Protein AF-0000000080187690 (afdb_homodimer)

pLDDT: mean 97.09, std 2.87, range [75.98, 98.95]

Solvent-accessible surface area (backbone atoms only — not comparable to full-atom values): 32162 Å² total; per-residue (Å²): 71,54,30,35,34,33,68,52,62,44,63,48,80,42,48,40,67,42,80,45,82,69,80,72,77,86,44,46,46,22,28,33,29,40,29,40,12,18,19,62,53,72,65,45,51,49,36,38,47,61,33,74,79,34,73,84,43,61,66,21,24,39,24,32,15,24,9,29,30,30,64,42,68,24,85,65,47,77,91,70,51,66,70,42,49,32,25,31,57,51,57,14,59,27,67,56,63,13,31,44,28,42,51,39,72,42,49,56,67,38,51,25,68,46,41,82,81,55,54,50,60,55,46,5,49,38,37,60,30,49,48,45,28,46,41,39,42,44,72,62,41,58,64,50,74,67,36,37,30,36,32,39,48,22,42,22,52,38,22,43,45,33,43,26,52,41,40,72,51,45,26,47,30,34,26,32,32,85,41,70,72,46,34,54,52,34,43,74,46,53,36,74,38,69,37,40,57,83,78,41,61,60,45,61,52,39,20,62,75,45,76,66,49,23,25,46,30,35,42,32,72,78,31,51,65,62,43,37,53,41,42,78,22,34,15,73,63,15,33,36,21,31,61,50,55,48,46,39,56,48,73,40,28,38,47,29,20,56,32,28,25,33,39,22,31,45,37,82,58,34,35,67,77,72,63,36,62,71,56,40,40,50,49,23,51,47,47,48,55,46,25,52,35,41,58,70,61,68,43,71,82,51,73,65,46,78,38,52,52,80,41,51,30,58,53,46,53,52,61,70,67,70,73,55,53,28,28,40,29,30,39,36,130,72,53,31,35,35,34,66,53,64,44,64,48,79,42,48,38,67,44,80,45,83,68,81,71,77,85,45,46,46,22,28,34,30,40,30,39,11,19,19,62,54,73,64,45,51,50,36,38,47,59,34,74,78,32,72,85,40,63,65,22,24,39,23,32,15,25,8,29,30,30,65,42,68,24,86,65,48,76,90,68,52,66,70,42,49,32,26,30,57,52,58,14,59,26,67,55,63,13,31,44,29,41,51,38,71,43,51,54,67,40,51,24,69,46,42,84,81,56,51,50,60,55,46,6,47,37,37,62,29,48,48,45,27,45,41,39,42,45,72,62,41,57,65,49,74,67,37,36,31,36,32,39,48,22,42,21,52,39,23,43,45,32,43,27,51,41,39,73,51,48,26,47,30,35,26,32,30,85,40,70,71,46,34,55,52,34,41,75,48,54,36,74,39,68,38,39,57,84,80,41,62,60,45,62,52,40,20,62,76,45,76,65,50,24,25,47,29,34,41,33,72,76,30,51,67,64,44,38,52,41,43,77,22,34,15,73,64,15,33,37,22,31,60,50,54,50,47,38,57,49,73,41,28,38,47,29,21,57,32,29,25,32,40,22,29,45,38,83,58,33,35,68,76,72,63,35,62,73,56,42,38,50,49,23,50,48,48,47,55,46,25,53,35,42,56,71,61,68,42,72,81,53,73,63,43,76,37,52,53,80,42,49,30,57,52,45,52,52,60,70,67,71,74,55,52,29,29,39,30,30,40,35,129

Sequence (666 aa):
MRAVLMNTPGDPDVLKIADVSKPGITDASDVLVKLHAAGVNPIDTKVRRLNMYYPGNLPSILGCDGAGVVEAIGSSVTRVRPGDEVFFFNNGLGGAPGTYAEYTVVREDYLALKPKNISMLEAAGIPLALITAWEGLLDRGDLQKGQSTLIHAGAGGVGHIAIQLARYFDSRVATTVSGPQKAVFVRSLGADLAINYSQQDFVEAVMDWTSGSGVQLTLDTVGGETFCKSFAATQLYGRIVTLLSAGCDSKYTNTARLRNLIIGYVQMTAPLYFGLHSRRVEQTRILERGAKLFEQGILKIHINHALPLQDAAEAHRLIETGHTTGKIILQIDMRAVLMNTPGDPDVLKIADVSKPGITDASDVLVKLHAAGVNPIDTKVRRLNMYYPGNLPSILGCDGAGVVEAIGSSVTRVRPGDEVFFFNNGLGGAPGTYAEYTVVREDYLALKPKNISMLEAAGIPLALITAWEGLLDRGDLQKGQSTLIHAGAGGVGHIAIQLARYFDSRVATTVSGPQKAVFVRSLGADLAINYSQQDFVEAVMDWTSGSGVQLTLDTVGGETFCKSFAATQLYGRIVTLLSAGCDSKYTNTARLRNLIIGYVQMTAPLYFGLHSRRVEQTRILERGAKLFEQGILKIHINHALPLQDAAEAHRLIETGHTTGKIILQID

Organism: NCBI:txid1233

Structure (mmCIF, N/CA/C/O backbone):
data_AF-0000000080187690-model_v1
#
loop_
_entity.id
_entity.type
_entity.pdbx_description
1 polymer 'NADPH2:quinone reductase'
#
loop_
_atom_site.group_PDB
_atom_site.id
_atom_site.type_symbol
_atom_site.label_atom_id
_atom_site.label_alt_id
_atom_site.label_comp_id
_atom_site.label_asym_id
_atom_site.label_entity_id
_atom_site.label_seq_id
_atom_site.pdbx_PDB_ins_code
_atom_site.Cartn_x
_atom_site.Cartn_y
_atom_site.Cartn_z
_atom_site.occupancy
_atom_site.B_iso_or_equiv
_atom_site.auth_seq_id
_atom_site.auth_comp_id
_atom_site.auth_asym_id
_atom_site.auth_atom_id
_atom_site.pdbx_PDB_model_num
ATOM 1 N N . MET A 1 1 ? 13.644 -37.655 -23.291 1 96.56 1 MET A N 1
ATOM 2 C CA . MET A 1 1 ? 12.296 -37.406 -22.79 1 96.56 1 MET A CA 1
ATOM 3 C C . MET A 1 1 ? 11.55 -36.432 -23.696 1 96.56 1 MET A C 1
ATOM 5 O O . MET A 1 1 ? 12.17 -35.675 -24.445 1 96.56 1 MET A O 1
ATOM 9 N N . ARG A 1 2 ? 10.263 -36.45 -23.657 1 97.6 2 ARG A N 1
ATOM 10 C CA . ARG A 1 2 ? 9.452 -35.478 -24.384 1 97.6 2 ARG A CA 1
ATOM 11 C C . ARG A 1 2 ? 9.28 -34.196 -23.576 1 97.6 2 ARG A C 1
ATOM 13 O O . ARG A 1 2 ? 9.101 -34.243 -22.357 1 97.6 2 ARG A O 1
ATOM 20 N N . ALA A 1 3 ? 9.376 -33.103 -24.278 1 98.41 3 ALA A N 1
ATOM 21 C CA . ALA A 1 3 ? 9.155 -31.792 -23.673 1 98.41 3 ALA A CA 1
ATOM 22 C C . ALA A 1 3 ? 8.659 -30.786 -24.708 1 98.41 3 ALA A C 1
ATOM 24 O O . ALA A 1 3 ? 8.804 -31.004 -25.913 1 98.41 3 ALA A O 1
ATOM 25 N N . VAL A 1 4 ? 8.033 -29.787 -24.281 1 98.66 4 VAL A N 1
ATOM 26 C CA . VAL A 1 4 ? 7.636 -28.677 -25.142 1 98.66 4 VAL A CA 1
ATOM 27 C C . VAL A 1 4 ? 8.709 -27.59 -25.111 1 98.66 4 VAL A C 1
ATOM 29 O O . VAL A 1 4 ? 8.999 -27.027 -24.053 1 98.66 4 VAL A O 1
ATOM 32 N N . LEU A 1 5 ? 9.24 -27.249 -26.227 1 97.99 5 LEU A N 1
ATOM 33 C CA . LEU A 1 5 ? 10.327 -26.28 -26.315 1 97.99 5 LEU A CA 1
ATOM 34 C C . LEU A 1 5 ? 9.829 -24.954 -26.879 1 97.99 5 LEU A C 1
ATOM 36 O O . LEU A 1 5 ? 9.014 -24.935 -27.804 1 97.99 5 LEU A O 1
ATOM 40 N N . MET A 1 6 ? 10.238 -23.891 -26.29 1 97.62 6 MET A N 1
ATOM 41 C CA . MET A 1 6 ? 10.163 -22.547 -26.856 1 97.62 6 MET A CA 1
ATOM 42 C C . MET A 1 6 ? 11.508 -22.127 -27.438 1 97.62 6 MET A C 1
ATOM 44 O O . MET A 1 6 ? 12.417 -21.746 -26.699 1 97.62 6 MET A O 1
ATOM 48 N N . ASN A 1 7 ? 11.656 -22.065 -28.7 1 95.59 7 ASN A N 1
ATOM 49 C CA . ASN A 1 7 ? 12.927 -21.751 -29.345 1 95.59 7 ASN A CA 1
ATOM 50 C C . ASN A 1 7 ? 13.082 -20.251 -29.576 1 95.59 7 ASN A C 1
ATOM 52 O O . ASN A 1 7 ? 14.201 -19.75 -29.696 1 95.59 7 ASN A O 1
ATOM 56 N N . THR A 1 8 ? 12.014 -19.589 -29.712 1 96.29 8 THR A N 1
ATOM 57 C CA . THR A 1 8 ? 11.937 -18.14 -29.863 1 96.29 8 THR A CA 1
ATOM 58 C C . THR A 1 8 ? 10.684 -17.591 -29.188 1 96.29 8 THR A C 1
ATOM 60 O O . THR A 1 8 ? 9.688 -18.303 -29.043 1 96.29 8 THR A O 1
ATOM 63 N N . PRO A 1 9 ? 10.795 -16.403 -28.713 1 96.65 9 PRO A N 1
ATOM 64 C CA . PRO A 1 9 ? 9.559 -15.797 -28.213 1 96.65 9 PRO A CA 1
ATOM 65 C C . PRO A 1 9 ? 8.532 -15.555 -29.317 1 96.65 9 PRO A C 1
ATOM 67 O O . PRO A 1 9 ? 8.899 -15.402 -30.484 1 96.65 9 PRO A O 1
ATOM 70 N N . GLY A 1 10 ? 7.243 -15.534 -29.015 1 96.91 10 GLY A N 1
ATOM 71 C CA . GLY A 1 10 ? 6.237 -15.25 -30.025 1 96.91 10 GLY A CA 1
ATOM 72 C C . GLY A 1 10 ? 4.861 -15.776 -29.661 1 96.91 10 GLY A C 1
ATOM 73 O O . GLY A 1 10 ? 4.538 -15.918 -28.48 1 96.91 10 GLY A O 1
ATOM 74 N N . ASP A 1 11 ? 4.068 -15.994 -30.686 1 97.34 11 ASP A N 1
ATOM 75 C CA . ASP A 1 11 ? 2.717 -16.52 -30.51 1 97.34 11 ASP A CA 1
ATOM 76 C C . ASP A 1 11 ? 2.749 -17.989 -30.095 1 97.34 11 ASP A C 1
ATOM 78 O O . ASP A 1 11 ? 3.808 -18.62 -30.106 1 97.34 11 ASP A O 1
ATOM 82 N N . PRO A 1 12 ? 1.652 -18.571 -29.714 1 98.09 12 PRO A N 1
ATOM 83 C CA . PRO A 1 12 ? 1.621 -19.914 -29.13 1 98.09 12 PRO A CA 1
ATOM 84 C C . PRO A 1 12 ? 2.25 -20.967 -30.04 1 98.09 12 PRO A C 1
ATOM 86 O O . PRO A 1 12 ? 2.785 -21.968 -29.555 1 98.09 12 PRO A O 1
ATOM 89 N N . ASP A 1 13 ? 2.314 -20.747 -31.281 1 97.43 13 ASP A N 1
ATOM 90 C CA . ASP A 1 13 ? 2.788 -21.738 -32.241 1 97.43 13 ASP A CA 1
ATOM 91 C C . ASP A 1 13 ? 4.293 -21.958 -32.106 1 97.43 13 ASP A C 1
ATOM 93 O O . ASP A 1 13 ? 4.839 -22.914 -32.662 1 97.43 13 ASP A O 1
ATOM 97 N N . VAL A 1 14 ? 4.95 -21.155 -31.388 1 97.91 14 VAL A N 1
ATOM 98 C CA . VAL A 1 14 ? 6.384 -21.323 -31.178 1 97.91 14 VAL A CA 1
ATOM 99 C C . VAL A 1 14 ? 6.636 -22.516 -30.259 1 97.91 14 VAL A C 1
ATOM 101 O O . VAL A 1 14 ? 7.765 -23 -30.154 1 97.91 14 VAL A O 1
ATOM 104 N N . LEU A 1 15 ? 5.644 -22.957 -29.521 1 98.27 15 LEU A N 1
ATOM 105 C CA . LEU A 1 15 ? 5.754 -24.116 -28.642 1 98.27 15 LEU A CA 1
ATOM 106 C C . LEU A 1 15 ? 5.697 -25.412 -29.443 1 98.27 15 LEU A C 1
ATOM 108 O O . LEU A 1 15 ? 4.695 -25.697 -30.102 1 98.27 15 LEU A O 1
ATOM 112 N N . LYS A 1 16 ? 6.794 -26.164 -29.293 1 97.76 16 LYS A N 1
ATOM 113 C CA . LYS A 1 16 ? 6.888 -27.385 -30.087 1 97.76 16 LYS A CA 1
ATOM 114 C C . LYS A 1 16 ? 7.355 -28.561 -29.233 1 97.76 16 LYS A C 1
ATOM 116 O O . LYS A 1 16 ? 8.287 -28.426 -28.438 1 97.76 16 LYS A O 1
ATOM 121 N N . ILE A 1 17 ? 6.688 -29.675 -29.374 1 97.61 17 ILE A N 1
ATOM 122 C CA . ILE A 1 17 ? 7.11 -30.9 -28.703 1 97.61 17 ILE A CA 1
ATOM 123 C C . ILE A 1 17 ? 8.409 -31.407 -29.325 1 97.61 17 ILE A C 1
ATOM 125 O O . ILE A 1 17 ? 8.592 -31.333 -30.542 1 97.61 17 ILE A O 1
ATOM 129 N N . ALA A 1 18 ? 9.297 -31.847 -28.544 1 97.6 18 ALA A N 1
ATOM 130 C CA . ALA A 1 18 ? 10.574 -32.391 -29 1 97.6 18 ALA A CA 1
ATOM 131 C C . ALA A 1 18 ? 11.125 -33.407 -28.004 1 97.6 18 ALA A C 1
ATOM 133 O O . ALA A 1 18 ? 10.667 -33.476 -26.861 1 97.6 18 ALA A O 1
ATOM 134 N N . ASP A 1 19 ? 12.046 -34.166 -28.534 1 97.73 19 ASP A N 1
ATOM 135 C CA . ASP A 1 19 ? 12.806 -35.056 -27.662 1 97.73 19 ASP A CA 1
ATOM 136 C C . ASP A 1 19 ? 14.067 -34.371 -27.142 1 97.73 19 ASP A C 1
ATOM 138 O O . ASP A 1 19 ? 14.873 -33.864 -27.925 1 97.73 19 ASP A O 1
ATOM 142 N N . VAL A 1 20 ? 14.178 -34.331 -25.875 1 97.38 20 VAL A N 1
ATOM 143 C CA . VAL A 1 20 ? 15.352 -33.725 -25.257 1 97.38 20 VAL A CA 1
ATOM 144 C C . VAL A 1 20 ? 15.942 -34.68 -24.221 1 97.38 20 VAL A C 1
ATOM 146 O O . VAL A 1 20 ? 15.363 -35.731 -23.935 1 97.38 20 VAL A O 1
ATOM 149 N N . SER A 1 21 ? 17.084 -34.341 -23.69 1 96.84 21 SER A N 1
ATOM 150 C CA . SER A 1 21 ? 17.725 -35.184 -22.685 1 96.84 21 SER A CA 1
ATOM 151 C C . SER A 1 21 ? 16.952 -35.161 -21.37 1 96.84 21 SER A C 1
ATOM 153 O O . SER A 1 21 ? 16.458 -34.111 -20.952 1 96.84 21 SER A O 1
ATOM 155 N N . LYS A 1 22 ? 16.825 -36.248 -20.756 1 97.28 22 LYS A N 1
ATOM 156 C CA . LYS A 1 22 ? 16.278 -36.334 -19.405 1 97.28 22 LYS A CA 1
ATOM 157 C C . LYS A 1 22 ? 17.184 -35.631 -18.398 1 97.28 22 LYS A C 1
ATOM 159 O O . LYS A 1 22 ? 18.399 -35.836 -18.401 1 97.28 22 LYS A O 1
ATOM 164 N N . PRO A 1 23 ? 16.621 -34.795 -17.592 1 96.74 23 PRO A N 1
ATOM 165 C CA . PRO A 1 23 ? 17.478 -34.126 -16.61 1 96.74 23 PRO A CA 1
ATOM 166 C C . PRO A 1 23 ? 17.988 -35.075 -15.528 1 96.74 23 PRO A C 1
ATOM 168 O O . PRO A 1 23 ? 17.325 -36.064 -15.206 1 96.74 23 PRO A O 1
ATOM 171 N N . GLY A 1 24 ? 19.116 -34.742 -15.009 1 95.05 24 GLY A N 1
ATOM 172 C CA . GLY A 1 24 ? 19.704 -35.55 -13.953 1 95.05 24 GLY A CA 1
ATOM 173 C C . GLY A 1 24 ? 19.851 -34.804 -12.641 1 95.05 24 GLY A C 1
ATOM 174 O O . GLY A 1 24 ? 19.667 -33.586 -12.59 1 95.05 24 GLY A O 1
ATOM 175 N N . ILE A 1 25 ? 20.07 -35.527 -11.602 1 96.96 25 ILE A N 1
ATOM 176 C CA . ILE A 1 25 ? 20.374 -34.974 -10.287 1 96.96 25 ILE A CA 1
ATOM 177 C C . ILE A 1 25 ? 21.8 -34.429 -10.273 1 96.96 25 ILE A C 1
ATOM 179 O O . ILE A 1 25 ? 22.756 -35.166 -10.528 1 96.96 25 ILE A O 1
ATOM 183 N N . THR A 1 26 ? 21.943 -33.185 -10.052 1 95.45 26 THR A N 1
ATOM 184 C CA . THR A 1 26 ? 23.266 -32.572 -10.071 1 95.45 26 THR A CA 1
ATOM 185 C C . THR A 1 26 ? 23.639 -32.047 -8.687 1 95.45 26 THR A C 1
ATOM 187 O O . THR A 1 26 ? 24.804 -31.739 -8.428 1 95.45 26 THR A O 1
ATOM 190 N N . ASP A 1 27 ? 22.743 -31.85 -7.859 1 97.02 27 ASP A N 1
ATOM 191 C CA . ASP A 1 27 ? 22.94 -31.372 -6.494 1 97.02 27 ASP A CA 1
ATOM 192 C C . ASP A 1 27 ? 22.433 -32.393 -5.477 1 97.02 27 ASP A C 1
ATOM 194 O O . ASP A 1 27 ? 21.45 -33.092 -5.728 1 97.02 27 ASP A O 1
ATOM 198 N N . ALA A 1 28 ? 22.982 -32.394 -4.29 1 98.21 28 ALA A N 1
ATOM 199 C CA . ALA A 1 28 ? 22.652 -33.369 -3.253 1 98.21 28 ALA A CA 1
ATOM 200 C C . ALA A 1 28 ? 21.232 -33.158 -2.734 1 98.21 28 ALA A C 1
ATOM 202 O O . ALA A 1 28 ? 20.639 -34.065 -2.145 1 98.21 28 ALA A O 1
ATOM 203 N N . SER A 1 29 ? 20.653 -31.973 -2.958 1 98.34 29 SER A N 1
ATOM 204 C CA . SER A 1 29 ? 19.315 -31.663 -2.467 1 98.34 29 SER A CA 1
ATOM 205 C C . SER A 1 29 ? 18.272 -31.818 -3.569 1 98.34 29 SER A C 1
ATOM 207 O O . SER A 1 29 ? 17.089 -31.546 -3.354 1 98.34 29 SER A O 1
ATOM 209 N N . ASP A 1 30 ? 18.618 -32.354 -4.737 1 98.06 30 ASP A N 1
ATOM 210 C CA . ASP A 1 30 ? 17.755 -32.445 -5.911 1 98.06 30 ASP A CA 1
ATOM 211 C C . ASP A 1 30 ? 16.82 -33.648 -5.813 1 98.06 30 ASP A C 1
ATOM 213 O O . ASP A 1 30 ? 17.186 -34.681 -5.248 1 98.06 30 ASP A O 1
ATOM 217 N N . VAL A 1 31 ? 15.69 -33.461 -6.382 1 98.81 31 VAL A N 1
ATOM 218 C CA . VAL A 1 31 ? 14.706 -34.525 -6.552 1 98.81 31 VAL A CA 1
ATOM 219 C C . VAL A 1 31 ? 14.274 -34.6 -8.015 1 98.81 31 VAL A C 1
ATOM 221 O O . VAL A 1 31 ? 13.85 -33.597 -8.596 1 98.81 31 VAL A O 1
ATOM 224 N N . LEU A 1 32 ? 14.407 -35.739 -8.596 1 98.8 32 LEU A N 1
ATOM 225 C CA . LEU A 1 32 ? 13.887 -35.978 -9.938 1 98.8 32 LEU A CA 1
ATOM 226 C C . LEU A 1 32 ? 12.431 -36.428 -9.885 1 98.8 32 LEU A C 1
ATOM 228 O O . LEU A 1 32 ? 12.109 -37.427 -9.238 1 98.8 32 L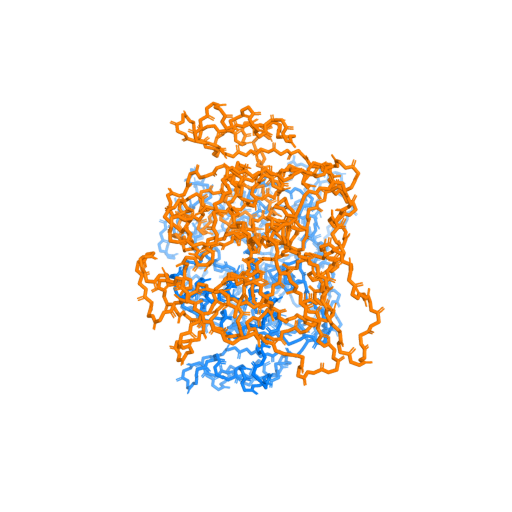EU A O 1
ATOM 232 N N . VAL A 1 33 ? 11.633 -35.752 -10.522 1 98.82 33 VAL A N 1
ATOM 233 C CA . VAL A 1 33 ? 10.203 -36.042 -10.497 1 98.82 33 VAL A CA 1
ATOM 234 C C . VAL A 1 33 ? 9.734 -36.452 -11.891 1 98.82 33 VAL A C 1
ATOM 236 O O . VAL A 1 33 ? 10.009 -35.76 -12.874 1 98.82 33 VAL A O 1
ATOM 239 N N . LYS A 1 34 ? 9.085 -37.575 -11.99 1 98.87 34 LYS A N 1
ATOM 240 C CA . LYS A 1 34 ? 8.329 -37.926 -13.188 1 98.87 34 LYS A CA 1
ATOM 241 C C . LYS A 1 34 ? 6.973 -37.226 -13.207 1 98.87 34 LYS A C 1
ATOM 243 O O . LYS A 1 34 ? 6.09 -37.552 -12.411 1 98.87 34 LYS A O 1
ATOM 248 N N . LEU A 1 35 ? 6.843 -36.356 -14.149 1 98.83 35 LEU A N 1
ATOM 249 C CA . LEU A 1 35 ? 5.664 -35.497 -14.172 1 98.83 35 LEU A CA 1
ATOM 250 C C . LEU A 1 35 ? 4.472 -36.225 -14.784 1 98.83 35 LEU A C 1
ATOM 252 O O . LEU A 1 35 ? 4.626 -36.967 -15.757 1 98.83 35 LEU A O 1
ATOM 256 N N . HIS A 1 36 ? 3.328 -35.979 -14.221 1 98.85 36 HIS A N 1
ATOM 257 C CA . HIS A 1 36 ? 2.078 -36.508 -14.754 1 98.85 36 HIS A CA 1
ATOM 258 C C . HIS A 1 36 ? 1.172 -35.385 -15.249 1 98.85 36 HIS A C 1
ATOM 260 O O . HIS A 1 36 ? 0.256 -35.624 -16.04 1 98.85 36 HIS A O 1
ATOM 266 N N . ALA A 1 37 ? 1.385 -34.228 -14.755 1 98.87 37 ALA A N 1
ATOM 267 C CA . ALA A 1 37 ? 0.565 -33.087 -15.155 1 98.87 37 ALA A CA 1
ATOM 268 C C . ALA A 1 37 ? 1.286 -31.771 -14.879 1 98.87 37 ALA A C 1
ATOM 270 O O . ALA A 1 37 ? 2.149 -31.7 -14.001 1 98.87 37 ALA A O 1
ATOM 271 N N . ALA A 1 38 ? 0.945 -30.737 -15.582 1 98.86 38 ALA A N 1
ATOM 272 C CA . ALA A 1 38 ? 1.455 -29.377 -15.423 1 98.86 38 ALA A CA 1
ATOM 273 C C . ALA A 1 38 ? 0.332 -28.352 -15.547 1 98.86 38 ALA A C 1
ATOM 275 O O . ALA A 1 38 ? -0.509 -28.449 -16.444 1 98.86 38 ALA A O 1
ATOM 276 N N . GLY A 1 39 ? 0.283 -27.442 -14.618 1 98.58 39 GLY A N 1
ATOM 277 C CA . GLY A 1 39 ? -0.681 -26.358 -14.727 1 98.58 39 GLY A CA 1
ATOM 278 C C . GLY A 1 39 ? -0.238 -25.259 -15.675 1 98.58 39 GLY A C 1
ATOM 279 O O . GLY A 1 39 ? 0.95 -24.939 -15.751 1 98.58 39 GLY A O 1
ATOM 280 N N . VAL A 1 40 ? -1.183 -24.683 -16.386 1 98.4 40 VAL A N 1
ATOM 281 C CA . VAL A 1 40 ? -0.908 -23.567 -17.284 1 98.4 40 VAL A CA 1
ATOM 282 C C . VAL A 1 40 ? -1.376 -22.261 -16.644 1 98.4 40 VAL A C 1
ATOM 284 O O . VAL A 1 40 ? -2.501 -22.174 -16.148 1 98.4 40 VAL A O 1
ATOM 287 N N . ASN A 1 41 ? -0.535 -21.3 -16.643 1 97.18 41 ASN A N 1
ATOM 288 C CA . ASN A 1 41 ? -0.812 -20.021 -15.997 1 97.18 41 ASN A CA 1
ATOM 289 C C . ASN A 1 41 ? -0.594 -18.851 -16.953 1 97.18 41 ASN A C 1
ATOM 291 O O . ASN A 1 41 ? 0.148 -18.972 -17.929 1 97.18 41 ASN A O 1
ATOM 295 N N . PRO A 1 42 ? -1.159 -17.721 -16.657 1 95.37 42 PRO A N 1
ATOM 296 C CA . PRO A 1 42 ? -0.956 -16.535 -17.492 1 95.37 42 PRO A CA 1
ATOM 297 C C . PRO A 1 42 ? 0.516 -16.147 -17.619 1 95.37 42 PRO A C 1
ATOM 299 O O . PRO A 1 42 ? 0.942 -15.664 -18.671 1 95.37 42 PRO A O 1
ATOM 302 N N . ILE A 1 43 ? 1.295 -16.343 -16.589 1 95.46 43 ILE A N 1
ATOM 303 C CA . ILE A 1 43 ? 2.706 -15.972 -16.615 1 95.46 43 ILE A CA 1
ATOM 304 C C . ILE A 1 43 ? 3.432 -16.781 -17.688 1 95.46 43 ILE A C 1
ATOM 306 O O . ILE A 1 43 ? 4.377 -16.291 -18.311 1 95.46 43 ILE A O 1
ATOM 310 N N . ASP A 1 44 ? 3.005 -17.978 -17.954 1 97.18 44 ASP A N 1
ATOM 311 C CA . ASP A 1 44 ? 3.621 -18.792 -18.998 1 97.18 44 ASP A CA 1
ATOM 312 C C . ASP A 1 44 ? 3.502 -18.117 -20.363 1 97.18 44 ASP A C 1
ATOM 314 O O . ASP A 1 44 ? 4.455 -18.116 -21.145 1 97.18 44 ASP A O 1
ATOM 318 N N . THR A 1 45 ? 2.322 -17.552 -20.599 1 96.9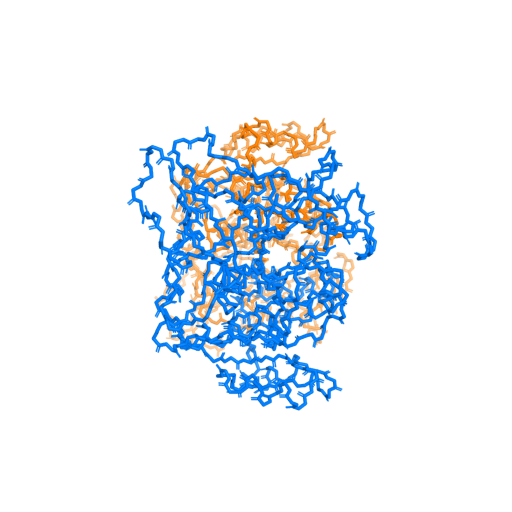9 45 THR A N 1
ATOM 319 C CA . THR A 1 45 ? 2.081 -16.905 -21.884 1 96.99 45 THR A CA 1
ATOM 320 C C . THR A 1 45 ? 2.9 -15.623 -22.006 1 96.99 45 THR A C 1
ATOM 322 O O . THR A 1 45 ? 3.379 -15.288 -23.092 1 96.99 45 THR A O 1
ATOM 325 N N . LYS A 1 46 ? 3.039 -14.938 -20.911 1 94.47 46 LYS A N 1
ATOM 326 C CA . LYS A 1 46 ? 3.829 -13.71 -20.925 1 94.47 46 LYS A CA 1
ATOM 327 C C . LYS A 1 46 ? 5.303 -14.007 -21.188 1 94.47 46 LYS A C 1
ATOM 329 O O . LYS A 1 46 ? 5.949 -13.318 -21.98 1 94.47 46 LYS A O 1
ATOM 334 N N . VAL A 1 47 ? 5.794 -14.994 -20.508 1 95.93 47 VAL A N 1
ATOM 335 C CA . VAL A 1 47 ? 7.184 -15.388 -20.708 1 95.93 47 VAL A CA 1
ATOM 336 C C . VAL A 1 47 ? 7.388 -15.852 -22.148 1 95.93 47 VAL A C 1
ATOM 338 O O . VAL A 1 47 ? 8.385 -15.503 -22.784 1 95.93 47 VAL A O 1
ATOM 341 N N . ARG A 1 48 ? 6.478 -16.54 -22.641 1 97.08 48 ARG A N 1
ATOM 342 C CA . ARG A 1 48 ? 6.571 -16.998 -24.023 1 97.08 48 ARG A CA 1
ATOM 343 C C . ARG A 1 48 ? 6.636 -15.819 -24.988 1 97.08 48 ARG A C 1
ATOM 345 O O . ARG A 1 48 ? 7.487 -15.785 -25.88 1 97.08 48 ARG A O 1
ATOM 352 N N . ARG A 1 49 ? 5.774 -14.885 -24.78 1 96.41 49 ARG A N 1
ATOM 353 C CA . ARG A 1 49 ? 5.641 -13.763 -25.703 1 96.41 49 ARG A CA 1
ATOM 354 C C . ARG A 1 49 ? 6.846 -12.833 -25.612 1 96.41 49 ARG A C 1
ATOM 356 O O . ARG A 1 49 ? 7.338 -12.345 -26.631 1 96.41 49 ARG A O 1
ATOM 363 N N . LEU A 1 50 ? 7.36 -12.638 -24.352 1 92.39 50 LEU A N 1
ATOM 364 C CA . LEU A 1 50 ? 8.279 -11.526 -24.137 1 92.39 50 LEU A CA 1
ATOM 365 C C . LEU A 1 50 ? 9.674 -12.033 -23.788 1 92.39 50 LEU A C 1
ATOM 367 O O . LEU A 1 50 ? 10.653 -11.289 -23.886 1 92.39 50 LEU A O 1
ATOM 371 N N . ASN A 1 51 ? 9.793 -13.216 -23.383 1 90.49 51 ASN A N 1
ATOM 372 C CA . ASN A 1 51 ? 11.052 -13.757 -22.882 1 90.49 51 ASN A CA 1
ATOM 373 C C . ASN A 1 51 ? 11.741 -12.784 -21.93 1 90.49 51 ASN A C 1
ATOM 375 O O . ASN A 1 51 ? 12.931 -12.501 -22.079 1 90.49 51 ASN A O 1
ATOM 379 N N . MET A 1 52 ? 11.084 -12.34 -20.997 1 86.11 52 MET A N 1
ATOM 380 C CA . MET A 1 52 ? 11.437 -11.109 -20.297 1 86.11 52 MET A CA 1
ATOM 381 C C . MET A 1 52 ? 12.426 -11.389 -19.17 1 86.11 52 MET A C 1
ATOM 383 O O . MET A 1 52 ? 13.214 -10.517 -18.8 1 86.11 52 MET A O 1
ATOM 387 N N . TYR A 1 53 ? 12.522 -12.547 -18.658 1 89.1 53 TYR A N 1
ATOM 388 C CA . TYR A 1 53 ? 13.336 -12.787 -17.471 1 89.1 53 TYR A CA 1
ATOM 389 C C . TYR A 1 53 ? 14.744 -13.225 -17.856 1 89.1 53 TYR A C 1
ATOM 391 O O . TYR A 1 53 ? 15.723 -12.815 -17.227 1 89.1 53 TYR A O 1
ATOM 399 N N . TYR A 1 54 ? 14.763 -14.069 -18.948 1 92.18 54 TYR A N 1
ATOM 400 C CA . TYR A 1 54 ? 16.04 -14.622 -19.383 1 92.18 54 TYR A CA 1
ATOM 401 C C . TYR A 1 54 ? 16.163 -14.582 -20.901 1 92.18 54 TYR A C 1
ATOM 403 O O . TYR A 1 54 ? 16.214 -15.626 -21.555 1 92.18 54 TYR A O 1
ATOM 411 N N . PRO A 1 55 ? 16.259 -13.546 -21.53 1 87.37 55 PRO A N 1
ATOM 412 C CA . PRO A 1 55 ? 16.237 -13.411 -22.988 1 87.37 55 PRO A CA 1
ATOM 413 C C . PRO A 1 55 ? 17.311 -14.25 -23.676 1 87.37 55 PRO A C 1
ATOM 415 O O . PRO A 1 55 ? 17.119 -14.696 -24.81 1 87.37 55 PRO A O 1
ATOM 418 N N . GLY A 1 56 ? 18.377 -14.647 -23.106 1 87.8 56 GLY A N 1
ATOM 419 C CA . GLY A 1 56 ? 19.439 -15.373 -23.784 1 87.8 56 GLY A CA 1
ATOM 420 C C . GLY A 1 56 ? 19.397 -16.868 -23.528 1 87.8 56 GLY A C 1
ATOM 421 O O . GLY A 1 56 ? 20.201 -17.621 -24.081 1 87.8 56 GLY A O 1
ATOM 422 N N . ASN A 1 57 ? 18.301 -17.295 -22.906 1 91.45 57 ASN A N 1
ATOM 423 C CA . ASN A 1 57 ? 18.218 -18.701 -22.529 1 91.45 57 ASN A CA 1
ATOM 424 C C . ASN A 1 57 ? 17.216 -19.457 -23.396 1 91.45 57 ASN A C 1
ATOM 426 O O . ASN A 1 57 ? 16.111 -19.768 -22.948 1 91.45 57 ASN A O 1
ATOM 430 N N . LEU A 1 58 ? 17.543 -19.715 -24.63 1 93.71 58 LEU A N 1
ATOM 431 C CA . LEU A 1 58 ? 16.725 -20.473 -25.57 1 93.71 58 LEU A CA 1
ATOM 432 C C . LEU A 1 58 ? 17.509 -21.645 -26.15 1 93.71 58 LEU A C 1
ATOM 434 O O . LEU A 1 58 ? 18.721 -21.546 -26.357 1 93.71 58 LEU A O 1
ATOM 438 N N . PRO A 1 59 ? 16.869 -22.728 -26.45 1 95.43 59 PRO A N 1
ATOM 439 C CA . PRO A 1 59 ? 15.458 -23.036 -26.206 1 95.43 59 PRO A CA 1
ATOM 440 C C . PRO A 1 59 ? 15.134 -23.181 -24.721 1 95.43 59 PRO A C 1
ATOM 442 O O . PRO A 1 59 ? 16.012 -23.523 -23.924 1 95.43 59 PRO A O 1
ATOM 445 N N . SER A 1 60 ? 13.881 -22.949 -24.357 1 96.53 60 SER A N 1
ATOM 446 C CA . SER A 1 60 ? 13.436 -23.046 -22.971 1 96.53 60 SER A CA 1
ATOM 447 C C . SER A 1 60 ? 12.236 -23.978 -22.84 1 96.53 60 SER A C 1
ATOM 449 O O . SER A 1 60 ? 11.463 -24.141 -23.787 1 96.53 60 SER A O 1
ATOM 451 N N . ILE A 1 61 ? 12.138 -24.634 -21.714 1 98.01 61 ILE A N 1
ATOM 452 C CA . ILE A 1 61 ? 10.943 -25.37 -21.314 1 98.01 61 ILE A CA 1
ATOM 453 C C . ILE A 1 61 ? 10.162 -24.562 -20.28 1 98.01 61 ILE A C 1
ATOM 455 O O . ILE A 1 61 ? 10.653 -24.317 -19.175 1 98.01 61 ILE A O 1
ATOM 459 N N . LEU A 1 62 ? 8.923 -24.226 -20.59 1 97.9 62 LEU A N 1
ATOM 460 C CA . LEU A 1 62 ? 8.118 -23.366 -19.729 1 97.9 62 LEU A CA 1
ATOM 461 C C . LEU A 1 62 ? 7.298 -24.195 -18.746 1 97.9 62 LEU A C 1
ATOM 463 O O . LEU A 1 62 ? 7.446 -25.418 -18.684 1 97.9 62 LEU A O 1
ATOM 467 N N . GLY A 1 63 ? 6.507 -23.466 -17.934 1 98.11 63 GLY A N 1
ATOM 468 C CA . GLY A 1 63 ? 5.63 -24.085 -16.952 1 98.11 63 GLY A CA 1
ATOM 469 C C . GLY A 1 63 ? 6.218 -24.101 -15.554 1 98.11 63 GLY A C 1
ATOM 470 O O . GLY A 1 63 ? 7.3 -24.65 -15.336 1 98.11 63 GLY A O 1
ATOM 471 N N . CYS A 1 64 ? 5.449 -23.62 -14.583 1 98.05 64 CYS A N 1
ATOM 472 C CA . CYS A 1 64 ? 6.012 -23.511 -13.242 1 98.05 64 CYS A CA 1
ATOM 473 C C . CYS A 1 64 ? 5.261 -24.403 -12.261 1 98.05 64 CYS A C 1
ATOM 475 O O . CYS A 1 64 ? 5.704 -24.598 -11.128 1 98.05 64 CYS A O 1
ATOM 477 N N . ASP A 1 65 ? 4.156 -24.944 -12.664 1 98.66 65 ASP A N 1
ATOM 478 C CA . ASP A 1 65 ? 3.358 -25.837 -11.829 1 98.66 65 ASP A CA 1
ATOM 479 C C . ASP A 1 65 ? 3.524 -27.291 -12.265 1 98.66 65 ASP A C 1
ATOM 481 O O . ASP A 1 65 ? 3.424 -27.603 -13.454 1 98.66 65 ASP A O 1
ATOM 485 N N . GLY A 1 66 ? 3.719 -28.136 -11.276 1 98.73 66 GLY A N 1
ATOM 486 C CA . GLY A 1 66 ? 3.847 -29.54 -11.635 1 98.73 66 GLY A CA 1
ATOM 487 C C . GLY A 1 66 ? 3.323 -30.479 -10.566 1 98.73 66 GLY A C 1
ATOM 488 O O . GLY A 1 66 ? 3.27 -30.12 -9.388 1 98.73 66 GLY A O 1
ATOM 489 N N . ALA A 1 67 ? 2.899 -31.625 -10.947 1 98.89 67 ALA A N 1
ATOM 490 C CA . ALA A 1 67 ? 2.555 -32.757 -10.09 1 98.89 67 ALA A CA 1
ATOM 491 C C . ALA A 1 67 ? 3.05 -34.069 -10.691 1 98.89 67 ALA A C 1
ATOM 493 O O . ALA A 1 67 ? 2.966 -34.274 -11.905 1 98.89 67 ALA A O 1
ATOM 494 N N . GLY A 1 68 ? 3.583 -34.889 -9.865 1 98.82 68 GLY A N 1
ATOM 495 C CA . GLY A 1 68 ? 4.144 -36.142 -10.345 1 98.82 68 GLY A CA 1
ATOM 496 C C . GLY A 1 68 ? 4.619 -37.05 -9.226 1 98.82 68 GLY A C 1
ATOM 497 O O . GLY A 1 68 ? 4.171 -36.924 -8.085 1 98.82 68 GLY A O 1
ATOM 498 N N . VAL A 1 69 ? 5.469 -37.975 -9.657 1 98.85 69 VAL A N 1
ATOM 499 C CA . VAL A 1 69 ? 5.989 -38.973 -8.727 1 98.85 69 VAL A CA 1
ATOM 500 C C . VAL A 1 69 ? 7.508 -38.854 -8.637 1 98.85 69 VAL A C 1
ATOM 502 O O . VAL A 1 69 ? 8.189 -38.725 -9.657 1 98.85 69 VAL A O 1
ATOM 505 N N . VAL A 1 70 ? 7.983 -38.917 -7.398 1 98.87 70 VAL A N 1
ATOM 506 C CA . VAL A 1 70 ? 9.428 -38.889 -7.199 1 98.87 70 VAL A CA 1
ATOM 507 C C . VAL A 1 70 ? 10.06 -40.128 -7.829 1 98.87 70 VAL A C 1
ATOM 509 O O . VAL A 1 70 ? 9.682 -41.257 -7.508 1 98.87 70 VAL A O 1
ATOM 512 N N . GLU A 1 71 ? 10.956 -39.859 -8.685 1 98.69 71 GLU A N 1
ATOM 513 C CA . GLU A 1 71 ? 11.641 -40.945 -9.381 1 98.69 71 GLU A CA 1
ATOM 514 C C . GLU A 1 71 ? 12.989 -41.252 -8.735 1 98.69 71 GLU A C 1
ATOM 516 O O . GLU A 1 71 ? 13.362 -42.418 -8.59 1 98.69 71 GLU A O 1
ATOM 521 N N . ALA A 1 72 ? 13.743 -40.243 -8.396 1 98.71 72 ALA A N 1
ATOM 522 C CA . ALA A 1 72 ? 15.062 -40.353 -7.779 1 98.71 72 ALA A CA 1
ATOM 523 C C . ALA A 1 72 ? 15.353 -39.149 -6.888 1 98.71 72 ALA A C 1
ATOM 525 O O . ALA A 1 72 ? 14.716 -38.101 -7.022 1 98.71 72 ALA A O 1
ATOM 526 N N . ILE A 1 73 ? 16.298 -39.357 -5.947 1 98.64 73 ILE A N 1
ATOM 527 C CA . ILE A 1 73 ? 16.593 -38.289 -4.999 1 98.64 73 ILE A CA 1
ATOM 528 C C . ILE A 1 73 ? 18.104 -38.136 -4.848 1 98.64 73 ILE A C 1
ATOM 530 O O . ILE A 1 73 ? 18.853 -39.099 -5.027 1 98.64 73 ILE A O 1
ATOM 534 N N . GLY A 1 74 ? 18.465 -36.933 -4.598 1 98.51 74 GLY A N 1
ATOM 535 C CA . GLY A 1 74 ? 19.859 -36.689 -4.262 1 98.51 74 GLY A CA 1
ATOM 536 C C . GLY A 1 74 ? 20.25 -37.24 -2.904 1 98.51 74 GLY A C 1
ATOM 537 O O . GLY A 1 74 ? 19.387 -37.616 -2.108 1 98.51 74 GLY A O 1
ATOM 538 N N . SER A 1 75 ? 21.553 -37.093 -2.614 1 98.19 75 SER A N 1
ATOM 539 C CA . SER A 1 75 ? 22.129 -37.793 -1.47 1 98.19 75 SER A CA 1
ATOM 540 C C . SER A 1 75 ? 21.722 -37.133 -0.156 1 98.19 75 SER A C 1
ATOM 542 O O . SER A 1 75 ? 21.787 -37.757 0.905 1 98.19 75 SER A O 1
ATOM 544 N N . SER A 1 76 ? 21.274 -35.905 -0.163 1 98.36 76 SER A N 1
ATOM 545 C CA . SER A 1 76 ? 20.968 -35.198 1.076 1 98.36 76 SER A CA 1
ATOM 546 C C . SER A 1 76 ? 19.462 -35.078 1.287 1 98.36 76 SER A C 1
ATOM 548 O O . SER A 1 76 ? 19.013 -34.504 2.281 1 98.36 76 SER A O 1
ATOM 550 N N . VAL A 1 77 ? 18.696 -35.602 0.38 1 98.61 77 VAL A N 1
ATOM 551 C CA . VAL A 1 77 ? 17.246 -35.449 0.429 1 98.61 77 VAL A CA 1
ATOM 552 C C . VAL A 1 77 ? 16.669 -36.34 1.527 1 98.61 77 VAL A C 1
ATOM 554 O O . VAL A 1 77 ? 17 -37.525 1.611 1 98.61 77 VAL A O 1
ATOM 557 N N . THR A 1 78 ? 15.78 -35.766 2.395 1 98.15 78 THR A N 1
ATOM 558 C CA . THR A 1 78 ? 15.183 -36.528 3.487 1 98.15 78 THR A CA 1
ATOM 559 C C . THR A 1 78 ? 13.673 -36.314 3.533 1 98.15 78 THR A C 1
ATOM 561 O O . THR A 1 78 ? 12.956 -37.059 4.204 1 98.15 78 THR A O 1
ATOM 564 N N . ARG A 1 79 ? 13.142 -35.405 2.84 1 97.98 79 ARG A N 1
ATOM 565 C CA . ARG A 1 79 ? 11.757 -34.973 2.995 1 97.98 79 ARG A CA 1
ATOM 566 C C . ARG A 1 79 ? 10.818 -35.835 2.157 1 97.98 79 ARG A C 1
ATOM 568 O O . ARG A 1 79 ? 9.615 -35.887 2.42 1 97.98 79 ARG A O 1
ATOM 575 N N . VAL A 1 80 ? 11.401 -36.487 1.096 1 98.47 80 VAL A N 1
ATOM 576 C CA . VAL A 1 80 ? 10.615 -37.345 0.215 1 98.47 80 VAL A CA 1
ATOM 577 C C . VAL A 1 80 ? 11.434 -38.575 -0.174 1 98.47 80 VAL A C 1
ATOM 579 O O . VAL A 1 80 ? 12.643 -38.624 0.065 1 98.47 80 VAL A O 1
ATOM 582 N N . ARG A 1 81 ? 10.766 -39.535 -0.794 1 98.33 81 ARG A N 1
ATOM 583 C CA . ARG A 1 81 ? 11.403 -40.745 -1.304 1 98.33 81 ARG A CA 1
ATOM 584 C C . ARG A 1 81 ? 10.795 -41.163 -2.638 1 98.33 81 ARG A C 1
ATOM 586 O O . ARG A 1 81 ? 9.684 -40.749 -2.978 1 98.33 81 ARG A O 1
ATOM 593 N N . PRO A 1 82 ? 11.557 -41.962 -3.39 1 98.66 82 PRO A N 1
ATOM 594 C CA . PRO A 1 82 ? 10.984 -42.458 -4.643 1 98.66 82 PRO A CA 1
ATOM 595 C C . PRO A 1 82 ? 9.617 -43.111 -4.449 1 98.66 82 PRO A C 1
ATOM 597 O O . PRO A 1 82 ? 9.431 -43.897 -3.516 1 98.66 82 PRO A O 1
ATOM 600 N N . GLY A 1 83 ? 8.688 -42.755 -5.28 1 98.71 83 GLY A N 1
ATOM 601 C CA . GLY A 1 83 ? 7.335 -43.276 -5.166 1 98.71 83 GLY A CA 1
ATOM 602 C C . GLY A 1 83 ? 6.361 -42.281 -4.564 1 98.71 83 GLY A C 1
ATOM 603 O O . GLY A 1 83 ? 5.146 -42.428 -4.71 1 98.71 83 GLY A O 1
ATOM 604 N N . ASP A 1 84 ? 6.855 -41.31 -3.862 1 98.76 84 ASP A N 1
ATOM 605 C CA . ASP A 1 84 ? 5.986 -40.29 -3.282 1 98.76 84 ASP A CA 1
ATOM 606 C C . ASP A 1 84 ? 5.333 -39.441 -4.37 1 98.76 84 ASP A C 1
ATOM 608 O O . ASP A 1 84 ? 5.981 -39.076 -5.353 1 98.76 84 ASP A O 1
ATOM 612 N N . GLU A 1 85 ? 4.044 -39.083 -4.232 1 98.88 85 GLU A N 1
ATOM 613 C CA . GLU A 1 85 ? 3.343 -38.14 -5.097 1 98.88 85 GLU A CA 1
ATOM 614 C C . GLU A 1 85 ? 3.507 -36.706 -4.6 1 98.88 85 GLU A C 1
ATOM 616 O O . GLU A 1 85 ? 3.263 -36.419 -3.426 1 98.88 85 GLU A O 1
ATOM 621 N N . VAL A 1 86 ? 3.951 -35.812 -5.485 1 98.92 86 VAL A N 1
ATOM 622 C CA . VAL A 1 86 ? 4.302 -34.46 -5.061 1 98.92 86 VAL A CA 1
ATOM 623 C C . VAL A 1 86 ? 3.713 -33.443 -6.036 1 98.92 86 VAL A C 1
ATOM 625 O O . VAL A 1 86 ? 3.329 -33.796 -7.154 1 98.92 86 VAL A O 1
ATOM 628 N N . PHE A 1 87 ? 3.535 -32.261 -5.65 1 98.92 87 PHE A N 1
ATOM 629 C CA . PHE A 1 87 ? 3.213 -31.097 -6.466 1 98.92 87 PHE A CA 1
ATOM 630 C C . PHE A 1 87 ? 4.011 -29.881 -6.014 1 98.92 87 PHE A C 1
ATOM 632 O O . PHE A 1 87 ? 4.499 -29.837 -4.882 1 98.92 87 PHE A O 1
ATOM 639 N N . PHE A 1 88 ? 4.27 -28.908 -6.891 1 98.88 88 PHE A N 1
ATOM 640 C CA . PHE A 1 88 ? 5.224 -27.85 -6.58 1 98.88 88 PHE A CA 1
ATOM 641 C C . PHE A 1 88 ? 5.087 -26.692 -7.56 1 98.88 88 PHE A C 1
ATOM 643 O O . PHE A 1 88 ? 4.433 -26.823 -8.597 1 98.88 88 PHE A O 1
ATOM 650 N N . PHE A 1 89 ? 5.543 -25.55 -7.192 1 98.74 89 PHE A N 1
ATOM 651 C CA . PHE A 1 89 ? 5.816 -24.357 -7.986 1 98.74 89 PHE A CA 1
ATOM 652 C C . PHE A 1 89 ? 7.316 -24.143 -8.145 1 98.74 89 PHE A C 1
ATOM 654 O O . PHE A 1 89 ? 8.016 -23.872 -7.167 1 98.74 89 PHE A O 1
ATOM 661 N N . ASN A 1 90 ? 7.8 -24.275 -9.384 1 97.63 90 ASN A N 1
ATOM 662 C CA . ASN A 1 90 ? 9.243 -24.171 -9.571 1 97.63 90 ASN A CA 1
ATOM 663 C C . ASN A 1 90 ? 9.608 -24.018 -11.045 1 97.63 90 ASN A C 1
ATOM 665 O O . ASN A 1 90 ? 8.918 -24.547 -11.917 1 97.63 90 ASN A O 1
ATOM 669 N N . ASN A 1 91 ? 10.684 -23.154 -11.346 1 94.76 91 ASN A N 1
ATOM 670 C CA . ASN A 1 91 ? 11.324 -23.029 -12.651 1 94.76 91 ASN A CA 1
ATOM 671 C C . ASN A 1 91 ? 10.359 -22.478 -13.698 1 94.76 91 ASN A C 1
ATOM 673 O O . ASN A 1 91 ? 9.437 -21.73 -13.366 1 94.76 91 ASN A O 1
ATOM 677 N N . GLY A 1 92 ? 10.686 -22.646 -14.92 1 95.91 92 GLY A N 1
ATOM 678 C CA . GLY A 1 92 ? 9.783 -22.467 -16.046 1 95.91 92 GLY A CA 1
ATOM 679 C C . GLY A 1 92 ? 9.612 -21.015 -16.449 1 95.91 92 GLY A C 1
ATOM 680 O O . GLY A 1 92 ? 8.675 -20.672 -17.173 1 95.91 92 GLY A O 1
ATOM 681 N N . LEU A 1 93 ? 10.485 -20.115 -15.923 1 95.36 93 LEU A N 1
ATOM 682 C CA . LEU A 1 93 ? 10.411 -18.709 -16.308 1 95.36 93 LEU A CA 1
ATOM 683 C C . LEU A 1 93 ? 11.399 -18.399 -17.428 1 95.36 93 LEU A C 1
ATOM 685 O O . LEU A 1 93 ? 11.649 -17.232 -17.735 1 95.36 93 LEU A O 1
ATOM 689 N N . GLY A 1 94 ? 12.002 -19.425 -17.986 1 92.98 94 GLY A N 1
ATOM 690 C CA . GLY A 1 94 ? 12.983 -19.257 -19.047 1 92.98 94 GLY A CA 1
ATOM 691 C C . GLY A 1 94 ? 14.399 -19.57 -18.604 1 92.98 94 GLY A C 1
ATOM 692 O O . GLY A 1 94 ? 15.301 -19.696 -19.435 1 92.98 94 GLY A O 1
ATOM 693 N N . GLY A 1 95 ? 14.624 -19.687 -17.357 1 92.7 95 GLY A N 1
ATOM 694 C CA . GLY A 1 95 ? 15.904 -20.117 -16.817 1 92.7 95 GLY A CA 1
ATOM 695 C C . GLY A 1 95 ? 16.06 -21.625 -16.781 1 92.7 95 GLY A C 1
ATOM 696 O O . GLY A 1 95 ? 16.234 -22.262 -17.823 1 92.7 95 GLY A O 1
ATOM 697 N N . ALA A 1 96 ? 15.911 -22.188 -15.62 1 93.64 96 ALA A N 1
ATOM 698 C CA . ALA A 1 96 ? 15.929 -23.643 -15.486 1 93.64 96 ALA A CA 1
ATOM 699 C C . ALA A 1 96 ? 14.702 -24.269 -16.144 1 93.64 96 ALA A C 1
ATOM 701 O O . ALA A 1 96 ? 13.635 -23.652 -16.197 1 93.64 96 ALA A O 1
ATOM 702 N N . PRO A 1 97 ? 14.821 -25.496 -16.647 1 96.52 97 PRO A N 1
ATOM 703 C CA . PRO A 1 97 ? 13.714 -26.14 -17.358 1 96.52 97 PRO A CA 1
ATOM 704 C C . PRO A 1 97 ? 12.466 -26.294 -16.492 1 96.52 97 PRO A C 1
ATOM 706 O O . PRO A 1 97 ? 12.563 -26.693 -15.329 1 96.52 97 PRO A O 1
ATOM 709 N N . GLY A 1 98 ? 11.312 -26.015 -17.103 1 97.93 98 GLY A N 1
ATOM 710 C CA . GLY A 1 98 ? 10.042 -26.041 -16.395 1 97.93 98 GLY A CA 1
ATOM 711 C C . GLY A 1 98 ? 9.357 -27.394 -16.448 1 97.93 98 GLY A C 1
ATOM 712 O O . GLY A 1 98 ? 10.022 -28.431 -16.487 1 97.93 98 GLY A O 1
ATOM 713 N N . THR A 1 99 ? 8.033 -27.344 -16.382 1 98.69 99 THR A N 1
ATOM 714 C CA . THR A 1 99 ? 7.278 -28.566 -16.128 1 98.69 99 THR A CA 1
ATOM 715 C C . THR A 1 99 ? 6.593 -29.053 -17.402 1 98.69 99 THR A C 1
ATOM 717 O O . THR A 1 99 ? 5.924 -30.089 -17.397 1 98.69 99 THR A O 1
ATOM 720 N N . TYR A 1 100 ? 6.668 -28.298 -18.491 1 98.75 100 TYR A N 1
ATOM 721 C CA . TYR A 1 100 ? 6.134 -28.803 -19.751 1 98.75 100 TYR A CA 1
ATOM 722 C C . TYR A 1 100 ? 7.02 -29.907 -20.316 1 98.75 100 TYR A C 1
ATOM 724 O O . TYR A 1 100 ? 7.532 -29.79 -21.431 1 98.75 100 TYR A O 1
ATOM 732 N N . ALA A 1 101 ? 7.18 -30.974 -19.558 1 98.69 101 ALA A N 1
ATOM 733 C CA . ALA A 1 101 ? 8.086 -32.079 -19.859 1 98.69 101 ALA A CA 1
ATOM 734 C C . ALA A 1 101 ? 7.707 -33.329 -19.069 1 98.69 101 ALA A C 1
ATOM 736 O O . ALA A 1 101 ? 6.886 -33.267 -18.152 1 98.69 101 ALA A O 1
ATOM 737 N N . GLU A 1 102 ? 8.32 -34.418 -19.434 1 98.77 102 GLU A N 1
ATOM 738 C CA . GLU A 1 102 ? 8.026 -35.679 -18.76 1 98.77 102 GLU A CA 1
ATOM 739 C C . GLU A 1 102 ? 8.724 -35.756 -17.405 1 98.77 102 GLU A C 1
ATOM 741 O O . GLU A 1 102 ? 8.277 -36.478 -16.511 1 98.77 102 GLU A O 1
ATOM 746 N N . TYR A 1 103 ? 9.893 -35 -17.288 1 98.59 103 TYR A N 1
ATOM 747 C CA . TYR A 1 103 ? 10.661 -35 -16.048 1 98.59 103 TYR A CA 1
ATOM 748 C C . TYR A 1 103 ? 11.131 -33.594 -15.697 1 98.59 103 TYR A C 1
ATOM 750 O O . TYR A 1 103 ? 11.334 -32.761 -16.584 1 98.59 103 TYR A O 1
ATOM 758 N N . THR A 1 104 ? 11.36 -33.364 -14.495 1 98.25 104 THR A N 1
ATOM 759 C CA . THR A 1 104 ? 11.968 -32.13 -14.012 1 98.25 104 THR A CA 1
ATOM 760 C C . THR A 1 104 ? 12.742 -32.377 -12.72 1 98.25 104 THR A C 1
ATOM 762 O O . THR A 1 104 ? 12.569 -33.413 -12.075 1 98.25 104 THR A O 1
ATOM 765 N N . VAL A 1 105 ? 13.627 -31.513 -12.409 1 98.3 105 VAL A N 1
ATOM 766 C CA . VAL A 1 105 ? 14.38 -31.56 -11.161 1 98.3 105 VAL A CA 1
ATOM 767 C C . VAL A 1 105 ? 13.978 -30.387 -10.27 1 98.3 105 VAL A C 1
ATOM 769 O O . VAL A 1 105 ? 13.921 -29.243 -10.727 1 98.3 105 VAL A O 1
ATOM 772 N N . VAL A 1 106 ? 13.665 -30.685 -9.047 1 98.24 106 VAL A N 1
ATOM 773 C CA . VAL A 1 106 ? 13.23 -29.692 -8.07 1 98.24 106 VAL A CA 1
ATOM 774 C C . VAL A 1 106 ? 13.997 -29.881 -6.764 1 98.24 106 VAL A C 1
ATOM 776 O O . VAL A 1 106 ? 14.239 -31.013 -6.337 1 98.24 106 VAL A O 1
ATOM 779 N N . ARG A 1 107 ? 14.446 -28.8 -6.145 1 98.04 107 ARG A N 1
ATOM 780 C CA . ARG A 1 107 ? 15.025 -28.9 -4.809 1 98.04 107 ARG A CA 1
ATOM 781 C C . ARG A 1 107 ? 13.996 -29.408 -3.803 1 98.04 107 ARG A C 1
ATOM 783 O O . ARG A 1 107 ? 12.834 -28.999 -3.837 1 98.04 107 ARG A O 1
ATOM 790 N N . GLU A 1 108 ? 14.39 -30.228 -2.867 1 98.31 108 GLU A N 1
ATOM 791 C CA . GLU A 1 108 ? 13.451 -30.874 -1.955 1 98.31 108 GLU A CA 1
ATOM 792 C C . GLU A 1 108 ? 12.668 -29.843 -1.147 1 98.31 108 GLU A C 1
ATOM 794 O O . GLU A 1 108 ? 11.51 -30.074 -0.791 1 98.31 108 GLU A O 1
ATOM 799 N N . ASP A 1 109 ? 13.282 -28.636 -0.896 1 98.45 109 ASP A N 1
ATOM 800 C CA . ASP A 1 109 ? 12.667 -27.606 -0.066 1 98.45 109 ASP A CA 1
ATOM 801 C C . ASP A 1 109 ? 11.441 -27.007 -0.752 1 98.45 109 ASP A C 1
ATOM 803 O O . ASP A 1 109 ? 10.621 -26.35 -0.107 1 98.45 109 ASP A O 1
ATOM 807 N N . TYR A 1 110 ? 11.315 -27.246 -2.079 1 98.43 110 TYR A N 1
ATOM 808 C CA . TYR A 1 110 ? 10.274 -26.567 -2.842 1 98.43 110 TYR A CA 1
ATOM 809 C C . TYR A 1 110 ? 9.17 -27.538 -3.243 1 98.43 110 TYR A C 1
ATOM 811 O O . TYR A 1 110 ? 8.294 -27.197 -4.042 1 98.43 110 TYR A O 1
ATOM 819 N N . LEU A 1 111 ? 9.193 -28.684 -2.669 1 97.68 111 LEU A N 1
ATOM 820 C CA . LEU A 1 111 ? 8.255 -29.758 -2.976 1 97.68 111 LEU A CA 1
ATOM 821 C C . LEU A 1 111 ? 7.317 -30.013 -1.8 1 97.68 111 LEU A C 1
ATOM 823 O O . LEU A 1 111 ? 7.748 -30.009 -0.645 1 97.68 111 LEU A O 1
ATOM 827 N N . ALA A 1 112 ? 6.066 -30.195 -2.119 1 98.82 112 ALA A N 1
ATOM 828 C CA . ALA A 1 112 ? 5.099 -30.638 -1.119 1 98.82 112 ALA A CA 1
ATOM 829 C C . ALA A 1 112 ? 4.482 -31.978 -1.508 1 98.82 112 ALA A C 1
ATOM 831 O O . ALA A 1 112 ? 4.339 -32.282 -2.695 1 98.82 112 ALA A O 1
ATOM 832 N N . LEU A 1 113 ? 4.128 -32.738 -0.549 1 98.85 113 LEU A N 1
ATOM 833 C CA . LEU A 1 113 ? 3.392 -33.966 -0.826 1 98.85 113 LEU A CA 1
ATOM 834 C C . LEU A 1 113 ? 1.995 -33.657 -1.353 1 98.85 113 LEU A C 1
ATOM 836 O O . LEU A 1 113 ? 1.324 -32.752 -0.851 1 98.85 113 LEU A O 1
ATOM 840 N N . LYS A 1 114 ? 1.593 -34.35 -2.344 1 98.69 114 LYS A N 1
ATOM 841 C CA . LYS A 1 114 ? 0.271 -34.178 -2.94 1 98.69 114 LYS A CA 1
ATOM 842 C C . LYS A 1 114 ? -0.829 -34.59 -1.966 1 98.69 114 LYS A C 1
ATOM 844 O O . LYS A 1 114 ? -0.701 -35.596 -1.266 1 98.69 114 LYS A O 1
ATOM 849 N N . PRO A 1 115 ? -1.933 -33.8 -1.947 1 98.34 115 PRO A N 1
ATOM 850 C CA . PRO A 1 115 ? -3.083 -34.321 -1.206 1 98.34 115 PRO A CA 1
ATOM 851 C C . PRO A 1 115 ? -3.523 -35.701 -1.692 1 98.34 115 PRO A C 1
ATOM 853 O O . PRO A 1 115 ? -3.562 -35.95 -2.899 1 98.34 115 PRO A O 1
ATOM 856 N N . LYS A 1 116 ? -3.955 -36.508 -0.857 1 97.28 116 LYS A N 1
ATOM 857 C CA . LYS A 1 116 ? -4.204 -37.91 -1.18 1 97.28 116 LYS A CA 1
ATOM 858 C C . LYS A 1 116 ? -5.524 -38.076 -1.927 1 97.28 116 LYS A C 1
ATOM 860 O O . LYS A 1 116 ? -5.71 -39.048 -2.661 1 97.28 116 LYS A O 1
ATOM 865 N N . ASN A 1 117 ? -6.408 -37.179 -1.776 1 97.98 117 ASN A N 1
ATOM 866 C CA . ASN A 1 117 ? -7.77 -37.4 -2.251 1 97.98 117 ASN A CA 1
ATOM 867 C C . ASN A 1 117 ? -8.027 -36.68 -3.572 1 97.98 117 ASN A C 1
ATOM 869 O O . ASN A 1 117 ? -9.179 -36.497 -3.97 1 97.98 117 ASN A O 1
ATOM 873 N N . ILE A 1 118 ? -6.957 -36.186 -4.22 1 98.15 118 ILE A N 1
ATOM 874 C CA . ILE A 1 118 ? -7.186 -35.52 -5.497 1 98.15 118 ILE A CA 1
ATOM 875 C C . ILE A 1 118 ? -6.265 -36.113 -6.561 1 98.15 118 ILE A C 1
ATOM 877 O O . ILE A 1 118 ? -5.273 -36.769 -6.236 1 98.15 118 ILE A O 1
ATOM 881 N N . SER A 1 119 ? -6.608 -35.939 -7.802 1 98.46 119 SER A N 1
ATOM 882 C CA . SER A 1 119 ? -5.841 -36.479 -8.92 1 98.46 119 SER A CA 1
ATOM 883 C C . SER A 1 119 ? -4.579 -35.66 -9.172 1 98.46 119 SER A C 1
ATOM 885 O O . SER A 1 119 ? -4.43 -34.559 -8.637 1 98.46 119 SER A O 1
ATOM 887 N N . MET A 1 120 ? -3.675 -36.23 -9.94 1 98.43 120 MET A N 1
ATOM 888 C CA . MET A 1 120 ? -2.482 -35.504 -10.366 1 98.43 120 MET A CA 1
ATOM 889 C C . MET A 1 120 ? -2.857 -34.266 -11.173 1 98.43 120 MET A C 1
ATOM 891 O O . MET A 1 120 ? -2.208 -33.225 -11.059 1 98.43 120 MET A O 1
ATOM 895 N N . LEU A 1 121 ? -3.913 -34.376 -11.97 1 98.52 121 LEU A N 1
ATOM 896 C CA . LEU A 1 121 ? -4.365 -33.241 -12.766 1 98.52 121 LEU A CA 1
ATOM 897 C C . LEU A 1 121 ? -4.804 -32.088 -11.869 1 98.52 121 LEU A C 1
ATOM 899 O O . LEU A 1 121 ? -4.409 -30.941 -12.088 1 98.52 121 LEU A O 1
ATOM 903 N N . GLU A 1 122 ? -5.588 -32.435 -10.866 1 98.66 122 GLU A N 1
ATOM 904 C CA . GLU A 1 122 ? -6.025 -31.421 -9.912 1 98.66 122 GLU A CA 1
ATOM 905 C C . GLU A 1 122 ? -4.838 -30.808 -9.175 1 98.66 122 GLU A C 1
ATOM 907 O O . GLU A 1 122 ? -4.732 -29.585 -9.065 1 98.66 122 GLU A O 1
ATOM 912 N N . ALA A 1 123 ? -3.932 -31.634 -8.747 1 98.81 123 ALA A N 1
ATOM 913 C CA . ALA A 1 123 ? -2.789 -31.182 -7.958 1 98.81 123 ALA A CA 1
ATOM 914 C C . ALA A 1 123 ? -1.927 -30.205 -8.751 1 98.81 123 ALA A C 1
ATOM 916 O O . ALA A 1 123 ? -1.418 -29.226 -8.199 1 98.81 123 ALA A O 1
ATOM 917 N N . ALA A 1 124 ? -1.792 -30.432 -10.034 1 98.76 124 ALA A N 1
ATOM 918 C CA . ALA A 1 124 ? -0.939 -29.601 -10.879 1 98.76 124 ALA A CA 1
ATOM 919 C C . ALA A 1 124 ? -1.527 -28.203 -11.046 1 98.76 124 ALA A C 1
ATOM 921 O O . ALA A 1 124 ? -0.817 -27.264 -11.412 1 98.76 124 ALA A O 1
ATOM 922 N N . GLY A 1 125 ? -2.812 -28.105 -10.831 1 98.47 125 GLY A N 1
ATOM 923 C CA . GLY A 1 125 ? -3.474 -26.823 -11.005 1 98.47 125 GLY A CA 1
ATOM 924 C C . GLY A 1 125 ? -3.435 -25.957 -9.76 1 98.47 125 GLY A C 1
ATOM 925 O O . GLY A 1 125 ? -3.85 -24.796 -9.791 1 98.47 125 GLY A O 1
ATOM 926 N N . ILE A 1 126 ? -2.839 -26.37 -8.699 1 98.76 126 ILE A N 1
ATOM 927 C CA . ILE A 1 126 ? -3.017 -25.76 -7.386 1 98.76 126 ILE A CA 1
ATOM 928 C C . ILE A 1 126 ? -1.897 -24.755 -7.128 1 98.76 126 ILE A C 1
ATOM 930 O O . ILE A 1 126 ? -2.15 -23.639 -6.669 1 98.76 126 ILE A O 1
ATOM 934 N N . PRO A 1 127 ? -0.628 -25.013 -7.369 1 98.83 127 PRO A N 1
ATOM 935 C CA . PRO A 1 127 ? 0.478 -24.334 -6.689 1 98.83 127 PRO A CA 1
ATOM 936 C C . PRO A 1 127 ? 0.456 -22.821 -6.894 1 98.83 127 PRO A C 1
ATOM 938 O O . PRO A 1 127 ? 0.256 -22.067 -5.938 1 98.83 127 PRO A O 1
ATOM 941 N N . LEU A 1 128 ? 0.553 -22.387 -8.089 1 98.61 128 LEU A N 1
ATOM 942 C CA . LEU A 1 128 ? 0.652 -20.947 -8.298 1 98.61 128 LEU A CA 1
ATOM 943 C C . LEU A 1 128 ? -0.639 -20.247 -7.884 1 98.61 128 LEU A C 1
ATOM 945 O O . LEU A 1 128 ? -0.602 -19.169 -7.288 1 98.61 128 LEU A O 1
ATOM 949 N N . ALA A 1 129 ? -1.78 -20.829 -8.208 1 98.39 129 ALA A N 1
ATOM 950 C CA . ALA A 1 129 ? -3.064 -20.227 -7.859 1 98.39 129 ALA A CA 1
ATOM 951 C C . ALA A 1 129 ? -3.204 -20.071 -6.348 1 98.39 129 ALA A C 1
ATOM 953 O O . ALA A 1 129 ? -3.587 -19.005 -5.86 1 98.39 129 ALA A O 1
ATOM 954 N N . LEU A 1 130 ? -2.875 -21.118 -5.621 1 98.84 130 LEU A N 1
ATOM 955 C CA . LEU A 1 130 ? -3 -21.092 -4.168 1 98.84 130 LEU A CA 1
ATOM 956 C C . LEU A 1 130 ? -2.012 -20.105 -3.555 1 98.84 130 LEU A C 1
ATOM 958 O O . LEU A 1 130 ? -2.38 -19.312 -2.685 1 98.84 130 LEU A O 1
ATOM 962 N N . ILE A 1 131 ? -0.758 -20.181 -3.994 1 98.84 131 ILE A N 1
ATOM 963 C CA . ILE A 1 131 ? 0.262 -19.279 -3.469 1 98.84 131 ILE A CA 1
ATOM 964 C C . ILE A 1 131 ? -0.156 -17.83 -3.713 1 98.84 131 ILE A C 1
ATOM 966 O O . ILE A 1 131 ? -0.055 -16.989 -2.817 1 98.84 131 ILE A O 1
ATOM 970 N N . THR A 1 132 ? -0.659 -17.543 -4.903 1 98.71 132 THR A N 1
ATOM 971 C CA . THR A 1 132 ? -1.084 -16.195 -5.263 1 98.71 132 THR A CA 1
ATOM 972 C C . THR A 1 132 ? -2.249 -15.743 -4.386 1 98.71 132 THR A C 1
ATOM 974 O O . THR A 1 132 ? -2.23 -14.636 -3.843 1 98.71 132 THR A O 1
ATOM 977 N N . ALA A 1 133 ? -3.23 -16.574 -4.243 1 98.79 133 ALA A N 1
ATOM 978 C CA . ALA A 1 133 ? -4.388 -16.243 -3.418 1 98.79 133 ALA A CA 1
ATOM 979 C C . ALA A 1 133 ? -3.982 -16.027 -1.963 1 98.79 133 ALA A C 1
ATOM 981 O O . ALA A 1 133 ? -4.428 -15.072 -1.322 1 98.79 133 ALA A O 1
ATOM 982 N N . TRP A 1 134 ? -3.14 -16.919 -1.513 1 98.74 134 TRP A N 1
ATOM 983 C CA . TRP A 1 134 ? -2.693 -16.869 -0.125 1 98.74 134 TRP A CA 1
ATOM 984 C C . TRP A 1 134 ? -1.907 -15.59 0.149 1 98.74 134 TRP A C 1
ATOM 986 O O . TRP A 1 134 ? -2.204 -14.863 1.099 1 98.74 134 TRP A O 1
ATOM 996 N N . GLU A 1 135 ? -0.95 -15.298 -0.649 1 98.24 135 GLU A N 1
ATOM 997 C CA . GLU A 1 135 ? -0.151 -14.092 -0.454 1 98.24 135 GLU A CA 1
ATOM 998 C C . GLU A 1 135 ? -0.99 -12.835 -0.665 1 98.24 135 GLU A C 1
ATOM 1000 O O . GLU A 1 135 ? -0.815 -11.84 0.041 1 98.24 135 GLU A O 1
ATOM 1005 N N . GLY A 1 136 ? -1.856 -12.866 -1.629 1 98.46 136 GLY A N 1
ATOM 1006 C CA . GLY A 1 136 ? -2.72 -11.727 -1.896 1 98.46 136 GLY A CA 1
ATOM 1007 C C . GLY A 1 136 ? -3.656 -11.405 -0.746 1 98.46 136 GLY A C 1
ATOM 1008 O O . GLY A 1 136 ? -3.772 -10.248 -0.339 1 98.46 136 GLY A O 1
ATOM 1009 N N . LEU A 1 137 ? -4.314 -12.428 -0.156 1 98.6 137 LEU A N 1
ATOM 1010 C CA . LEU A 1 137 ? -5.344 -12.22 0.856 1 98.6 137 LEU A CA 1
ATOM 1011 C C . LEU A 1 137 ? -4.724 -12.072 2.241 1 98.6 137 LEU A C 1
ATOM 1013 O O . LEU A 1 137 ? -5.128 -11.204 3.018 1 98.6 137 LEU A O 1
ATOM 1017 N N . LEU A 1 138 ? -3.717 -12.891 2.541 1 97.38 138 LEU A N 1
ATOM 1018 C CA . LEU A 1 138 ? -3.25 -12.973 3.921 1 97.38 138 LEU A CA 1
ATOM 1019 C C . LEU A 1 138 ? -1.978 -12.154 4.113 1 97.38 138 LEU A C 1
ATOM 1021 O O . LEU A 1 138 ? -1.918 -11.29 4.99 1 97.38 138 LEU A O 1
ATOM 1025 N N . ASP A 1 139 ? -0.993 -12.402 3.274 1 95.49 139 ASP A N 1
ATOM 1026 C CA . ASP A 1 139 ? 0.305 -11.782 3.522 1 95.49 139 ASP A CA 1
ATOM 1027 C C . ASP A 1 139 ? 0.278 -10.294 3.181 1 95.49 139 ASP A C 1
ATOM 1029 O O . ASP A 1 139 ? 0.703 -9.46 3.983 1 95.49 139 ASP A O 1
ATOM 1033 N N . ARG A 1 140 ? -0.243 -9.997 1.999 1 96.05 140 ARG A N 1
ATOM 1034 C CA . ARG A 1 140 ? -0.291 -8.601 1.575 1 96.05 140 ARG A CA 1
ATOM 1035 C C . ARG A 1 140 ? -1.604 -7.947 1.991 1 96.05 140 ARG A C 1
ATOM 1037 O O . ARG A 1 140 ? -1.641 -6.75 2.284 1 96.05 140 ARG A O 1
ATOM 1044 N N . GLY A 1 141 ? -2.632 -8.733 2.006 1 97.22 141 GLY A N 1
ATOM 1045 C CA . GLY A 1 141 ? -3.963 -8.218 2.285 1 97.22 141 GLY A CA 1
ATOM 1046 C C . GLY A 1 141 ? -4.267 -8.124 3.768 1 97.22 141 GLY A C 1
ATOM 1047 O O . GLY A 1 141 ? -5.174 -7.396 4.176 1 97.22 141 GLY A O 1
ATOM 1048 N N . ASP A 1 142 ? -3.536 -8.925 4.55 1 96.77 142 ASP A N 1
ATOM 1049 C CA . ASP A 1 142 ? -3.748 -8.939 5.994 1 96.77 142 ASP A CA 1
ATOM 1050 C C . ASP A 1 142 ? -5.211 -9.22 6.331 1 96.77 142 ASP A C 1
ATOM 1052 O O . ASP A 1 142 ? -5.81 -8.521 7.152 1 96.77 142 ASP A O 1
ATOM 1056 N N . LEU A 1 143 ? -5.806 -10.142 5.659 1 97.58 143 LEU A N 1
ATOM 1057 C CA . LEU A 1 143 ? -7.202 -10.52 5.853 1 97.58 143 LEU A CA 1
ATOM 1058 C C . LEU A 1 143 ? -7.466 -10.899 7.307 1 97.58 143 LEU A C 1
ATOM 1060 O O . LEU A 1 143 ? -6.726 -11.695 7.889 1 97.58 143 LEU A O 1
ATOM 1064 N N . GLN A 1 144 ? -8.504 -10.311 7.861 1 94.83 144 GLN A N 1
ATOM 1065 C CA . GLN A 1 144 ? -8.935 -10.605 9.223 1 94.83 144 GLN A CA 1
ATOM 1066 C C . GLN A 1 144 ? -10.335 -11.213 9.238 1 94.83 144 GLN A C 1
ATOM 1068 O O . GLN A 1 144 ? -11.093 -11.061 8.277 1 94.83 144 GLN A O 1
ATOM 1073 N N . LYS A 1 145 ? -10.575 -11.824 10.335 1 94.75 145 LYS A N 1
ATOM 1074 C CA . LYS A 1 145 ? -11.885 -12.442 10.516 1 94.75 145 LYS A CA 1
ATOM 1075 C C . LYS A 1 145 ? -12.999 -11.401 10.443 1 94.75 145 LYS A C 1
ATOM 1077 O O . LYS A 1 145 ? -12.874 -10.31 11.003 1 94.75 145 LYS A O 1
ATOM 1082 N N . GLY A 1 146 ? -14.027 -11.765 9.692 1 94.43 146 GLY A N 1
ATOM 1083 C CA . GLY A 1 146 ? -15.23 -10.948 9.673 1 94.43 146 GLY A CA 1
ATOM 1084 C C . GLY A 1 146 ? -15.174 -9.826 8.654 1 94.43 146 GLY A C 1
ATOM 1085 O O . GLY A 1 146 ? -16.168 -9.132 8.432 1 94.43 146 GLY A O 1
ATOM 1086 N N . GLN A 1 147 ? -14.09 -9.65 7.955 1 96.81 147 GLN A N 1
ATOM 1087 C CA . GLN A 1 147 ? -13.938 -8.566 6.991 1 96.81 147 GLN A CA 1
ATOM 1088 C C . GLN A 1 147 ? -14.686 -8.872 5.696 1 96.81 147 GLN A C 1
ATOM 1090 O O . GLN A 1 147 ? -14.777 -10.031 5.286 1 96.81 147 GLN A O 1
ATOM 1095 N N . SER A 1 148 ? -15.194 -7.87 5.106 1 98.5 148 SER A N 1
ATOM 1096 C CA . SER A 1 148 ? -15.724 -7.979 3.751 1 98.5 148 SER A CA 1
ATOM 1097 C C . SER A 1 148 ? -14.617 -7.842 2.712 1 98.5 148 SER A C 1
ATOM 1099 O O . SER A 1 148 ? -13.726 -7.001 2.853 1 98.5 148 SER A O 1
ATOM 1101 N N . THR A 1 149 ? -14.727 -8.678 1.709 1 98.83 149 THR A N 1
ATOM 1102 C CA . THR A 1 149 ? -13.667 -8.732 0.709 1 98.83 149 THR A CA 1
ATOM 1103 C C . THR A 1 149 ? -14.254 -8.77 -0.699 1 98.83 149 THR A C 1
ATOM 1105 O O . THR A 1 149 ? -15.237 -9.471 -0.95 1 98.83 149 THR A O 1
ATOM 1108 N N . LEU A 1 150 ? -13.719 -7.984 -1.585 1 98.95 150 LEU A N 1
ATOM 1109 C CA . LEU A 1 150 ? -14.038 -8.029 -3.008 1 98.95 150 LEU A CA 1
ATOM 1110 C C . LEU A 1 150 ? -12.936 -8.735 -3.79 1 98.95 150 LEU A C 1
ATOM 1112 O O . LEU A 1 150 ? -11.768 -8.344 -3.716 1 98.95 150 LEU A O 1
ATOM 1116 N N . ILE A 1 151 ? -13.245 -9.76 -4.468 1 98.92 151 ILE A N 1
ATOM 1117 C CA . ILE A 1 151 ? -12.316 -10.502 -5.313 1 98.92 151 ILE A CA 1
ATOM 1118 C C . ILE A 1 151 ? -12.751 -10.399 -6.773 1 98.92 151 ILE A C 1
ATOM 1120 O O . ILE A 1 151 ? -13.773 -10.967 -7.164 1 98.92 151 ILE A O 1
ATOM 1124 N N . HIS A 1 152 ? -11.982 -9.708 -7.548 1 98.55 152 HIS A N 1
ATOM 1125 C CA . HIS A 1 152 ? -12.33 -9.594 -8.96 1 98.55 152 HIS A CA 1
ATOM 1126 C C . HIS A 1 152 ? -12.031 -10.889 -9.707 1 98.55 152 HIS A C 1
ATOM 1128 O O . HIS A 1 152 ? -11.024 -11.549 -9.437 1 98.55 152 HIS A O 1
ATOM 1134 N N . ALA A 1 153 ? -12.9 -11.155 -10.725 1 97.91 153 ALA A N 1
ATOM 1135 C CA . ALA A 1 153 ? -12.758 -12.338 -11.571 1 97.91 153 ALA A CA 1
ATOM 1136 C C . ALA A 1 153 ? -12.749 -13.613 -10.733 1 97.91 153 ALA A C 1
ATOM 1138 O O . ALA A 1 153 ? -11.844 -14.441 -10.861 1 97.91 153 ALA A O 1
ATOM 1139 N N . GLY A 1 154 ? -13.81 -13.793 -9.977 1 98.17 154 GLY A N 1
ATOM 1140 C CA . GLY A 1 154 ? -13.879 -14.863 -8.995 1 98.17 154 GLY A CA 1
ATOM 1141 C C . GLY A 1 154 ? -13.87 -16.246 -9.618 1 98.17 154 GLY A C 1
ATOM 1142 O O . GLY A 1 154 ? -13.486 -17.222 -8.971 1 98.17 154 GLY A O 1
ATOM 1143 N N . ALA A 1 155 ? -14.228 -16.327 -10.852 1 97.98 155 ALA A N 1
ATOM 1144 C CA . ALA A 1 155 ? -14.329 -17.634 -11.497 1 97.98 155 ALA A CA 1
ATOM 1145 C C . ALA A 1 155 ? -13.001 -18.034 -12.135 1 97.98 155 ALA A C 1
ATOM 1147 O O . ALA A 1 155 ? -12.86 -19.15 -12.641 1 97.98 155 ALA A O 1
ATOM 1148 N N . GLY A 1 156 ? -12.069 -17.143 -12.113 1 97.34 156 GLY A N 1
ATOM 1149 C CA . GLY A 1 156 ? -10.798 -17.394 -12.774 1 97.34 156 GLY A CA 1
ATOM 1150 C C . GLY A 1 156 ? -9.883 -18.307 -11.98 1 97.34 156 GLY A C 1
ATOM 1151 O O . GLY A 1 156 ? -10.301 -18.899 -10.982 1 97.34 156 GLY A O 1
ATOM 1152 N N . GLY A 1 157 ? -8.642 -18.491 -12.474 1 97.12 157 GLY A N 1
ATOM 1153 C CA . GLY A 1 157 ? -7.678 -19.41 -11.891 1 97.12 157 GLY A CA 1
ATOM 1154 C C . GLY A 1 157 ? -7.35 -19.092 -10.444 1 97.12 157 GLY A C 1
ATOM 1155 O O . GLY A 1 157 ? -7.374 -19.978 -9.588 1 97.12 157 GLY A O 1
ATOM 1156 N N . VAL A 1 158 ? -7.092 -17.871 -10.156 1 98.16 158 VAL A N 1
ATOM 1157 C CA . VAL A 1 158 ? -6.756 -17.446 -8.801 1 98.16 158 VAL A CA 1
ATOM 1158 C C . VAL A 1 158 ? -8.035 -17.156 -8.018 1 98.16 158 VAL A C 1
ATOM 1160 O O . VAL A 1 158 ? -8.145 -17.513 -6.843 1 98.16 158 VAL A O 1
ATOM 1163 N N . GLY A 1 159 ? -9.017 -16.605 -8.656 1 98.48 159 GLY A N 1
ATOM 1164 C CA . GLY A 1 159 ? -10.233 -16.14 -8.008 1 98.48 159 GLY A CA 1
ATOM 1165 C C . GLY A 1 159 ? -11.008 -17.251 -7.326 1 98.48 159 GLY A C 1
ATOM 1166 O O . GLY A 1 159 ? -11.505 -17.074 -6.211 1 98.48 159 GLY A O 1
ATOM 1167 N N . HIS A 1 160 ? -11.112 -18.361 -7.996 1 98.69 160 HIS A N 1
ATOM 1168 C CA . HIS A 1 160 ? -11.957 -19.413 -7.442 1 98.69 160 HIS A CA 1
ATOM 1169 C C . HIS A 1 160 ? -11.331 -20.021 -6.191 1 98.69 160 HIS A C 1
ATOM 1171 O O . HIS A 1 160 ? -12.043 -20.495 -5.303 1 98.69 160 HIS A O 1
ATOM 1177 N N . ILE A 1 161 ? -9.996 -20 -6.103 1 98.74 161 ILE A N 1
ATOM 1178 C CA . ILE A 1 161 ? -9.316 -20.429 -4.886 1 98.74 161 ILE A CA 1
ATOM 1179 C C . ILE A 1 161 ? -9.435 -19.343 -3.819 1 98.74 161 ILE A C 1
ATOM 1181 O O . ILE A 1 161 ? -9.679 -19.639 -2.647 1 98.74 161 ILE A O 1
ATOM 1185 N N . ALA A 1 162 ? -9.33 -18.116 -4.194 1 98.88 162 ALA A N 1
ATOM 1186 C CA . ALA A 1 162 ? -9.35 -16.976 -3.281 1 98.88 162 ALA A CA 1
ATOM 1187 C C . ALA A 1 162 ? -10.691 -16.874 -2.56 1 98.88 162 ALA A C 1
ATOM 1189 O O . ALA A 1 162 ? -10.739 -16.57 -1.365 1 98.88 162 ALA A O 1
ATOM 1190 N N . ILE A 1 163 ? -11.796 -17.115 -3.277 1 98.88 163 ILE A N 1
ATOM 1191 C CA . ILE A 1 163 ? -13.122 -17.064 -2.669 1 98.88 163 ILE A CA 1
ATOM 1192 C C . ILE A 1 163 ? -13.209 -18.082 -1.534 1 98.88 163 ILE A C 1
ATOM 1194 O O . ILE A 1 163 ? -13.627 -17.749 -0.423 1 98.88 163 ILE A O 1
ATOM 1198 N N . GLN A 1 164 ? -12.784 -19.251 -1.818 1 98.87 164 GLN A N 1
ATOM 1199 C CA . GLN A 1 164 ? -12.858 -20.321 -0.828 1 98.87 164 GLN A CA 1
ATOM 1200 C C . GLN A 1 164 ? -11.965 -20.023 0.373 1 98.87 164 GLN A C 1
ATOM 1202 O O . GLN A 1 164 ? -12.358 -20.257 1.518 1 98.87 164 GLN A O 1
ATOM 1207 N N . LEU A 1 165 ? -10.766 -19.559 0.07 1 98.67 165 LEU A N 1
ATOM 1208 C CA . LEU A 1 165 ? -9.825 -19.221 1.132 1 98.67 165 LEU A CA 1
ATOM 1209 C C . LEU A 1 165 ? -10.381 -18.111 2.017 1 98.67 165 LEU A C 1
ATOM 1211 O O . LEU A 1 165 ? -10.297 -18.189 3.245 1 98.67 165 LEU A O 1
ATOM 1215 N N . ALA A 1 166 ? -10.905 -17.048 1.398 1 98.73 166 ALA A N 1
ATOM 1216 C CA . ALA A 1 166 ? -11.501 -15.949 2.154 1 98.73 166 ALA A CA 1
ATOM 1217 C C . ALA A 1 166 ? -12.626 -16.45 3.055 1 98.73 166 ALA A C 1
ATOM 1219 O O . ALA A 1 166 ? -12.718 -16.056 4.22 1 98.73 166 ALA A O 1
ATOM 1220 N N . ARG A 1 167 ? -13.45 -17.359 2.512 1 98.37 167 ARG A N 1
ATOM 1221 C CA . ARG A 1 167 ? -14.534 -17.94 3.298 1 98.37 167 ARG A CA 1
ATOM 1222 C C . ARG A 1 167 ? -13.988 -18.753 4.467 1 98.37 167 ARG A C 1
ATOM 1224 O O . ARG A 1 167 ? -14.522 -18.691 5.576 1 98.37 167 ARG A O 1
ATOM 1231 N N . TYR A 1 168 ? -12.987 -19.485 4.186 1 98.1 168 TYR A N 1
ATOM 1232 C CA . TYR A 1 168 ? -12.358 -20.291 5.227 1 98.1 168 TYR A CA 1
ATOM 1233 C C . TYR A 1 168 ? -11.889 -19.417 6.384 1 98.1 168 TYR A C 1
ATOM 1235 O O . TYR A 1 168 ? -11.949 -19.828 7.545 1 98.1 168 TYR A O 1
ATOM 1243 N N . PHE A 1 169 ? -11.45 -18.207 6.113 1 97.31 169 PHE A N 1
ATOM 1244 C CA . PHE A 1 169 ? -10.996 -17.28 7.142 1 97.31 169 PHE A CA 1
ATOM 1245 C C . PHE A 1 169 ? -12.136 -16.38 7.603 1 97.31 169 PHE A C 1
ATOM 1247 O O . PHE A 1 169 ? -11.901 -15.285 8.118 1 97.31 169 PHE A O 1
ATOM 1254 N N . ASP A 1 170 ? -13.37 -16.761 7.275 1 97.58 170 ASP A N 1
ATOM 1255 C CA . ASP A 1 170 ? -14.608 -16.181 7.787 1 97.58 170 ASP A CA 1
ATOM 1256 C C . ASP A 1 170 ? -14.829 -14.778 7.228 1 97.58 170 ASP A C 1
ATOM 1258 O O . ASP A 1 170 ? -15.269 -13.879 7.948 1 97.58 170 ASP A O 1
ATOM 1262 N N . SER A 1 171 ? -14.434 -14.524 6.06 1 98.03 171 SER A N 1
ATOM 1263 C CA . SER A 1 171 ? -14.685 -13.263 5.37 1 98.03 171 SER A CA 1
ATOM 1264 C C . SER A 1 171 ? -15.963 -13.331 4.541 1 98.03 171 SER A C 1
ATOM 1266 O O . SER A 1 171 ? -16.297 -14.381 3.99 1 98.03 171 SER A O 1
ATOM 1268 N N . ARG A 1 172 ? -16.718 -12.231 4.532 1 98.09 172 ARG A N 1
ATOM 1269 C CA . ARG A 1 172 ? -17.783 -12.103 3.542 1 98.09 172 ARG A CA 1
ATOM 1270 C C . ARG A 1 172 ? -17.218 -11.729 2.176 1 98.09 172 ARG A C 1
ATOM 1272 O O . ARG A 1 172 ? -16.399 -10.813 2.066 1 98.09 172 ARG A O 1
ATOM 1279 N N . VAL A 1 173 ? -17.692 -12.408 1.118 1 98.82 173 VAL A N 1
ATOM 1280 C CA . VAL A 1 173 ? -16.988 -12.266 -0.153 1 98.82 173 VAL A CA 1
ATOM 1281 C C . VAL A 1 173 ? -17.952 -11.761 -1.224 1 98.82 173 VAL A C 1
ATOM 1283 O O . VAL A 1 173 ? -19.013 -12.351 -1.441 1 98.82 173 VAL A O 1
ATOM 1286 N N . ALA A 1 174 ? -17.641 -10.69 -1.851 1 98.91 174 ALA A N 1
ATOM 1287 C CA . ALA A 1 174 ? -18.193 -10.266 -3.135 1 98.91 174 ALA A CA 1
ATOM 1288 C C . ALA A 1 174 ? -17.211 -10.538 -4.271 1 98.91 174 ALA A C 1
ATOM 1290 O O . ALA A 1 174 ? -15.995 -10.506 -4.07 1 98.91 174 ALA A O 1
ATOM 1291 N N . THR A 1 175 ? -17.743 -10.814 -5.43 1 98.87 175 THR A N 1
ATOM 1292 C CA . THR A 1 175 ? -16.864 -11.066 -6.567 1 98.87 175 THR A CA 1
ATOM 1293 C C . THR A 1 175 ? -17.529 -10.634 -7.871 1 98.87 175 THR A C 1
ATOM 1295 O O . THR A 1 175 ? -18.752 -10.487 -7.931 1 98.87 175 THR A O 1
ATOM 1298 N N . THR A 1 176 ? -16.705 -10.343 -8.824 1 98.65 176 THR A N 1
ATOM 1299 C CA . THR A 1 176 ? -17.217 -9.988 -10.143 1 98.65 176 THR A CA 1
ATOM 1300 C C . THR A 1 176 ? -17.13 -11.178 -11.095 1 98.65 176 THR A C 1
ATOM 1302 O O . THR A 1 176 ? -16.176 -11.956 -11.039 1 98.65 176 THR A O 1
ATOM 1305 N N . VAL A 1 177 ? -18.095 -11.32 -11.931 1 97.99 177 VAL A N 1
ATOM 1306 C CA . VAL A 1 177 ? -18.169 -12.377 -12.933 1 97.99 177 VAL A CA 1
ATOM 1307 C C . VAL A 1 177 ? -18.733 -11.815 -14.236 1 97.99 177 VAL A C 1
ATOM 1309 O O . VAL A 1 177 ? -19.261 -10.701 -14.262 1 97.99 177 VAL A O 1
ATOM 1312 N N . SER A 1 178 ? -18.604 -12.568 -15.296 1 95.71 178 SER A N 1
ATOM 1313 C CA . SER A 1 178 ? -18.97 -12.062 -16.615 1 95.71 178 SER A CA 1
ATOM 1314 C C . SER A 1 178 ? -20.362 -12.535 -17.022 1 95.71 178 SER A C 1
ATOM 1316 O O . SER A 1 178 ? -20.859 -12.172 -18.09 1 95.71 178 SER A O 1
ATOM 1318 N N . GLY A 1 179 ? -21.065 -13.457 -16.201 1 95.35 179 GLY A N 1
ATOM 1319 C CA . GLY A 1 179 ? -22.374 -13.962 -16.587 1 95.35 179 GLY A CA 1
ATOM 1320 C C . GLY A 1 179 ? -23.009 -14.844 -15.529 1 95.35 179 GLY A C 1
ATOM 1321 O O . GLY A 1 179 ? -22.403 -15.109 -14.488 1 95.35 179 GLY A O 1
ATOM 1322 N N . PRO A 1 180 ? -24.22 -15.291 -15.837 1 96.1 180 PRO A N 1
ATOM 1323 C CA . PRO A 1 180 ? -25.011 -16.001 -14.829 1 96.1 180 PRO A CA 1
ATOM 1324 C C . PRO A 1 180 ? -24.416 -17.357 -14.459 1 96.1 180 PRO A C 1
ATOM 1326 O O . PRO A 1 180 ? -24.49 -17.772 -13.3 1 96.1 180 PRO A O 1
ATOM 1329 N N . GLN A 1 181 ? -23.89 -18.046 -15.46 1 96.68 181 GLN A N 1
ATOM 1330 C CA . GLN A 1 181 ? -23.31 -19.353 -15.171 1 96.68 181 GLN A CA 1
ATOM 1331 C C . GLN A 1 181 ? -22.144 -19.233 -14.193 1 96.68 181 GLN A C 1
ATOM 1333 O O . GLN A 1 181 ? -22.026 -20.029 -13.26 1 96.68 181 GLN A O 1
ATOM 1338 N N . LYS A 1 182 ? -21.343 -18.258 -14.401 1 97.61 182 LYS A N 1
ATOM 1339 C CA . LYS A 1 182 ? -20.218 -18.031 -13.499 1 97.61 182 LYS A CA 1
ATOM 1340 C C . LYS A 1 182 ? -20.697 -17.533 -12.138 1 97.61 182 LYS A C 1
ATOM 1342 O O . LYS A 1 182 ? -20.062 -17.8 -11.115 1 97.61 182 LYS A O 1
ATOM 1347 N N . ALA A 1 183 ? -21.811 -16.861 -12.136 1 98.11 183 ALA A N 1
ATOM 1348 C CA . ALA A 1 183 ? -22.383 -16.428 -10.864 1 98.11 183 ALA A CA 1
ATOM 1349 C C . ALA A 1 183 ? -22.77 -17.626 -10.001 1 98.11 183 ALA A C 1
ATOM 1351 O O . ALA A 1 183 ? -22.502 -17.645 -8.797 1 98.11 183 ALA A O 1
ATOM 1352 N N . VAL A 1 184 ? -23.376 -18.586 -10.63 1 98.33 184 VAL A N 1
ATOM 1353 C CA . VAL A 1 184 ? -23.757 -19.803 -9.92 1 98.33 184 VAL A CA 1
ATOM 1354 C C . VAL A 1 184 ? -22.508 -20.508 -9.396 1 98.33 184 VAL A C 1
ATOM 1356 O O . VAL A 1 184 ? -22.471 -20.943 -8.242 1 98.33 184 VAL A O 1
ATOM 1359 N N . PHE A 1 185 ? -21.509 -20.54 -10.228 1 98.2 185 PHE A N 1
ATOM 1360 C CA . PHE A 1 185 ? -20.257 -21.205 -9.887 1 98.2 185 PHE A CA 1
ATOM 1361 C C . PHE A 1 185 ? -19.62 -20.564 -8.66 1 98.2 185 PHE A C 1
ATOM 1363 O O . PHE A 1 185 ? -19.307 -21.252 -7.686 1 98.2 185 PHE A O 1
ATOM 1370 N N . VAL A 1 186 ? -19.514 -19.263 -8.619 1 98.72 186 VAL A N 1
ATOM 1371 C CA . VAL A 1 186 ? -18.796 -18.604 -7.533 1 98.72 186 VAL A CA 1
ATOM 1372 C C . VAL A 1 186 ? -19.63 -18.655 -6.255 1 98.72 186 VAL A C 1
ATOM 1374 O O . VAL A 1 186 ? -19.084 -18.703 -5.151 1 98.72 186 VAL A O 1
ATOM 1377 N N . ARG A 1 187 ? -20.961 -18.659 -6.318 1 98.64 187 ARG A N 1
ATOM 1378 C CA . ARG A 1 187 ? -21.804 -18.833 -5.14 1 98.64 187 ARG A CA 1
ATOM 1379 C C . ARG A 1 187 ? -21.588 -20.205 -4.51 1 98.64 187 ARG A C 1
ATOM 1381 O O . ARG A 1 187 ? -21.581 -20.337 -3.284 1 98.64 187 ARG A O 1
ATOM 1388 N N . SER A 1 188 ? -21.387 -21.15 -5.415 1 98.45 188 SER A N 1
ATOM 1389 C CA . SER A 1 188 ? -21.135 -22.498 -4.918 1 98.45 188 SER A CA 1
ATOM 1390 C C . SER A 1 188 ? -19.8 -22.576 -4.184 1 98.45 188 SER A C 1
ATOM 1392 O O . SER A 1 188 ? -19.572 -23.496 -3.396 1 98.45 188 SER A O 1
ATOM 1394 N N . LEU A 1 189 ? -18.941 -21.645 -4.472 1 98.43 189 LEU A N 1
ATOM 1395 C CA . LEU A 1 189 ? -17.634 -21.603 -3.825 1 98.43 189 LEU A CA 1
ATOM 1396 C C . LEU A 1 189 ? -17.702 -20.828 -2.513 1 98.43 189 LEU A C 1
ATOM 1398 O O . LEU A 1 189 ? -16.742 -20.826 -1.739 1 98.43 189 LEU A O 1
ATOM 1402 N N . GLY A 1 190 ? -18.802 -20.081 -2.29 1 98.12 190 GLY A N 1
ATOM 1403 C CA . GLY A 1 190 ? -18.977 -19.397 -1.018 1 98.12 190 GLY A CA 1
ATOM 1404 C C . GLY A 1 190 ? -19.12 -17.894 -1.163 1 98.12 190 GLY A C 1
ATOM 1405 O O . GLY A 1 190 ? -19.193 -17.173 -0.166 1 98.12 190 GLY A O 1
ATOM 1406 N N . ALA A 1 191 ? -19.185 -17.381 -2.358 1 98.69 191 ALA A N 1
ATOM 1407 C CA . ALA A 1 191 ? -19.378 -15.945 -2.539 1 98.69 191 ALA A CA 1
ATOM 1408 C C . ALA A 1 191 ? -20.754 -15.509 -2.042 1 98.69 191 ALA A C 1
ATOM 1410 O O . ALA A 1 191 ? -21.764 -16.142 -2.359 1 98.69 191 ALA A O 1
ATOM 1411 N N . ASP A 1 192 ? -20.791 -14.464 -1.273 1 98.69 192 ASP A N 1
ATOM 1412 C CA . ASP A 1 192 ? -22.043 -13.909 -0.769 1 98.69 192 ASP A CA 1
ATOM 1413 C C . ASP A 1 192 ? -22.737 -13.062 -1.834 1 98.69 192 ASP A C 1
ATOM 1415 O O . ASP A 1 192 ? -23.967 -12.992 -1.874 1 98.69 192 ASP A O 1
ATOM 1419 N N . LEU A 1 193 ? -21.932 -12.429 -2.648 1 98.77 193 LEU A N 1
ATOM 1420 C CA . LEU A 1 193 ? -22.434 -11.548 -3.698 1 98.77 193 LEU A CA 1
ATOM 1421 C C . LEU A 1 193 ? -21.675 -11.77 -5.002 1 98.77 193 LEU A C 1
ATOM 1423 O O . LEU A 1 193 ? -20.446 -11.666 -5.036 1 98.77 193 LEU A O 1
ATOM 1427 N N . ALA A 1 194 ? -22.392 -12.138 -6.016 1 98.78 194 ALA A N 1
ATOM 1428 C CA . ALA A 1 194 ? -21.846 -12.235 -7.367 1 98.78 194 ALA A CA 1
ATOM 1429 C C . ALA A 1 194 ? -22.299 -11.058 -8.227 1 98.78 194 ALA A C 1
ATOM 1431 O O . ALA A 1 194 ? -23.498 -10.861 -8.44 1 98.78 194 ALA A O 1
ATOM 1432 N N . ILE A 1 195 ? -21.362 -10.289 -8.687 1 98.79 195 ILE A N 1
ATOM 1433 C CA . ILE A 1 195 ? -21.653 -9.085 -9.456 1 98.79 195 ILE A CA 1
ATOM 1434 C C . ILE A 1 195 ? -21.365 -9.334 -10.935 1 98.79 195 ILE A C 1
ATOM 1436 O O . ILE A 1 195 ? -20.208 -9.494 -11.33 1 98.79 195 ILE A O 1
ATOM 1440 N N . ASN A 1 196 ? -22.388 -9.366 -11.734 1 97.98 196 ASN A N 1
ATOM 1441 C CA . ASN A 1 196 ? -22.211 -9.413 -13.182 1 97.98 196 ASN A CA 1
ATOM 1442 C C . ASN A 1 196 ? -21.842 -8.044 -13.746 1 97.98 196 ASN A C 1
ATOM 1444 O O . ASN A 1 196 ? -22.713 -7.196 -13.949 1 97.98 196 ASN A O 1
ATOM 1448 N N . TYR A 1 197 ? -20.555 -7.859 -14.06 1 94.94 197 TYR A N 1
ATOM 1449 C CA . TYR A 1 197 ? -20.054 -6.524 -14.371 1 94.94 197 TYR A CA 1
ATOM 1450 C C . TYR A 1 197 ? -20.579 -6.044 -15.718 1 94.94 197 TYR A C 1
ATOM 1452 O O . TYR A 1 197 ? -20.446 -4.866 -16.06 1 94.94 197 TYR A O 1
ATOM 1460 N N . SER A 1 198 ? -21.166 -6.923 -16.497 1 93.64 198 SER A N 1
ATOM 1461 C CA . SER A 1 198 ? -21.781 -6.527 -17.76 1 93.64 198 SER A CA 1
ATOM 1462 C C . SER A 1 198 ? -23.138 -5.869 -17.532 1 93.64 198 SER A C 1
ATOM 1464 O O . SER A 1 198 ? -23.665 -5.196 -18.421 1 93.64 198 SER A O 1
ATOM 1466 N N . GLN A 1 199 ? -23.654 -6.02 -16.393 1 95.27 199 GLN A N 1
ATOM 1467 C CA . GLN A 1 199 ? -25.015 -5.562 -16.135 1 95.27 199 GLN A CA 1
ATOM 1468 C C . GLN A 1 199 ? -25.035 -4.474 -15.065 1 95.27 199 GLN A C 1
ATOM 1470 O O . GLN A 1 199 ? -26.006 -3.721 -14.957 1 95.27 199 GLN A O 1
ATOM 1475 N N . GLN A 1 200 ? -24.074 -4.496 -14.274 1 95.2 200 GLN A N 1
ATOM 1476 C CA . GLN A 1 200 ? -24.089 -3.536 -13.175 1 95.2 200 GLN A CA 1
ATOM 1477 C C . GLN A 1 200 ? -22.689 -2.995 -12.898 1 95.2 200 GLN A C 1
ATOM 1479 O O . GLN A 1 200 ? -21.692 -3.65 -13.208 1 95.2 200 GLN A O 1
ATOM 1484 N N . ASP A 1 201 ? -22.665 -1.768 -12.346 1 97.87 201 ASP A N 1
ATOM 1485 C CA . ASP A 1 201 ? -21.421 -1.174 -11.865 1 97.87 201 ASP A CA 1
ATOM 1486 C C . ASP A 1 201 ? -20.982 -1.809 -10.548 1 97.87 201 ASP A C 1
ATOM 1488 O O . ASP A 1 201 ? -21.716 -1.771 -9.558 1 97.87 201 ASP A O 1
ATOM 1492 N N . PHE A 1 202 ? -19.823 -2.361 -10.506 1 98.62 202 PHE A N 1
ATOM 1493 C CA . PHE A 1 202 ? -19.437 -3.141 -9.336 1 98.62 202 PHE A CA 1
ATOM 1494 C C . PHE A 1 202 ? -19.212 -2.235 -8.131 1 98.62 202 PHE A C 1
ATOM 1496 O O . PHE A 1 202 ? -19.37 -2.665 -6.986 1 98.62 202 PHE A O 1
ATOM 1503 N N . VAL A 1 203 ? -18.773 -0.971 -8.323 1 98.83 203 VAL A N 1
ATOM 1504 C CA . VAL A 1 203 ? -18.561 -0.051 -7.21 1 98.83 203 VAL A CA 1
ATOM 1505 C C . VAL A 1 203 ? -19.884 0.203 -6.49 1 98.83 203 VAL A C 1
ATOM 1507 O O . VAL A 1 203 ? -19.959 0.101 -5.263 1 98.83 203 VAL A O 1
ATOM 1510 N N . GLU A 1 204 ? -20.901 0.531 -7.232 1 98.68 204 GLU A N 1
ATOM 1511 C CA . GLU A 1 204 ? -22.227 0.762 -6.665 1 98.68 204 GLU A CA 1
ATOM 1512 C C . GLU A 1 204 ? -22.734 -0.473 -5.926 1 98.68 204 GLU A C 1
ATOM 1514 O O . GLU A 1 204 ? -23.27 -0.366 -4.821 1 98.68 204 GLU A O 1
ATOM 1519 N N . ALA A 1 205 ? -22.587 -1.632 -6.567 1 98.78 205 ALA A N 1
ATOM 1520 C CA . ALA A 1 205 ? -23.046 -2.88 -5.963 1 98.78 205 ALA A CA 1
ATOM 1521 C C . ALA A 1 205 ? -22.363 -3.123 -4.62 1 98.78 205 ALA A C 1
ATOM 1523 O O . ALA A 1 205 ? -23.015 -3.505 -3.645 1 98.78 205 ALA A O 1
ATOM 1524 N N . VAL A 1 206 ? -21.078 -2.907 -4.558 1 98.83 206 VAL A N 1
ATOM 1525 C CA . VAL A 1 206 ? -20.306 -3.123 -3.339 1 98.83 206 VAL A CA 1
ATOM 1526 C C . VAL A 1 206 ? -20.736 -2.121 -2.27 1 98.83 206 VAL A C 1
ATOM 1528 O O . VAL A 1 206 ? -20.913 -2.485 -1.105 1 98.83 206 VAL A O 1
ATOM 1531 N N . MET A 1 207 ? -20.847 -0.829 -2.64 1 98.67 207 MET A N 1
ATOM 1532 C CA . MET A 1 207 ? -21.253 0.203 -1.69 1 98.67 207 MET A CA 1
ATOM 1533 C C . MET A 1 207 ? -22.632 -0.1 -1.113 1 98.67 207 MET A C 1
ATOM 1535 O O . MET A 1 207 ? -22.856 0.062 0.088 1 98.67 207 MET A O 1
ATOM 1539 N N . ASP A 1 208 ? -23.535 -0.568 -1.937 1 98.51 208 ASP A N 1
ATOM 1540 C CA . ASP A 1 208 ? -24.858 -0.969 -1.469 1 98.51 208 ASP A CA 1
ATOM 1541 C C . ASP A 1 208 ? -24.765 -2.155 -0.512 1 98.51 208 ASP A C 1
ATOM 1543 O O . ASP A 1 208 ? -25.394 -2.154 0.549 1 98.51 208 ASP A O 1
ATOM 1547 N N . TRP A 1 209 ? -23.959 -3.112 -0.893 1 98.49 209 TRP A N 1
ATOM 1548 C CA . TRP A 1 209 ? -23.805 -4.342 -0.123 1 98.49 209 TRP A CA 1
ATOM 1549 C C . TRP A 1 209 ? -23.202 -4.054 1.247 1 98.49 209 TRP A C 1
ATOM 1551 O O . TRP A 1 209 ? -23.486 -4.76 2.218 1 98.49 209 TRP A O 1
ATOM 1561 N N . THR A 1 210 ? -22.438 -2.951 1.374 1 98.27 210 THR A N 1
ATOM 1562 C CA . THR A 1 210 ? -21.718 -2.635 2.602 1 98.27 210 THR A CA 1
ATOM 1563 C C . THR A 1 210 ? -22.312 -1.401 3.276 1 98.27 210 THR A C 1
ATOM 1565 O O . THR A 1 210 ? -21.655 -0.76 4.099 1 98.27 210 THR A O 1
ATOM 1568 N N . SER A 1 211 ? -23.456 -0.972 2.851 1 98 211 SER A N 1
ATOM 1569 C CA . SER A 1 211 ? -24.166 0.171 3.416 1 98 211 SER A CA 1
ATOM 1570 C C . SER A 1 211 ? -23.332 1.444 3.317 1 98 211 SER A C 1
ATOM 1572 O O . SER A 1 211 ? -23.245 2.211 4.278 1 98 211 SER A O 1
ATOM 1574 N N . GLY A 1 212 ? -22.596 1.481 2.223 1 97.67 212 GLY A N 1
ATOM 1575 C CA . GLY A 1 212 ? -21.897 2.711 1.887 1 97.67 212 GLY A CA 1
ATOM 1576 C C . GLY A 1 212 ? -20.466 2.741 2.391 1 97.67 212 GLY A C 1
ATOM 1577 O O . GLY A 1 212 ? -19.722 3.682 2.107 1 97.67 212 GLY A O 1
ATOM 1578 N N . SER A 1 213 ? -19.926 1.797 3.063 1 97.04 213 SER A N 1
ATOM 1579 C CA . SER A 1 213 ? -18.61 1.832 3.694 1 97.04 213 SER A CA 1
ATOM 1580 C C . SER A 1 213 ? -17.526 1.348 2.737 1 97.04 213 SER A C 1
ATOM 1582 O O . SER A 1 213 ? -16.365 1.744 2.856 1 97.04 213 SER A O 1
ATOM 1584 N N . GLY A 1 214 ? -17.918 0.409 1.783 1 98.51 214 GLY A N 1
ATOM 1585 C CA . GLY A 1 214 ? -16.938 -0.304 0.979 1 98.51 214 GLY A CA 1
ATOM 1586 C C . GLY A 1 214 ? -16.369 -1.525 1.677 1 98.51 214 GLY A C 1
ATOM 1587 O O . GLY A 1 214 ? -16.626 -1.745 2.862 1 98.51 214 GLY A O 1
ATOM 1588 N N . VAL A 1 215 ? -15.633 -2.292 0.942 1 98.88 215 VAL A N 1
ATOM 1589 C CA . VAL A 1 215 ? -15.042 -3.499 1.512 1 98.88 215 VAL A CA 1
ATOM 1590 C C . VAL A 1 215 ? -13.715 -3.157 2.185 1 98.88 215 VAL A C 1
ATOM 1592 O O . VAL A 1 215 ? -13.049 -2.192 1.803 1 98.88 215 VAL A O 1
ATOM 1595 N N . GLN A 1 216 ? -13.287 -3.979 3.134 1 98.66 216 GLN A N 1
ATOM 1596 C CA . GLN A 1 216 ? -12.036 -3.751 3.851 1 98.66 216 GLN A CA 1
ATOM 1597 C C . GLN A 1 216 ? -10.837 -4.198 3.021 1 98.66 216 GLN A C 1
ATOM 1599 O O . GLN A 1 216 ? -9.735 -3.668 3.176 1 98.66 216 GLN A O 1
ATOM 1604 N N . LEU A 1 217 ? -11.071 -5.187 2.126 1 98.85 217 LEU A N 1
ATOM 1605 C CA . LEU A 1 217 ? -9.999 -5.729 1.3 1 98.85 217 LEU A CA 1
ATOM 1606 C C . LEU A 1 217 ? -10.493 -6.013 -0.115 1 98.85 217 LEU A C 1
ATOM 1608 O O . LEU A 1 217 ? -11.575 -6.577 -0.297 1 98.85 217 LEU A O 1
ATOM 1612 N N . THR A 1 218 ? -9.753 -5.58 -1.082 1 98.89 218 THR A N 1
ATOM 1613 C CA . THR A 1 218 ? -9.992 -5.921 -2.479 1 98.89 218 THR A CA 1
ATOM 1614 C C . THR A 1 218 ? -8.806 -6.684 -3.061 1 98.89 218 THR A C 1
ATOM 1616 O O . THR A 1 218 ? -7.654 -6.28 -2.885 1 98.89 218 THR A O 1
ATOM 1619 N N . LEU A 1 219 ? -9.04 -7.796 -3.662 1 98.86 219 LEU A N 1
ATOM 1620 C CA . LEU A 1 219 ? -8.047 -8.511 -4.456 1 98.86 219 LEU A CA 1
ATOM 1621 C C . LEU A 1 219 ? -8.322 -8.345 -5.947 1 98.86 219 LEU A C 1
ATOM 1623 O O . LEU A 1 219 ? -9.322 -8.854 -6.459 1 98.86 219 LEU A O 1
ATOM 1627 N N . ASP A 1 220 ? -7.447 -7.704 -6.61 1 98.45 220 ASP A N 1
ATOM 1628 C CA . ASP A 1 220 ? -7.597 -7.406 -8.031 1 98.45 220 ASP A CA 1
ATOM 1629 C C . ASP A 1 220 ? -6.765 -8.361 -8.884 1 98.45 220 ASP A C 1
ATOM 1631 O O . ASP A 1 220 ? -5.536 -8.376 -8.789 1 98.45 220 ASP A O 1
ATOM 1635 N N . THR A 1 221 ? -7.422 -9.094 -9.724 1 96.7 221 THR A N 1
ATOM 1636 C CA . THR A 1 221 ? -6.754 -10.005 -10.647 1 96.7 221 THR A CA 1
ATOM 1637 C C . THR A 1 221 ? -6.966 -9.563 -12.092 1 96.7 221 THR A C 1
ATOM 1639 O O . THR A 1 221 ? -6.645 -10.3 -13.026 1 96.7 221 THR A O 1
ATOM 1642 N N . VAL A 1 222 ? -7.519 -8.409 -12.313 1 95.54 222 VAL A N 1
ATOM 1643 C CA . VAL A 1 222 ? -7.932 -7.981 -13.646 1 95.54 222 VAL A CA 1
ATOM 1644 C C . VAL A 1 222 ? -7.057 -6.819 -14.109 1 95.54 222 VAL A C 1
ATOM 1646 O O . VAL A 1 222 ? -6.61 -6.79 -15.259 1 95.54 222 VAL A O 1
ATOM 1649 N N . GLY A 1 223 ? -6.804 -5.839 -13.257 1 94.76 223 GLY A N 1
ATOM 1650 C CA . GLY A 1 223 ? -5.987 -4.684 -13.595 1 94.76 223 GLY A CA 1
ATOM 1651 C C . GLY A 1 223 ? -6.753 -3.612 -14.349 1 94.76 223 GLY A C 1
ATOM 1652 O O . GLY A 1 223 ? -7.985 -3.591 -14.326 1 94.76 223 GLY A O 1
ATOM 1653 N N . GLY A 1 224 ? -5.932 -2.614 -14.869 1 93.28 224 GLY A N 1
ATOM 1654 C CA . GLY A 1 224 ? -6.502 -1.534 -15.66 1 93.28 224 GLY A CA 1
ATOM 1655 C C . GLY A 1 224 ? -7.487 -0.682 -14.883 1 93.28 224 GLY A C 1
ATOM 1656 O O . GLY A 1 224 ? -7.243 -0.342 -13.724 1 93.28 224 GLY A O 1
ATOM 1657 N N . GLU A 1 225 ? -8.603 -0.387 -15.55 1 94.39 225 GLU A N 1
ATOM 1658 C CA . GLU A 1 225 ? -9.607 0.499 -14.967 1 94.39 225 GLU A CA 1
ATOM 1659 C C . GLU A 1 225 ? -10.317 -0.17 -13.793 1 94.39 225 GLU A C 1
ATOM 1661 O O . GLU A 1 225 ? -10.738 0.504 -12.85 1 94.39 225 GLU A O 1
ATOM 1666 N N . THR A 1 226 ? -10.459 -1.493 -13.866 1 96.79 226 THR A N 1
ATOM 1667 C CA . THR A 1 226 ? -11.088 -2.22 -12.769 1 96.79 226 THR A CA 1
ATOM 1668 C C . THR A 1 226 ? -10.317 -2.01 -11.469 1 96.79 226 THR A C 1
ATOM 1670 O O . THR A 1 226 ? -10.912 -1.721 -10.428 1 96.79 226 THR A O 1
ATOM 1673 N N . PHE A 1 227 ? -9.075 -2.085 -11.575 1 97.37 227 PHE A N 1
ATOM 1674 C CA . PHE A 1 227 ? -8.211 -1.838 -10.426 1 97.37 227 PHE A CA 1
ATOM 1675 C C . PHE A 1 227 ? -8.392 -0.416 -9.909 1 97.37 227 PHE A C 1
ATOM 1677 O O . PHE A 1 227 ? -8.632 -0.208 -8.718 1 97.37 227 PHE A O 1
ATOM 1684 N N . CYS A 1 228 ? -8.33 0.51 -10.78 1 97 228 CYS A N 1
ATOM 1685 C CA . CYS A 1 228 ? -8.381 1.915 -10.39 1 97 228 CYS A CA 1
ATOM 1686 C C . CYS A 1 228 ? -9.735 2.265 -9.785 1 97 228 CYS A C 1
ATOM 1688 O O . CYS A 1 228 ? -9.805 2.952 -8.764 1 97 228 CYS A O 1
ATOM 1690 N N . LYS A 1 229 ? -10.804 1.779 -10.337 1 97.8 229 LYS A N 1
ATOM 1691 C CA . LYS A 1 229 ? -12.153 2.041 -9.843 1 97.8 229 LYS A CA 1
ATOM 1692 C C . LYS A 1 229 ? -12.376 1.392 -8.48 1 97.8 229 LYS A C 1
ATOM 1694 O O . LYS A 1 229 ? -13.24 1.824 -7.714 1 97.8 229 LYS A O 1
ATOM 1699 N N . SER A 1 230 ? -11.602 0.378 -8.182 1 98.63 230 SER A N 1
ATOM 1700 C CA . SER A 1 230 ? -11.77 -0.362 -6.935 1 98.63 230 SER A CA 1
ATOM 1701 C C . SER A 1 230 ? -11.417 0.501 -5.728 1 98.63 230 SER A C 1
ATOM 1703 O O . SER A 1 230 ? -11.789 0.179 -4.598 1 98.63 230 SER A O 1
ATOM 1705 N N . PHE A 1 231 ? -10.679 1.525 -5.96 1 98.28 231 PHE A N 1
ATOM 1706 C CA . PHE A 1 231 ? -10.359 2.424 -4.857 1 98.28 231 PHE A CA 1
ATOM 1707 C C . PHE A 1 231 ? -11.629 2.979 -4.224 1 98.28 231 PHE A C 1
ATOM 1709 O O . PHE A 1 231 ? -11.71 3.119 -3.002 1 98.28 231 PHE A O 1
ATOM 1716 N N . ALA A 1 232 ? -12.628 3.246 -5.024 1 98.54 232 ALA A N 1
ATOM 1717 C CA . ALA A 1 232 ? -13.887 3.82 -4.556 1 98.54 232 ALA A CA 1
ATOM 1718 C C . ALA A 1 232 ? -14.76 2.759 -3.892 1 98.54 232 ALA A C 1
ATOM 1720 O O . ALA A 1 232 ? -15.726 3.086 -3.198 1 98.54 232 ALA A O 1
ATOM 1721 N N . ALA A 1 233 ? -14.456 1.457 -4.065 1 98.82 233 ALA A N 1
ATOM 1722 C CA . ALA A 1 233 ? -15.213 0.353 -3.481 1 98.82 233 ALA A CA 1
ATOM 1723 C C . ALA A 1 233 ? -14.558 -0.142 -2.194 1 98.82 233 ALA A C 1
ATOM 1725 O O . ALA A 1 233 ? -15.093 -1.023 -1.518 1 98.82 233 ALA A O 1
ATOM 1726 N N . THR A 1 234 ? -13.418 0.399 -1.922 1 98.77 234 THR A N 1
ATOM 1727 C CA . THR A 1 234 ? -12.667 -0.011 -0.74 1 98.77 234 THR A CA 1
ATOM 1728 C C . THR A 1 234 ? -12.869 0.982 0.401 1 98.77 234 THR A C 1
ATOM 1730 O O . THR A 1 234 ? -12.86 2.195 0.183 1 98.77 234 THR A O 1
ATOM 1733 N N . GLN A 1 235 ? -13.03 0.518 1.57 1 98.33 235 GLN A N 1
ATOM 1734 C CA . GLN A 1 235 ? -13.332 1.319 2.751 1 98.33 235 GLN A CA 1
ATOM 1735 C C . GLN A 1 235 ? -12.174 2.251 3.095 1 98.33 235 GLN A C 1
ATOM 1737 O O . GLN A 1 235 ? -11.023 1.971 2.755 1 98.33 235 GLN A O 1
ATOM 1742 N N . LEU A 1 236 ? -12.466 3.375 3.786 1 97.91 236 LEU A N 1
ATOM 1743 C CA . LEU A 1 236 ? -11.408 4.215 4.336 1 97.91 236 LEU A CA 1
ATOM 1744 C C . LEU A 1 236 ? -10.42 3.382 5.147 1 97.91 236 LEU A C 1
ATOM 1746 O O . LEU A 1 236 ? -10.825 2.544 5.955 1 97.91 236 LEU A O 1
ATOM 1750 N N . TYR A 1 237 ? -9.102 3.573 4.863 1 97.4 237 TYR A N 1
ATOM 1751 C CA . TYR A 1 237 ? -8.012 2.874 5.534 1 97.4 237 TYR A CA 1
ATOM 1752 C C . TYR A 1 237 ? -7.999 1.397 5.16 1 97.4 237 TYR A C 1
ATOM 1754 O O . TYR A 1 237 ? -7.427 0.573 5.878 1 97.4 237 TYR A O 1
ATOM 1762 N N . GLY A 1 238 ? -8.726 1.07 4.089 1 98.04 238 GLY A N 1
ATOM 1763 C CA . GLY A 1 238 ? -8.729 -0.304 3.611 1 98.04 238 GLY A CA 1
ATOM 1764 C C . GLY A 1 238 ? -7.499 -0.653 2.794 1 98.04 238 GLY A C 1
ATOM 1765 O O . GLY A 1 238 ? -6.561 0.142 2.704 1 98.04 238 GLY A O 1
ATOM 1766 N N . ARG A 1 239 ? -7.525 -1.856 2.254 1 98.32 239 ARG A N 1
ATOM 1767 C CA . ARG A 1 239 ? -6.393 -2.377 1.494 1 98.32 239 ARG A CA 1
ATOM 1768 C C . ARG A 1 239 ? -6.845 -2.925 0.145 1 98.32 239 ARG A C 1
ATOM 1770 O O . ARG A 1 239 ? -7.911 -3.536 0.042 1 98.32 239 ARG A O 1
ATOM 1777 N N . ILE A 1 240 ? -6.048 -2.731 -0.823 1 98.47 240 ILE A N 1
ATOM 1778 C CA . ILE A 1 240 ? -6.227 -3.35 -2.132 1 98.47 240 ILE A CA 1
ATOM 1779 C C . ILE A 1 240 ? -4.938 -4.055 -2.551 1 98.47 240 ILE A C 1
ATOM 1781 O O . ILE A 1 240 ? -3.846 -3.499 -2.41 1 98.47 240 ILE A O 1
ATOM 1785 N N . VAL A 1 241 ? -5.043 -5.235 -2.982 1 98.62 241 VAL A N 1
ATOM 1786 C CA . VAL A 1 241 ? -3.919 -6.008 -3.5 1 98.62 241 VAL A CA 1
ATOM 1787 C C . VAL A 1 241 ? -4.128 -6.293 -4.985 1 98.62 241 VAL A C 1
ATOM 1789 O O . VAL A 1 241 ? -5.214 -6.709 -5.397 1 98.62 241 VAL A O 1
ATOM 1792 N N . THR A 1 242 ? -3.137 -6.049 -5.802 1 98.13 242 THR A N 1
ATOM 1793 C CA . THR A 1 242 ? -3.265 -6.309 -7.232 1 98.13 242 THR A CA 1
ATOM 1794 C C . THR A 1 242 ? -2.14 -7.217 -7.72 1 98.13 242 THR A C 1
ATOM 1796 O O . THR A 1 242 ? -1.016 -7.145 -7.22 1 98.13 242 THR A O 1
ATOM 1799 N N . LEU A 1 243 ? -2.469 -8.022 -8.69 1 96.98 243 LEU A N 1
ATOM 1800 C CA . LEU A 1 243 ? -1.513 -8.924 -9.323 1 96.98 243 LEU A CA 1
ATOM 1801 C C . LEU A 1 243 ? -0.93 -8.299 -10.586 1 96.98 243 LEU A C 1
ATOM 1803 O O . LEU A 1 243 ? -0.115 -8.92 -11.272 1 96.98 243 LEU A O 1
ATOM 1807 N N . LEU A 1 244 ? -1.359 -7.067 -10.896 1 94.09 244 LEU A N 1
ATOM 1808 C CA . LEU A 1 244 ? -1.029 -6.49 -12.194 1 94.09 244 LEU A CA 1
ATOM 1809 C C . LEU A 1 244 ? -0.286 -5.169 -12.029 1 94.09 244 LEU A C 1
ATOM 1811 O O . LEU A 1 244 ? -0.195 -4.637 -10.92 1 94.09 244 LEU A O 1
ATOM 1815 N N . SER A 1 245 ? 0.34 -4.782 -13.108 1 88.03 245 SER A N 1
ATOM 1816 C CA . SER A 1 245 ? 1.04 -3.503 -13.167 1 88.03 245 SER A CA 1
ATOM 1817 C C . SER A 1 245 ? 0.12 -2.392 -13.66 1 88.03 245 SER A C 1
ATOM 1819 O O . SER A 1 245 ? -0.171 -2.304 -14.855 1 88.03 245 SER A O 1
ATOM 1821 N N . ALA A 1 246 ? -0.658 -1.917 -12.824 1 75.98 246 ALA A N 1
ATOM 1822 C CA . ALA A 1 246 ? -1.614 -0.954 -13.366 1 75.98 246 ALA A CA 1
ATOM 1823 C C . ALA A 1 246 ? -1.301 0.46 -12.885 1 75.98 246 ALA A C 1
ATOM 1825 O O . ALA A 1 246 ? -1.084 0.682 -11.692 1 75.98 246 ALA A O 1
ATOM 1826 N N . GLY A 1 247 ? -1.216 1.306 -13.884 1 84.74 247 GLY A N 1
ATOM 1827 C CA . GLY A 1 247 ? -1.184 2.724 -13.563 1 84.74 247 GLY A CA 1
ATOM 1828 C C . GLY A 1 247 ? -2.559 3.365 -13.555 1 84.74 247 GLY A C 1
ATOM 1829 O O . GLY A 1 247 ? -3.436 2.976 -14.329 1 84.74 247 GLY A O 1
ATOM 1830 N N . CYS A 1 248 ? -2.745 4.227 -12.612 1 91.62 248 CYS A N 1
ATOM 1831 C CA . CYS A 1 248 ? -4.016 4.936 -12.519 1 91.62 248 CYS A CA 1
ATOM 1832 C C . CYS A 1 248 ? -3.821 6.434 -12.722 1 91.62 248 CYS A C 1
ATOM 1834 O O . CYS A 1 248 ? -2.795 6.99 -12.325 1 91.62 248 CYS A O 1
ATOM 1836 N N . ASP A 1 249 ? -4.756 7.004 -13.312 1 88.81 249 ASP A N 1
ATOM 1837 C CA . ASP A 1 249 ? -4.713 8.457 -13.453 1 88.81 249 ASP A CA 1
ATOM 1838 C C . ASP A 1 249 ? -4.926 9.146 -12.108 1 88.81 249 ASP A C 1
ATOM 1840 O O . ASP A 1 249 ? -5.189 8.486 -11.101 1 88.81 249 ASP A O 1
ATOM 1844 N N . SER A 1 250 ? -4.72 10.43 -12.099 1 87.39 250 SER A N 1
ATOM 1845 C CA . SER A 1 250 ? -4.685 11.214 -10.868 1 87.39 250 SER A CA 1
ATOM 1846 C C . SER A 1 250 ? -6.03 11.174 -10.15 1 87.39 250 SER A C 1
ATOM 1848 O O . SER A 1 250 ? -6.084 11.215 -8.92 1 87.39 250 SER A O 1
ATOM 1850 N N . LYS A 1 251 ? -7.098 11.168 -10.848 1 89.92 251 LYS A N 1
ATOM 1851 C CA . LYS A 1 251 ? -8.404 11.118 -10.198 1 89.92 251 LYS A CA 1
ATOM 1852 C C . LYS A 1 251 ? -8.534 9.877 -9.32 1 89.92 251 LYS A C 1
ATOM 1854 O O . LYS A 1 251 ? -9.092 9.942 -8.222 1 89.92 251 LYS A O 1
ATOM 1859 N N . TYR A 1 252 ? -8.048 8.757 -9.834 1 94.09 252 TYR A N 1
ATOM 1860 C CA . TYR A 1 252 ? -8.131 7.517 -9.07 1 94.09 252 TYR A CA 1
ATOM 1861 C C . TYR A 1 252 ? -7.141 7.523 -7.911 1 94.09 252 TYR A C 1
ATOM 1863 O O . TYR A 1 252 ? -7.49 7.156 -6.787 1 94.09 252 TYR A O 1
ATOM 1871 N N . THR A 1 253 ? -5.967 8.037 -8.204 1 94.18 253 THR A N 1
ATOM 1872 C CA . THR A 1 253 ? -4.979 8.037 -7.131 1 94.18 253 THR A CA 1
ATOM 1873 C C . THR A 1 253 ? -5.366 9.03 -6.039 1 94.18 253 THR A C 1
ATOM 1875 O O . THR A 1 253 ? -5.062 8.818 -4.864 1 94.18 253 THR A O 1
ATOM 1878 N N . ASN A 1 254 ? -6.036 10.104 -6.386 1 94.57 254 ASN A N 1
ATOM 1879 C CA . ASN A 1 254 ? -6.559 11.023 -5.381 1 94.57 254 ASN A CA 1
ATOM 1880 C C . ASN A 1 254 ? -7.578 10.34 -4.473 1 94.57 254 ASN A C 1
ATOM 1882 O O . ASN A 1 254 ? -7.618 10.603 -3.27 1 94.57 254 ASN A O 1
ATOM 1886 N N . THR A 1 255 ? -8.387 9.496 -5.079 1 96.54 255 THR A N 1
ATOM 1887 C CA . THR A 1 255 ? -9.338 8.73 -4.282 1 96.54 255 THR A CA 1
ATOM 1888 C C . THR A 1 255 ? -8.609 7.808 -3.308 1 96.54 255 THR A C 1
ATOM 1890 O O . THR A 1 255 ? -8.955 7.746 -2.127 1 96.54 255 THR A O 1
ATOM 1893 N N . ALA A 1 256 ? -7.593 7.127 -3.793 1 96.92 256 ALA A N 1
ATOM 1894 C CA . ALA A 1 256 ? -6.806 6.241 -2.94 1 96.92 256 ALA A CA 1
ATOM 1895 C C . ALA A 1 256 ? -6.184 7.009 -1.778 1 96.92 256 ALA A C 1
ATOM 1897 O O . ALA A 1 256 ? -6.232 6.559 -0.631 1 96.92 256 ALA A O 1
ATOM 1898 N N . ARG A 1 257 ? -5.638 8.144 -2.067 1 96.63 257 ARG A N 1
ATOM 1899 C CA . ARG A 1 257 ? -5.001 8.969 -1.045 1 96.63 257 ARG A CA 1
ATOM 1900 C C . ARG A 1 257 ? -6.026 9.483 -0.04 1 96.63 257 ARG A C 1
ATOM 1902 O O . ARG A 1 257 ? -5.832 9.357 1.171 1 96.63 257 ARG A O 1
ATOM 1909 N N . LEU A 1 258 ? -7.128 10.06 -0.576 1 95.69 258 LEU A N 1
ATOM 1910 C CA . LEU A 1 258 ? -8.165 10.613 0.288 1 95.69 258 LEU A CA 1
ATOM 1911 C C . LEU A 1 258 ? -8.681 9.558 1.262 1 95.69 258 LEU A C 1
ATOM 1913 O O . LEU A 1 258 ? -9.018 9.875 2.405 1 95.69 258 LEU A O 1
ATOM 1917 N N . ARG A 1 259 ? -8.615 8.343 0.854 1 97.13 259 ARG A N 1
ATOM 1918 C CA . ARG A 1 259 ? -9.177 7.259 1.653 1 97.13 259 ARG A CA 1
ATOM 1919 C C . ARG A 1 259 ? -8.093 6.559 2.467 1 97.13 259 ARG A C 1
ATOM 1921 O O . ARG A 1 259 ? -8.358 5.553 3.127 1 97.13 259 ARG A O 1
ATOM 1928 N N . ASN A 1 260 ? -6.808 7.029 2.36 1 97.81 260 ASN A N 1
ATOM 1929 C CA . ASN A 1 260 ? -5.672 6.461 3.077 1 97.81 260 ASN A CA 1
ATOM 1930 C C . ASN A 1 260 ? -5.535 4.964 2.817 1 97.81 260 ASN A C 1
ATOM 1932 O O . ASN A 1 260 ? -5.359 4.18 3.752 1 97.81 260 ASN A O 1
ATOM 1936 N N . LEU 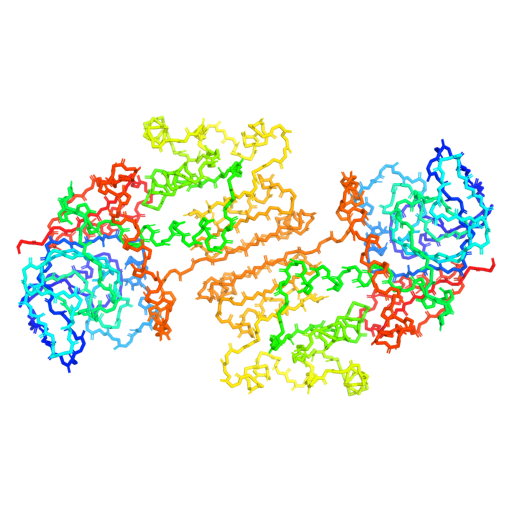A 1 261 ? -5.61 4.587 1.568 1 97.73 261 LEU A N 1
ATOM 1937 C CA . LEU A 1 261 ? -5.559 3.172 1.217 1 97.73 261 LEU A CA 1
ATOM 1938 C C . LEU A 1 261 ? -4.121 2.662 1.221 1 97.73 261 LEU A C 1
ATOM 1940 O O . LEU A 1 261 ? -3.18 3.445 1.073 1 97.73 261 LEU A O 1
ATOM 1944 N N . ILE A 1 262 ? -3.984 1.355 1.398 1 97.92 262 ILE A N 1
ATOM 1945 C CA . ILE A 1 262 ? -2.745 0.626 1.147 1 97.92 262 ILE A CA 1
ATOM 1946 C C . ILE A 1 262 ? -2.894 -0.224 -0.113 1 97.92 262 ILE A C 1
ATOM 1948 O O . ILE A 1 262 ? -3.883 -0.943 -0.272 1 97.92 262 ILE A O 1
ATOM 1952 N N . ILE A 1 263 ? -1.976 -0.078 -0.975 1 97.13 263 ILE A N 1
ATOM 1953 C CA . ILE A 1 263 ? -1.933 -0.913 -2.17 1 97.13 263 ILE A CA 1
ATOM 1954 C C . ILE A 1 263 ? -0.783 -1.912 -2.061 1 97.13 263 ILE A C 1
ATOM 1956 O O . ILE A 1 263 ? 0.377 -1.518 -1.912 1 97.13 263 ILE A O 1
ATOM 1960 N N . GLY A 1 264 ? -1.116 -3.155 -2.089 1 97.24 264 GLY A N 1
ATOM 1961 C CA . GLY A 1 264 ? -0.107 -4.2 -2.14 1 97.24 264 GLY A CA 1
ATOM 1962 C C . GLY A 1 264 ? 0.03 -4.829 -3.514 1 97.24 264 GLY A C 1
ATOM 1963 O O . GLY A 1 264 ? -0.971 -5.119 -4.173 1 97.24 264 GLY A O 1
ATOM 1964 N N . TYR A 1 265 ? 1.213 -4.997 -3.906 1 97.11 265 TYR A N 1
ATOM 1965 C CA . TYR A 1 265 ? 1.496 -5.724 -5.138 1 97.11 265 TYR A CA 1
ATOM 1966 C C . TYR A 1 265 ? 1.931 -7.154 -4.839 1 97.11 265 TYR A C 1
ATOM 1968 O O . TYR A 1 265 ? 2.634 -7.404 -3.857 1 97.11 265 TYR A O 1
ATOM 1976 N N . VAL A 1 266 ? 1.511 -8.03 -5.718 1 97.06 266 VAL A N 1
ATOM 1977 C CA . VAL A 1 266 ? 1.91 -9.425 -5.56 1 97.06 266 VAL A CA 1
ATOM 1978 C C . VAL A 1 266 ? 2.486 -9.95 -6.873 1 97.06 266 VAL A C 1
ATOM 1980 O O . VAL A 1 266 ? 1.806 -9.947 -7.902 1 97.06 266 VAL A O 1
ATOM 1983 N N . GLN A 1 267 ? 3.665 -10.353 -6.797 1 96.33 267 GLN A N 1
ATOM 1984 C CA . GLN A 1 267 ? 4.345 -11.115 -7.839 1 96.33 267 GLN A CA 1
ATOM 1985 C C . GLN A 1 267 ? 4.957 -12.394 -7.275 1 96.33 267 GLN A C 1
ATOM 1987 O O . GLN A 1 267 ? 6.11 -12.397 -6.841 1 96.33 267 GLN A O 1
ATOM 1992 N N . MET A 1 268 ? 4.305 -13.435 -7.414 1 94.78 268 MET A N 1
ATOM 1993 C CA . MET A 1 268 ? 4.644 -14.667 -6.707 1 94.78 268 MET A CA 1
ATOM 1994 C C . MET A 1 268 ? 5.893 -15.309 -7.301 1 94.78 268 MET A C 1
ATOM 1996 O O . MET A 1 268 ? 6.483 -16.206 -6.696 1 94.78 268 MET A O 1
ATOM 2000 N N . THR A 1 269 ? 6.293 -14.918 -8.522 1 95.99 269 THR A N 1
ATOM 2001 C CA . THR A 1 269 ? 7.475 -15.504 -9.144 1 95.99 269 THR A CA 1
ATOM 2002 C C . THR A 1 269 ? 8.735 -14.749 -8.729 1 95.99 269 THR A C 1
ATOM 2004 O O . THR A 1 269 ? 9.849 -15.173 -9.04 1 95.99 269 THR A O 1
ATOM 2007 N N . ALA A 1 270 ? 8.547 -13.684 -7.996 1 96.06 270 ALA A N 1
ATOM 2008 C CA . ALA A 1 270 ? 9.685 -12.85 -7.615 1 96.06 270 ALA A CA 1
ATOM 2009 C C . ALA A 1 270 ? 10.71 -13.652 -6.818 1 96.06 270 ALA A C 1
ATOM 2011 O O . ALA A 1 270 ? 11.906 -13.61 -7.114 1 96.06 270 ALA A O 1
ATOM 2012 N N . PRO A 1 271 ? 10.304 -14.44 -5.849 1 97.11 271 PRO A N 1
ATOM 2013 C CA . PRO A 1 271 ? 11.295 -15.227 -5.11 1 97.11 271 PRO A CA 1
ATOM 2014 C C . PRO A 1 271 ? 12.086 -16.174 -6.009 1 97.11 271 PRO A C 1
ATOM 2016 O O . PRO A 1 271 ? 13.279 -16.394 -5.783 1 97.11 271 PRO A O 1
ATOM 2019 N N . LEU A 1 272 ? 11.38 -16.717 -6.952 1 96.64 272 LEU A N 1
ATOM 2020 C CA . LEU A 1 272 ? 12.044 -17.593 -7.912 1 96.64 272 LEU A CA 1
ATOM 2021 C C . LEU A 1 272 ? 13.033 -16.81 -8.769 1 96.64 272 LEU A C 1
ATOM 2023 O O . LEU A 1 272 ? 14.192 -17.206 -8.906 1 96.64 272 LEU A O 1
ATOM 2027 N N . TYR A 1 273 ? 12.631 -15.713 -9.29 1 95.27 273 TYR A N 1
ATOM 2028 C CA . TYR A 1 273 ? 13.432 -14.902 -10.201 1 95.27 273 TYR A CA 1
ATOM 2029 C C . TYR A 1 273 ? 14.65 -14.324 -9.49 1 95.27 273 TYR A C 1
ATOM 2031 O O . TYR A 1 273 ? 15.758 -14.341 -10.031 1 95.27 273 TYR A O 1
ATOM 2039 N N . PHE A 1 274 ? 14.455 -13.877 -8.228 1 95.71 274 PHE A N 1
ATOM 2040 C CA . PHE A 1 274 ? 15.532 -13.206 -7.51 1 95.71 274 PHE A CA 1
ATOM 2041 C C . PHE A 1 274 ? 16.319 -14.198 -6.663 1 95.71 274 PHE A C 1
ATOM 2043 O O . PHE A 1 274 ? 17.286 -13.823 -5.996 1 95.71 274 PHE A O 1
ATOM 2050 N N . GLY A 1 275 ? 15.901 -15.455 -6.659 1 95.68 275 GLY A N 1
ATOM 2051 C CA . GLY A 1 275 ? 16.62 -16.482 -5.922 1 95.68 275 GLY A CA 1
ATOM 2052 C C . GLY A 1 275 ? 16.516 -16.322 -4.418 1 95.68 275 GLY A C 1
ATOM 2053 O O . GLY A 1 275 ? 17.503 -16.494 -3.7 1 95.68 275 GLY A O 1
ATOM 2054 N N . LEU A 1 276 ? 15.329 -15.969 -3.951 1 97.2 276 LEU A N 1
ATOM 2055 C CA . LEU A 1 276 ? 15.123 -15.779 -2.519 1 97.2 276 LEU A CA 1
ATOM 2056 C C . LEU A 1 276 ? 14.72 -17.089 -1.85 1 97.2 276 LEU A C 1
ATOM 2058 O O . LEU A 1 276 ? 13.53 -17.375 -1.701 1 97.2 276 LEU A O 1
ATOM 2062 N N . HIS A 1 277 ? 15.642 -17.812 -1.319 1 97.88 277 HIS A N 1
ATOM 2063 C CA . HIS A 1 277 ? 15.438 -19.164 -0.812 1 97.88 277 HIS A CA 1
ATOM 2064 C C . HIS A 1 277 ? 14.415 -19.18 0.319 1 97.88 277 HIS A C 1
ATOM 2066 O O . HIS A 1 277 ? 13.494 -20 0.318 1 97.88 277 HIS A O 1
ATOM 2072 N N . SER A 1 278 ? 14.537 -18.281 1.253 1 97.98 278 SER A N 1
ATOM 2073 C CA . SER A 1 278 ? 13.64 -18.275 2.404 1 97.98 278 SER A CA 1
ATOM 2074 C C . SER A 1 278 ? 12.192 -18.064 1.975 1 97.98 278 SER A C 1
ATOM 2076 O O . SER A 1 278 ? 11.279 -18.679 2.53 1 97.98 278 SER A O 1
ATOM 2078 N N . ARG A 1 279 ? 12 -17.235 0.983 1 97.76 279 ARG A N 1
ATOM 2079 C CA . ARG A 1 279 ? 10.651 -16.965 0.494 1 97.76 279 ARG A CA 1
ATOM 2080 C C . ARG A 1 279 ? 10.107 -18.152 -0.294 1 97.76 279 ARG A C 1
ATOM 2082 O O . ARG A 1 279 ? 8.904 -18.424 -0.265 1 97.76 279 ARG A O 1
ATOM 2089 N N . ARG A 1 280 ? 10.978 -18.821 -0.985 1 98.35 280 ARG A N 1
ATOM 2090 C CA . ARG A 1 280 ? 10.57 -20.021 -1.708 1 98.35 280 ARG A CA 1
ATOM 2091 C C . ARG A 1 280 ? 10.123 -21.116 -0.746 1 98.35 280 ARG A C 1
ATOM 2093 O O . ARG A 1 280 ? 9.157 -21.832 -1.017 1 98.35 280 ARG A O 1
ATOM 2100 N N . VAL A 1 281 ? 10.814 -21.224 0.324 1 98.68 281 VAL A N 1
ATOM 2101 C CA . VAL A 1 281 ? 10.45 -22.194 1.352 1 98.68 281 VAL A CA 1
ATOM 2102 C C . VAL A 1 281 ? 9.097 -21.824 1.956 1 98.68 281 VAL A C 1
ATOM 2104 O O . VAL A 1 281 ? 8.27 -22.698 2.223 1 98.68 281 VAL A O 1
ATOM 2107 N N . GLU A 1 282 ? 8.853 -20.549 2.167 1 98.49 282 GLU A N 1
ATOM 2108 C CA . GLU A 1 282 ? 7.56 -20.092 2.667 1 98.49 282 GLU A CA 1
ATOM 2109 C C . GLU A 1 282 ? 6.436 -20.454 1.7 1 98.49 282 GLU A C 1
ATOM 2111 O O . GLU A 1 282 ? 5.337 -20.815 2.126 1 98.49 282 GLU A O 1
ATOM 2116 N N . GLN A 1 283 ? 6.709 -20.345 0.45 1 98.72 283 GLN A N 1
ATOM 2117 C CA . GLN A 1 283 ? 5.713 -20.723 -0.547 1 98.72 283 GLN A CA 1
ATOM 2118 C C . GLN A 1 283 ? 5.411 -22.217 -0.485 1 98.72 283 GLN A C 1
ATOM 2120 O O . GLN A 1 283 ? 4.265 -22.632 -0.668 1 98.72 283 GLN A O 1
ATOM 2125 N N . THR A 1 284 ? 6.42 -23.01 -0.198 1 98.82 284 THR A N 1
ATOM 2126 C CA . THR A 1 284 ? 6.19 -24.438 -0.012 1 98.82 284 THR A CA 1
ATOM 2127 C C . THR A 1 284 ? 5.329 -24.691 1.222 1 98.82 284 THR A C 1
ATOM 2129 O O . THR A 1 284 ? 4.458 -25.563 1.21 1 98.82 284 THR A O 1
ATOM 2132 N N . ARG A 1 285 ? 5.525 -23.917 2.263 1 98.79 285 ARG A N 1
ATOM 2133 C CA . ARG A 1 285 ? 4.699 -24.048 3.459 1 98.79 285 ARG A CA 1
ATOM 2134 C C . ARG A 1 285 ? 3.239 -23.73 3.153 1 98.79 285 ARG A C 1
ATOM 2136 O O . ARG A 1 285 ? 2.333 -24.343 3.721 1 98.79 285 ARG A O 1
ATOM 2143 N N . ILE A 1 286 ? 3.045 -22.781 2.29 1 98.83 286 ILE A N 1
ATOM 2144 C CA . ILE A 1 286 ? 1.688 -22.483 1.847 1 98.83 286 ILE A CA 1
ATOM 2145 C C . ILE A 1 286 ? 1.087 -23.709 1.164 1 98.83 286 ILE A C 1
ATOM 2147 O O . ILE A 1 286 ? -0.066 -24.066 1.417 1 98.83 286 ILE A O 1
ATOM 2151 N N . LEU A 1 287 ? 1.863 -24.345 0.286 1 98.88 287 LEU A N 1
ATOM 2152 C CA . LEU A 1 287 ? 1.39 -25.54 -0.405 1 98.88 287 LEU A CA 1
ATOM 2153 C C . LEU A 1 287 ? 1.071 -26.652 0.588 1 98.88 287 LEU A C 1
ATOM 2155 O O . LEU A 1 287 ? 0.066 -27.351 0.442 1 98.88 287 LEU A O 1
ATOM 2159 N N . GLU A 1 288 ? 1.877 -26.783 1.58 1 98.88 288 GLU A N 1
ATOM 2160 C CA . GLU A 1 288 ? 1.661 -27.814 2.59 1 98.88 288 GLU A CA 1
ATOM 2161 C C . GLU A 1 288 ? 0.388 -27.546 3.389 1 98.88 288 GLU A C 1
ATOM 2163 O O . GLU A 1 288 ? -0.384 -28.467 3.664 1 98.88 288 GLU A O 1
ATOM 2168 N N . ARG A 1 289 ? 0.172 -26.344 3.758 1 98.53 289 ARG A N 1
ATOM 2169 C CA . ARG A 1 289 ? -1.069 -25.977 4.433 1 98.53 289 ARG A CA 1
ATOM 2170 C C . ARG A 1 289 ? -2.271 -26.176 3.516 1 98.53 289 ARG A C 1
ATOM 2172 O O . ARG A 1 289 ? -3.308 -26.686 3.946 1 98.53 289 ARG A O 1
ATOM 2179 N N . GLY A 1 290 ? -2.061 -25.754 2.271 1 98.59 290 GLY A N 1
ATOM 2180 C CA . GLY A 1 290 ? -3.12 -25.952 1.294 1 98.59 290 GLY A CA 1
ATOM 2181 C C . GLY A 1 290 ? -3.467 -27.413 1.079 1 98.59 290 GLY A C 1
ATOM 2182 O O . GLY A 1 290 ? -4.639 -27.762 0.927 1 98.59 290 GLY A O 1
ATOM 2183 N N . ALA A 1 291 ? -2.49 -28.243 1.049 1 98.74 291 ALA A N 1
ATOM 2184 C CA . ALA A 1 291 ? -2.709 -29.675 0.867 1 98.74 291 ALA A CA 1
ATOM 2185 C C . ALA A 1 291 ? -3.671 -30.221 1.919 1 98.74 291 ALA A C 1
ATOM 2187 O O . ALA A 1 291 ? -4.573 -31 1.6 1 98.74 291 ALA A O 1
ATOM 2188 N N . LYS A 1 292 ? -3.519 -29.788 3.107 1 98.64 292 LYS A N 1
ATOM 2189 C CA . LYS A 1 292 ? -4.406 -30.219 4.184 1 98.64 292 LYS A CA 1
ATOM 2190 C C . LYS A 1 292 ? -5.833 -29.732 3.948 1 98.64 292 LYS A C 1
ATOM 2192 O O . LYS A 1 292 ? -6.793 -30.467 4.19 1 98.64 292 LYS A O 1
ATOM 2197 N N . LEU A 1 293 ? -5.961 -28.547 3.503 1 98.75 293 LEU A N 1
ATOM 2198 C CA . LEU A 1 293 ? -7.283 -27.981 3.253 1 98.75 293 LEU A CA 1
ATOM 2199 C C . LEU A 1 293 ? -7.976 -28.707 2.105 1 98.75 293 LEU A C 1
ATOM 2201 O O . LEU A 1 293 ? -9.192 -28.912 2.138 1 98.75 293 LEU A O 1
ATOM 2205 N N . PHE A 1 294 ? -7.226 -29.076 1.121 1 98.68 294 PHE A N 1
ATOM 2206 C CA . PHE A 1 294 ? -7.788 -29.848 0.02 1 98.68 294 PHE A CA 1
ATOM 2207 C C . PHE A 1 294 ? -8.194 -31.241 0.487 1 98.68 294 PHE A C 1
ATOM 2209 O O . PHE A 1 294 ? -9.246 -31.75 0.096 1 98.68 294 PHE A O 1
ATOM 2216 N N . GLU A 1 295 ? -7.397 -31.847 1.321 1 98.3 295 GLU A N 1
ATOM 2217 C CA . GLU A 1 295 ? -7.709 -33.172 1.849 1 98.3 295 GLU A CA 1
ATOM 2218 C C . GLU A 1 295 ? -8.981 -33.144 2.691 1 98.3 295 GLU A C 1
ATOM 2220 O O . GLU A 1 295 ? -9.739 -34.117 2.713 1 98.3 295 GLU A O 1
ATOM 2225 N N . GLN A 1 296 ? -9.2 -32.035 3.317 1 98.05 296 GLN A N 1
ATOM 2226 C CA . GLN A 1 296 ? -10.371 -31.888 4.175 1 98.05 296 GLN A CA 1
ATOM 2227 C C . GLN A 1 296 ? -11.598 -31.479 3.365 1 98.05 296 GLN A C 1
ATOM 2229 O O . GLN A 1 296 ? -12.701 -31.377 3.907 1 98.05 296 GLN A O 1
ATOM 2234 N N . GLY A 1 297 ? -11.395 -31.163 2.148 1 97.28 297 GLY A N 1
ATOM 2235 C CA . GLY A 1 297 ? -12.498 -30.786 1.278 1 97.28 297 GLY A CA 1
ATOM 2236 C C . GLY A 1 297 ? -12.909 -29.334 1.43 1 97.28 297 GLY A C 1
ATOM 2237 O O . GLY A 1 297 ? -13.958 -28.924 0.928 1 97.28 297 GLY A O 1
ATOM 2238 N N . ILE A 1 298 ? -12.119 -28.624 2.08 1 97.93 298 ILE A N 1
ATOM 2239 C CA . ILE A 1 298 ? -12.405 -27.213 2.312 1 97.93 298 ILE A CA 1
ATOM 2240 C C . ILE A 1 298 ? -12.127 -26.414 1.04 1 97.93 298 ILE A C 1
ATOM 2242 O O . ILE A 1 298 ? -12.91 -25.539 0.665 1 97.93 298 ILE A O 1
ATOM 2246 N N . LEU A 1 299 ? -11.009 -26.703 0.408 1 98.55 299 LEU A N 1
ATOM 2247 C CA . LEU A 1 299 ? -10.681 -26.122 -0.889 1 98.55 299 LEU A CA 1
ATOM 2248 C C . LEU A 1 299 ? -10.909 -27.13 -2.011 1 98.55 299 LEU A C 1
ATOM 2250 O O . LEU A 1 299 ? -10.668 -28.326 -1.834 1 98.55 299 LEU A O 1
ATOM 2254 N N . LYS A 1 300 ? -11.31 -26.595 -3.048 1 97.99 300 LYS A N 1
ATOM 2255 C CA . LYS A 1 300 ? -11.48 -27.378 -4.268 1 97.99 300 LYS A CA 1
ATOM 2256 C C . LYS A 1 300 ? -10.89 -26.652 -5.474 1 97.99 300 LYS A C 1
ATOM 2258 O O . LYS A 1 300 ? -10.995 -25.429 -5.581 1 97.99 300 LYS A O 1
ATOM 2263 N N . ILE A 1 301 ? -10.307 -27.402 -6.31 1 98.21 301 ILE A N 1
ATOM 2264 C CA . ILE A 1 301 ? -9.77 -26.86 -7.553 1 98.21 301 ILE A CA 1
ATOM 2265 C C . ILE A 1 301 ? -10.679 -27.244 -8.719 1 98.21 301 ILE A C 1
ATOM 2267 O O . ILE A 1 301 ? -11.193 -28.364 -8.77 1 98.21 301 ILE A O 1
ATOM 2271 N N . HIS A 1 302 ? -10.951 -26.327 -9.542 1 98.1 302 HIS A N 1
ATOM 2272 C CA . HIS A 1 302 ? -11.766 -26.573 -10.726 1 98.1 302 HIS A CA 1
ATOM 2273 C C . HIS A 1 302 ? -10.909 -26.608 -11.987 1 98.1 302 HIS A C 1
ATOM 2275 O O . HIS A 1 302 ? -10.258 -25.618 -12.328 1 98.1 302 HIS A O 1
ATOM 2281 N N . ILE A 1 303 ? -10.925 -27.708 -12.644 1 97.86 303 ILE A N 1
ATOM 2282 C CA . ILE A 1 303 ? -10.219 -27.869 -13.91 1 97.86 303 ILE A CA 1
ATOM 2283 C C . ILE A 1 303 ? -11.202 -27.733 -15.071 1 97.86 303 ILE A C 1
ATOM 2285 O O . ILE A 1 303 ? -12.126 -28.538 -15.208 1 97.86 303 ILE A O 1
ATOM 2289 N N . ASN A 1 304 ? -10.979 -26.783 -15.826 1 95.51 304 ASN A N 1
ATOM 2290 C CA . ASN A 1 304 ? -11.874 -26.556 -16.956 1 95.51 304 ASN A CA 1
ATOM 2291 C C . ASN A 1 304 ? -11.418 -27.322 -18.194 1 95.51 304 ASN A C 1
ATOM 2293 O O . ASN A 1 304 ? -12.245 -27.778 -18.986 1 95.51 304 ASN A O 1
ATOM 2297 N N . HIS A 1 305 ? -10.093 -27.416 -18.434 1 96.22 305 HIS A N 1
ATOM 2298 C CA . HIS A 1 305 ? -9.522 -28.121 -19.576 1 96.22 305 HIS A CA 1
ATOM 2299 C C . HIS A 1 305 ? -8.323 -28.967 -19.159 1 96.22 305 HIS A C 1
ATOM 2301 O O . HIS A 1 305 ? -7.515 -28.539 -18.332 1 96.22 305 HIS A O 1
ATOM 2307 N N . ALA A 1 306 ? -8.279 -30.099 -19.657 1 97.97 306 ALA A N 1
ATOM 2308 C CA . ALA A 1 306 ? -7.097 -30.957 -19.622 1 97.97 306 ALA A CA 1
ATOM 2309 C C . ALA A 1 306 ? -6.677 -31.37 -21.03 1 97.97 306 ALA A C 1
ATOM 2311 O O . ALA A 1 306 ? -7.46 -31.977 -21.765 1 97.97 306 ALA A O 1
ATOM 2312 N N . LEU A 1 307 ? -5.548 -30.987 -21.408 1 98.41 307 LEU A N 1
ATOM 2313 C CA . LEU A 1 307 ? -5.023 -31.269 -22.739 1 98.41 307 LEU A CA 1
ATOM 2314 C C . LEU A 1 307 ? -3.727 -32.069 -22.654 1 98.41 307 LEU A C 1
ATOM 2316 O O . LEU A 1 307 ? -2.999 -31.975 -21.664 1 98.41 307 LEU A O 1
ATOM 2320 N N . PRO A 1 308 ? -3.441 -32.826 -23.711 1 98.45 308 PRO A N 1
ATOM 2321 C CA . PRO A 1 308 ? -2.143 -33.504 -23.713 1 98.45 308 PRO A CA 1
ATOM 2322 C C . PRO A 1 308 ? -0.969 -32.531 -23.8 1 98.45 308 PRO A C 1
ATOM 2324 O O . PRO A 1 308 ? -1.125 -31.414 -24.301 1 98.45 308 PRO A O 1
ATOM 2327 N N . LEU A 1 309 ? 0.15 -32.959 -23.362 1 98.48 309 LEU A N 1
ATOM 2328 C CA . LEU A 1 309 ? 1.367 -32.156 -23.327 1 98.48 309 LEU A CA 1
ATOM 2329 C C . LEU A 1 309 ? 1.645 -31.53 -24.69 1 98.48 309 LEU A C 1
ATOM 2331 O O . LEU A 1 309 ? 2.021 -30.359 -24.775 1 98.48 309 LEU A O 1
ATOM 2335 N N . GLN A 1 310 ? 1.427 -32.251 -25.774 1 97.12 310 GLN A N 1
ATOM 2336 C CA . GLN A 1 310 ? 1.763 -31.804 -27.122 1 97.12 310 GLN A CA 1
ATOM 2337 C C . GLN A 1 310 ? 0.863 -30.653 -27.561 1 97.12 310 GLN A C 1
ATOM 2339 O O . GLN A 1 310 ? 1.147 -29.979 -28.553 1 97.12 310 GLN A O 1
ATOM 2344 N N . ASP A 1 311 ? -0.242 -30.424 -26.838 1 98.16 311 ASP A N 1
ATOM 2345 C CA . ASP A 1 311 ? -1.175 -29.355 -27.178 1 98.16 311 ASP A CA 1
ATOM 2346 C C . ASP A 1 311 ? -0.946 -28.126 -26.301 1 98.16 311 ASP A C 1
ATOM 2348 O O . ASP A 1 311 ? -1.89 -27.4 -25.982 1 98.16 311 ASP A O 1
ATOM 2352 N N . ALA A 1 312 ? 0.267 -27.955 -25.843 1 98.54 312 ALA A N 1
ATOM 2353 C CA . ALA A 1 312 ? 0.618 -26.798 -25.024 1 98.54 312 ALA A CA 1
ATOM 2354 C C . ALA A 1 312 ? 0.268 -25.494 -25.736 1 98.54 312 ALA A C 1
ATOM 2356 O O . ALA A 1 312 ? -0.159 -24.528 -25.101 1 98.54 312 ALA A O 1
ATOM 2357 N N . ALA A 1 313 ? 0.433 -25.411 -27.025 1 98.49 313 ALA A N 1
ATOM 2358 C CA . ALA A 1 313 ? 0.087 -24.22 -27.797 1 98.49 313 ALA A CA 1
ATOM 2359 C C . ALA A 1 313 ? -1.393 -23.882 -27.65 1 98.49 313 ALA A C 1
ATOM 2361 O O . ALA A 1 313 ? -1.754 -22.722 -27.438 1 98.49 313 ALA A O 1
ATOM 2362 N N . GLU A 1 314 ? -2.195 -24.904 -27.765 1 98.18 314 GLU A N 1
ATOM 2363 C CA . GLU A 1 314 ? -3.633 -24.707 -27.61 1 98.18 314 GLU A CA 1
ATOM 2364 C C . GLU A 1 314 ? -3.978 -24.246 -26.197 1 98.18 314 GLU A C 1
ATOM 2366 O O . GLU A 1 314 ? -4.852 -23.398 -26.011 1 98.18 314 GLU A O 1
ATOM 2371 N N . ALA A 1 315 ? -3.351 -24.82 -25.243 1 98.2 315 ALA A N 1
ATOM 2372 C CA . ALA A 1 315 ? -3.563 -24.392 -23.863 1 98.2 315 ALA A CA 1
ATOM 2373 C C . ALA A 1 315 ? -3.267 -22.904 -23.699 1 98.2 315 ALA A C 1
ATOM 2375 O O . ALA A 1 315 ? -4.012 -22.187 -23.026 1 98.2 315 ALA A O 1
ATOM 2376 N N . HIS A 1 316 ? -2.164 -22.433 -24.318 1 98.37 316 HIS A N 1
ATOM 2377 C CA . HIS A 1 316 ? -1.801 -21.022 -24.257 1 98.37 316 HIS A CA 1
ATOM 2378 C C . HIS A 1 316 ? -2.842 -20.154 -24.957 1 98.37 316 HIS A C 1
ATOM 2380 O O . HIS A 1 316 ? -3.165 -19.062 -24.485 1 98.37 316 HIS A O 1
ATOM 2386 N N . ARG A 1 317 ? -3.431 -20.618 -26.067 1 97.88 317 ARG A N 1
ATOM 2387 C CA . ARG A 1 317 ? -4.489 -19.881 -26.75 1 97.88 317 ARG A CA 1
ATOM 2388 C C . ARG A 1 317 ? -5.712 -19.722 -25.854 1 97.88 317 ARG A C 1
ATOM 2390 O O . ARG A 1 317 ? -6.291 -18.637 -25.771 1 97.88 317 ARG A O 1
ATOM 2397 N N . LEU A 1 318 ? -6.023 -20.759 -25.197 1 96.57 318 LEU A N 1
ATOM 2398 C CA . LEU A 1 318 ? -7.205 -20.754 -24.342 1 96.57 318 LEU A CA 1
ATOM 2399 C C . LEU A 1 318 ? -7.035 -19.773 -23.186 1 96.57 318 LEU A C 1
ATOM 2401 O O . LEU A 1 318 ? -7.938 -18.983 -22.9 1 96.57 318 LEU A O 1
ATOM 2405 N N . ILE A 1 319 ? -5.92 -19.814 -22.52 1 95.2 319 ILE A N 1
ATOM 2406 C CA . ILE A 1 319 ? -5.704 -18.957 -21.359 1 95.2 319 ILE A CA 1
ATOM 2407 C C . ILE A 1 319 ? -5.684 -17.494 -21.796 1 95.2 319 ILE A C 1
ATOM 2409 O O . ILE A 1 319 ? -6.14 -16.614 -21.062 1 95.2 319 ILE A O 1
ATOM 2413 N N . GLU A 1 320 ? -5.22 -17.161 -22.941 1 95.12 320 GLU A N 1
ATOM 2414 C CA . GLU A 1 320 ? -5.077 -15.793 -23.428 1 95.12 320 GLU A CA 1
ATOM 2415 C C . GLU A 1 320 ? -6.428 -15.206 -23.83 1 95.12 320 GLU A C 1
ATOM 2417 O O . GLU A 1 320 ? -6.551 -13.996 -24.028 1 95.12 320 GLU A O 1
ATOM 2422 N N . THR A 1 321 ? -7.456 -16.084 -23.906 1 89.74 321 THR A N 1
ATOM 2423 C CA . THR A 1 321 ? -8.789 -15.553 -24.167 1 89.74 321 THR A CA 1
ATOM 2424 C C . THR A 1 321 ? -9.294 -14.749 -22.972 1 89.74 321 THR A C 1
ATOM 2426 O O . THR A 1 321 ? -10.203 -13.928 -23.11 1 89.74 321 THR A O 1
ATOM 2429 N N . GLY A 1 322 ? -8.779 -15.028 -21.769 1 84.88 322 GLY A N 1
ATOM 2430 C CA . GLY A 1 322 ? -9.113 -14.285 -20.564 1 84.88 322 GLY A CA 1
ATOM 2431 C C . GLY A 1 322 ? -10.453 -14.677 -19.973 1 84.88 322 GLY A C 1
ATOM 2432 O O . GLY A 1 322 ? -10.923 -14.053 -19.019 1 84.88 322 GLY A O 1
ATOM 2433 N N . HIS A 1 323 ? -11.121 -15.754 -20.381 1 80.38 323 HIS A N 1
ATOM 2434 C CA . HIS A 1 323 ? -12.48 -16.066 -19.953 1 80.38 323 HIS A CA 1
ATOM 2435 C C . HIS A 1 323 ? -12.577 -17.493 -19.424 1 80.38 323 HIS A C 1
ATOM 2437 O O . HIS A 1 323 ? -13.675 -18.045 -19.313 1 80.38 323 HIS A O 1
ATOM 2443 N N . THR A 1 324 ? -11.504 -17.966 -19.025 1 86.32 324 THR A N 1
ATOM 2444 C CA . THR A 1 324 ? -11.539 -19.357 -18.586 1 86.32 324 THR A CA 1
ATOM 2445 C C . THR A 1 324 ? -12.059 -19.458 -17.154 1 86.32 324 THR A C 1
ATOM 2447 O O . THR A 1 324 ? -11.849 -18.551 -16.346 1 86.32 324 THR A O 1
ATOM 2450 N N . THR A 1 325 ? -12.804 -20.493 -16.934 1 95.25 325 THR A N 1
ATOM 2451 C CA . THR A 1 325 ? -13.234 -20.852 -15.587 1 95.25 325 THR A CA 1
ATOM 2452 C C . THR A 1 325 ? -12.28 -21.87 -14.968 1 95.25 325 THR A C 1
ATOM 2454 O O . THR A 1 325 ? -12.072 -22.95 -15.523 1 95.25 325 THR A O 1
ATOM 2457 N N . GLY A 1 326 ? -11.706 -21.522 -13.854 1 97.06 326 GLY A N 1
ATOM 2458 C CA . GLY A 1 326 ? -10.79 -22.436 -13.191 1 97.06 326 GLY A CA 1
ATOM 2459 C C . GLY A 1 326 ? -9.46 -22.572 -13.908 1 97.06 326 GLY A C 1
ATOM 2460 O O . GLY A 1 326 ? -8.895 -21.579 -14.373 1 97.06 326 GLY A O 1
ATOM 2461 N N . LYS A 1 327 ? -8.936 -23.785 -13.97 1 98.2 327 LYS A N 1
ATOM 2462 C CA . LYS A 1 327 ? -7.558 -24.011 -14.398 1 98.2 327 LYS A CA 1
ATOM 2463 C C . LYS A 1 327 ? -7.508 -24.834 -15.681 1 98.2 327 LYS A C 1
ATOM 2465 O O . LYS A 1 327 ? -8.432 -25.597 -15.972 1 98.2 327 LYS A O 1
ATOM 2470 N N . ILE A 1 328 ? -6.45 -24.64 -16.416 1 98.39 328 ILE A N 1
ATOM 2471 C CA . ILE A 1 328 ? -6.096 -25.462 -17.568 1 98.39 328 ILE A CA 1
ATOM 2472 C C . ILE A 1 328 ? -4.869 -26.31 -17.24 1 98.39 328 ILE A C 1
ATOM 2474 O O . ILE A 1 328 ? -3.899 -25.812 -16.665 1 98.39 328 ILE A O 1
ATOM 2478 N N . ILE A 1 329 ? -4.923 -27.602 -17.605 1 98.73 329 ILE A N 1
ATOM 2479 C CA . ILE A 1 329 ? -3.872 -28.542 -17.232 1 98.73 329 ILE A CA 1
ATOM 2480 C C . ILE A 1 329 ? -3.346 -29.25 -18.479 1 98.73 329 ILE A C 1
ATOM 2482 O O . ILE A 1 329 ? -4.107 -29.532 -19.408 1 98.73 329 ILE A O 1
ATOM 2486 N N . LEU A 1 330 ? -2.084 -29.441 -18.502 1 98.85 330 LEU A N 1
ATOM 2487 C CA . LEU A 1 330 ? -1.473 -30.346 -19.469 1 98.85 330 LEU A CA 1
ATOM 2488 C C . LEU A 1 330 ? -1.271 -31.731 -18.865 1 98.85 330 LEU A C 1
ATOM 249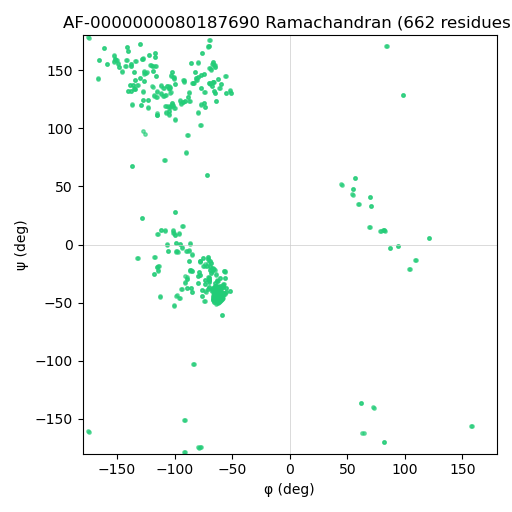0 O O . LEU A 1 330 ? -0.642 -31.869 -17.814 1 98.85 330 LEU A O 1
ATOM 2494 N N . GLN A 1 331 ? -1.789 -32.672 -19.479 1 98.64 331 GLN A N 1
ATOM 2495 C CA . GLN A 1 331 ? -1.612 -34.06 -19.066 1 98.64 331 GLN A CA 1
ATOM 2496 C C . GLN A 1 331 ? -0.356 -34.663 -19.688 1 98.64 331 GLN A C 1
ATOM 2498 O O . GLN A 1 331 ? -0.153 -34.573 -20.901 1 98.64 331 GLN A O 1
ATOM 2503 N N . ILE A 1 332 ? 0.447 -35.291 -18.819 1 98.07 332 ILE A N 1
ATOM 2504 C CA . ILE A 1 332 ? 1.714 -35.861 -19.263 1 98.07 332 ILE A CA 1
ATOM 2505 C C . ILE A 1 332 ? 1.676 -37.38 -19.119 1 98.07 332 ILE A C 1
ATOM 2507 O O . ILE A 1 332 ? 1.379 -37.901 -18.042 1 98.07 332 ILE A O 1
ATOM 2511 N N . ASP A 1 333 ? 1.666 -38.207 -20.138 1 85.78 333 ASP A N 1
ATOM 2512 C CA . ASP A 1 333 ? 1.522 -39.659 -20.195 1 85.78 333 ASP A CA 1
ATOM 2513 C C . ASP A 1 333 ? 2.742 -40.356 -19.597 1 85.78 333 ASP A C 1
ATOM 2515 O O . ASP A 1 333 ? 3.874 -39.906 -19.784 1 85.78 333 ASP A O 1
ATOM 2519 N N . MET B 1 1 ? -13.535 39.881 16.517 1 96.61 1 MET B N 1
ATOM 2520 C CA . MET B 1 1 ? -12.157 39.399 16.483 1 96.61 1 MET B CA 1
ATOM 2521 C C . MET B 1 1 ? -11.56 39.553 15.088 1 96.61 1 MET B C 1
ATOM 2523 O O . MET B 1 1 ? -12.293 39.655 14.103 1 96.61 1 MET B O 1
ATOM 2527 N N . ARG B 1 2 ? -10.277 39.601 14.992 1 97.57 2 ARG B N 1
ATOM 2528 C CA . ARG B 1 2 ? -9.598 39.617 13.7 1 97.57 2 ARG B CA 1
ATOM 2529 C C . ARG B 1 2 ? -9.411 38.202 13.162 1 97.57 2 ARG B C 1
ATOM 2531 O O . ARG B 1 2 ? -9.106 37.28 13.921 1 97.57 2 ARG B O 1
ATOM 2538 N N . ALA B 1 3 ? -9.636 38.084 11.876 1 98.44 3 ALA B N 1
ATOM 2539 C CA . ALA B 1 3 ? -9.422 36.814 11.188 1 98.44 3 ALA B CA 1
ATOM 2540 C C . ALA B 1 3 ? -9.089 37.036 9.715 1 98.44 3 ALA B C 1
ATOM 2542 O O . ALA B 1 3 ? -9.348 38.112 9.17 1 98.44 3 ALA B O 1
ATOM 2543 N N . VAL B 1 4 ? -8.466 36.112 9.129 1 98.67 4 VAL B N 1
ATOM 2544 C CA . VAL B 1 4 ? -8.218 36.129 7.691 1 98.67 4 VAL B CA 1
ATOM 2545 C C . VAL B 1 4 ? -9.334 35.382 6.965 1 98.67 4 VAL B C 1
ATOM 2547 O O . VAL B 1 4 ? -9.542 34.188 7.195 1 98.67 4 VAL B O 1
ATOM 2550 N N . LEU B 1 5 ? -9.99 36.025 6.071 1 98.02 5 LEU B N 1
ATOM 2551 C CA . LEU B 1 5 ? -11.128 35.445 5.366 1 98.02 5 LEU B CA 1
ATOM 2552 C C . LEU B 1 5 ? -10.757 35.098 3.928 1 98.02 5 LEU B C 1
ATOM 2554 O O . LEU B 1 5 ? -10.038 35.852 3.268 1 98.02 5 LEU B O 1
ATOM 2558 N N . MET B 1 6 ? -11.16 33.963 3.489 1 97.68 6 MET B N 1
ATOM 2559 C CA . MET B 1 6 ? -11.214 33.592 2.078 1 97.68 6 MET B CA 1
ATOM 2560 C C . MET B 1 6 ? -12.632 33.729 1.534 1 97.68 6 MET B C 1
ATOM 2562 O O . MET B 1 6 ? -13.479 32.865 1.771 1 97.68 6 MET B O 1
ATOM 2566 N N . ASN B 1 7 ? -12.907 34.695 0.748 1 95.75 7 ASN B N 1
ATOM 2567 C CA . ASN B 1 7 ? -14.251 34.95 0.239 1 95.75 7 ASN B CA 1
ATOM 2568 C C . ASN B 1 7 ? -14.507 34.202 -1.066 1 95.75 7 ASN B C 1
ATOM 2570 O O . ASN B 1 7 ? -15.657 33.922 -1.411 1 95.75 7 ASN B O 1
ATOM 2574 N N . THR B 1 8 ? -13.498 33.959 -1.789 1 96.41 8 THR B N 1
ATOM 2575 C CA . THR B 1 8 ? -13.511 33.19 -3.029 1 96.41 8 THR B CA 1
ATOM 2576 C C . THR B 1 8 ? -12.222 32.388 -3.181 1 96.41 8 THR B C 1
ATOM 2578 O O . THR B 1 8 ? -11.182 32.766 -2.638 1 96.41 8 THR B O 1
ATOM 2581 N N . PRO B 1 9 ? -12.347 31.272 -3.816 1 96.75 9 PRO B N 1
ATOM 2582 C CA . PRO B 1 9 ? -11.097 30.57 -4.119 1 96.75 9 PRO B CA 1
ATOM 2583 C C . PRO B 1 9 ? -10.205 31.344 -5.087 1 96.75 9 PRO B C 1
ATOM 2585 O O . PRO B 1 9 ? -10.701 32.15 -5.879 1 96.75 9 PRO B O 1
ATOM 2588 N N . GLY B 1 10 ? -8.89 31.16 -5.053 1 96.97 10 GLY B N 1
ATOM 2589 C CA . GLY B 1 10 ? -8.011 31.834 -5.995 1 96.97 10 GLY B CA 1
ATOM 2590 C C . GLY B 1 10 ? -6.579 31.938 -5.505 1 96.97 10 GLY B C 1
ATOM 2591 O O . GLY B 1 10 ? -6.124 31.106 -4.718 1 96.97 10 GLY B O 1
ATOM 2592 N N . ASP B 1 11 ? -5.883 32.915 -6.04 1 97.4 11 ASP B N 1
ATOM 2593 C CA . ASP B 1 11 ? -4.496 33.168 -5.66 1 97.4 11 ASP B CA 1
ATOM 2594 C C . ASP B 1 11 ? -4.41 33.739 -4.246 1 97.4 11 ASP B C 1
ATOM 2596 O O . ASP B 1 11 ? -5.43 34.088 -3.649 1 97.4 11 ASP B O 1
ATOM 2600 N N . PRO B 1 12 ? -3.251 33.849 -3.667 1 98.13 12 PRO B N 1
ATOM 2601 C CA . PRO B 1 12 ? -3.093 34.212 -2.257 1 98.13 12 PRO B CA 1
ATOM 2602 C C . PRO B 1 12 ? -3.758 35.543 -1.912 1 98.13 12 PRO B C 1
ATOM 2604 O O . PRO B 1 12 ? -4.192 35.743 -0.775 1 98.13 12 PRO B O 1
ATOM 2607 N N . ASP B 1 13 ? -3.958 36.387 -2.835 1 97.47 13 ASP B N 1
ATOM 2608 C CA . ASP B 1 13 ? -4.477 37.728 -2.585 1 97.47 13 ASP B CA 1
ATOM 2609 C C . ASP B 1 13 ? -5.948 37.68 -2.176 1 97.47 13 ASP B C 1
ATOM 2611 O O . ASP B 1 13 ? -6.498 38.674 -1.699 1 97.47 13 ASP B O 1
ATOM 2615 N N . VAL B 1 14 ? -6.565 36.583 -2.303 1 97.95 14 VAL B N 1
ATOM 2616 C CA . VAL B 1 14 ? -7.959 36.449 -1.894 1 97.95 14 VAL B CA 1
ATOM 2617 C C . VAL B 1 14 ? -8.052 36.439 -0.37 1 97.95 14 VAL B C 1
ATOM 2619 O O . VAL B 1 14 ? -9.138 36.595 0.193 1 97.95 14 VAL B O 1
ATOM 2622 N N . LEU B 1 15 ? -6.974 36.176 0.321 1 98.29 15 LEU B N 1
ATOM 2623 C CA . LEU B 1 15 ? -6.931 36.185 1.779 1 98.29 15 LEU B CA 1
ATOM 2624 C C . LEU B 1 15 ? -6.889 37.613 2.313 1 98.29 15 LEU B C 1
ATOM 2626 O O . LEU B 1 15 ? -5.94 38.353 2.043 1 98.29 15 LEU B O 1
ATOM 2630 N N . LYS B 1 16 ? -7.922 37.906 3.112 1 97.79 16 LYS B N 1
ATOM 2631 C CA . LYS B 1 16 ? -8.033 39.276 3.606 1 97.79 16 LYS B CA 1
ATOM 2632 C C . LYS B 1 16 ? -8.355 39.298 5.097 1 97.79 16 LYS B C 1
ATOM 2634 O O . LYS B 1 16 ? -9.212 38.544 5.564 1 97.79 16 LYS B O 1
ATOM 2639 N N . ILE B 1 17 ? -7.654 40.119 5.819 1 97.6 17 ILE B N 1
ATOM 2640 C CA . ILE B 1 17 ? -7.948 40.317 7.234 1 97.6 17 ILE B CA 1
ATOM 2641 C C . ILE B 1 17 ? -9.273 41.06 7.387 1 97.6 17 ILE B C 1
ATOM 2643 O O . ILE B 1 17 ? -9.579 41.965 6.606 1 97.6 17 ILE B O 1
ATOM 2647 N N . ALA B 1 18 ? -10.053 40.676 8.297 1 97.63 18 ALA B N 1
ATOM 2648 C CA . ALA B 1 18 ? -11.336 41.313 8.579 1 97.63 18 ALA B CA 1
ATOM 2649 C C . ALA B 1 18 ? -11.734 41.123 10.04 1 97.63 18 ALA B C 1
ATOM 2651 O O . ALA B 1 18 ? -11.161 40.285 10.741 1 97.63 18 ALA B O 1
ATOM 2652 N N . ASP B 1 19 ? -12.663 41.956 10.414 1 97.75 19 ASP B N 1
ATOM 2653 C CA . ASP B 1 19 ? -13.287 41.776 11.721 1 97.75 19 ASP B CA 1
ATOM 2654 C C . ASP B 1 19 ? -14.521 40.882 11.623 1 97.75 19 ASP B C 1
ATOM 2656 O O . ASP B 1 19 ? -15.425 41.148 10.827 1 97.75 19 ASP B O 1
ATOM 2660 N N . VAL B 1 20 ? -14.503 39.856 12.372 1 97.41 20 VAL B N 1
ATOM 2661 C CA . VAL B 1 20 ? -15.637 38.938 12.39 1 97.41 20 VAL B CA 1
ATOM 2662 C C . VAL B 1 20 ? -16.068 38.677 13.832 1 97.41 20 VAL B C 1
ATOM 2664 O O . VAL B 1 20 ? -15.405 39.117 14.774 1 97.41 20 VAL B O 1
ATOM 2667 N N . SER B 1 21 ? -17.162 37.989 14.01 1 96.86 21 SER B N 1
ATOM 2668 C CA . SER B 1 21 ? -17.653 37.681 15.349 1 96.86 21 SER B CA 1
ATOM 2669 C C . SER B 1 21 ? -16.752 36.67 16.049 1 96.86 21 SER B C 1
ATOM 2671 O O . SER B 1 21 ? -16.273 35.72 15.426 1 96.86 21 SER B O 1
ATOM 2673 N N . LYS B 1 22 ? -16.514 36.859 17.262 1 97.29 22 LYS B N 1
ATOM 2674 C CA . LYS B 1 22 ? -15.827 35.876 18.095 1 97.29 22 LYS B CA 1
ATOM 2675 C C . LYS B 1 22 ? -16.658 34.606 18.246 1 97.29 22 LYS B C 1
ATOM 2677 O O . LYS B 1 22 ? -17.856 34.672 18.529 1 97.29 22 LYS B O 1
ATOM 2682 N N . PRO B 1 23 ? -16.064 33.486 18.02 1 96.78 23 PRO B N 1
ATOM 2683 C CA . PRO B 1 23 ? -16.847 32.258 18.18 1 96.78 23 PRO B CA 1
ATOM 2684 C C . PRO B 1 23 ? -17.196 31.967 19.638 1 96.78 23 PRO B C 1
ATOM 2686 O O . PRO B 1 23 ? -16.451 32.352 20.543 1 96.78 23 PRO B O 1
ATOM 2689 N N . GLY B 1 24 ? -18.273 31.3 19.806 1 95.16 24 GLY B N 1
ATOM 2690 C CA . GLY B 1 24 ? -18.709 30.938 21.145 1 95.16 24 GLY B CA 1
ATOM 2691 C C . GLY B 1 24 ? -18.759 29.439 21.371 1 95.16 24 GLY B C 1
ATOM 2692 O O . GLY B 1 24 ? -18.624 28.658 20.427 1 95.16 24 GLY B O 1
ATOM 2693 N N . ILE B 1 25 ? -18.842 29.048 22.596 1 96.98 25 ILE B N 1
ATOM 2694 C CA . ILE B 1 25 ? -19.041 27.658 22.992 1 96.98 25 ILE B CA 1
ATOM 2695 C C . ILE B 1 25 ? -20.484 27.244 22.715 1 96.98 25 ILE B C 1
ATOM 2697 O O . ILE B 1 25 ? -21.422 27.852 23.235 1 96.98 25 ILE B O 1
ATOM 2701 N N . THR B 1 26 ? -20.663 26.305 21.887 1 95.51 26 THR B N 1
ATOM 2702 C CA . THR B 1 26 ? -22.011 25.88 21.525 1 95.51 26 THR B CA 1
ATOM 2703 C C . THR B 1 26 ? -22.268 24.448 21.985 1 95.51 26 THR B C 1
ATOM 2705 O O . THR B 1 26 ? -23.416 23.999 22.021 1 95.51 26 THR B O 1
ATOM 2708 N N . ASP B 1 27 ? -21.304 23.717 22.236 1 97.05 27 ASP B N 1
ATOM 2709 C CA . ASP B 1 27 ? -21.387 22.338 22.706 1 97.05 27 ASP B CA 1
ATOM 2710 C C . ASP B 1 27 ? -20.728 22.183 24.075 1 97.05 27 ASP B C 1
ATOM 2712 O O . ASP B 1 27 ? -19.743 22.861 24.376 1 97.05 27 ASP B O 1
ATOM 2716 N N . ALA B 1 28 ? -21.141 21.219 24.849 1 98.23 28 ALA B N 1
ATOM 2717 C CA . ALA B 1 28 ? -20.657 21.01 26.211 1 98.23 28 ALA B CA 1
ATOM 2718 C C . ALA B 1 28 ? -19.204 20.543 26.211 1 98.23 28 ALA B C 1
ATOM 2720 O O . ALA B 1 28 ? -18.505 20.667 27.22 1 98.23 28 ALA B O 1
ATOM 2721 N N . SER B 1 29 ? -18.724 20.031 25.085 1 98.36 29 SER B N 1
ATOM 2722 C CA . SER B 1 29 ? -17.36 19.519 24.999 1 98.36 29 SER B CA 1
ATOM 2723 C C . SER B 1 29 ? -16.428 20.536 24.349 1 98.36 29 SER B C 1
ATOM 2725 O O . SER B 1 29 ? -15.245 20.258 24.139 1 98.36 29 SER B O 1
ATOM 2727 N N . ASP B 1 30 ? -16.863 21.772 24.102 1 98.08 30 ASP B N 1
ATOM 2728 C CA . ASP B 1 30 ? -16.12 22.796 23.372 1 98.08 30 ASP B CA 1
ATOM 2729 C C . ASP B 1 30 ? -15.116 23.499 24.283 1 98.08 30 ASP B C 1
ATOM 2731 O O . ASP B 1 30 ? -15.366 23.669 25.478 1 98.08 30 ASP B O 1
ATOM 2735 N N . VAL B 1 31 ? -14.064 23.885 23.679 1 98.82 31 VAL B N 1
ATOM 2736 C CA . VAL B 1 31 ? -13.048 24.72 24.311 1 98.82 31 VAL B CA 1
ATOM 2737 C C . VAL B 1 31 ? -12.766 25.941 23.437 1 98.82 31 VAL B C 1
ATOM 2739 O O . VAL B 1 31 ? -12.454 25.805 22.252 1 98.82 31 VAL B O 1
ATOM 2742 N N . LEU B 1 32 ? -12.904 27.094 23.989 1 98.81 32 LEU B N 1
ATOM 2743 C CA . LEU B 1 32 ? -12.515 28.325 23.311 1 98.81 32 LEU B CA 1
ATOM 2744 C C . LEU B 1 32 ? -11.04 28.634 23.549 1 98.81 32 LEU B C 1
ATOM 2746 O O . LEU B 1 32 ? -10.604 28.753 24.696 1 98.81 32 LEU B O 1
ATOM 2750 N N . VAL B 1 33 ? -10.345 28.756 22.551 1 98.83 33 VAL B N 1
ATOM 2751 C CA . VAL B 1 33 ? -8.907 28.984 22.648 1 98.83 33 VAL B CA 1
ATOM 2752 C C . VAL B 1 33 ? -8.563 30.358 22.076 1 98.83 33 VAL B C 1
ATOM 2754 O O . VAL B 1 33 ? -8.97 30.693 20.961 1 98.83 33 VAL B O 1
ATOM 2757 N N . LYS B 1 34 ? -7.873 31.162 22.829 1 98.88 34 LYS B N 1
ATOM 2758 C CA . LYS B 1 34 ? -7.225 32.359 22.299 1 98.88 34 LYS B CA 1
ATOM 2759 C C . LYS B 1 34 ? -5.916 32.01 21.597 1 98.88 34 LYS B C 1
ATOM 2761 O O . LYS B 1 34 ? -4.943 31.62 22.246 1 98.88 34 LYS B O 1
ATOM 2766 N N . LEU B 1 35 ? -5.924 32.218 20.324 1 98.84 35 LEU B N 1
ATOM 2767 C CA . LEU B 1 35 ? -4.797 31.769 19.513 1 98.84 35 LEU B CA 1
ATOM 2768 C C . LEU B 1 35 ? -3.64 32.759 19.594 1 98.84 35 LEU B C 1
ATOM 2770 O O . LEU B 1 35 ? -3.856 33.973 19.605 1 98.84 35 LEU B O 1
ATOM 2774 N N . HIS B 1 36 ? -2.456 32.225 19.63 1 98.86 36 HIS B N 1
ATOM 2775 C CA . HIS B 1 36 ? -1.242 33.033 19.595 1 98.86 36 HIS B CA 1
ATOM 2776 C C . HIS B 1 36 ? -0.45 32.781 18.317 1 98.86 36 HIS B C 1
ATOM 2778 O O . HIS B 1 36 ? 0.39 33.598 17.931 1 98.86 36 HIS B O 1
ATOM 2784 N N . ALA B 1 37 ? -0.676 31.667 17.723 1 98.88 37 ALA B N 1
ATOM 2785 C CA . ALA B 1 37 ? 0.039 31.324 16.496 1 98.88 37 ALA B CA 1
ATOM 2786 C C . ALA B 1 37 ? -0.715 30.263 15.7 1 98.88 37 ALA B C 1
ATOM 2788 O O . ALA B 1 37 ? -1.488 29.486 16.265 1 98.88 37 ALA B O 1
ATOM 2789 N N . ALA B 1 38 ? -0.496 30.205 14.422 1 98.86 38 ALA B N 1
ATOM 2790 C CA . ALA B 1 38 ? -1.055 29.221 13.499 1 98.86 38 ALA B CA 1
ATOM 2791 C C . ALA B 1 38 ? -0.004 28.747 12.499 1 98.86 38 ALA B C 1
ATOM 2793 O O . ALA B 1 38 ? 0.748 29.555 11.949 1 98.86 38 ALA B O 1
ATOM 2794 N N . GLY B 1 39 ? 0.085 27.457 12.342 1 98.59 39 GLY B N 1
ATOM 2795 C CA . GLY B 1 39 ? 0.979 26.927 11.324 1 98.59 39 GLY B CA 1
ATOM 2796 C C . GLY B 1 39 ? 0.389 26.976 9.928 1 98.59 39 GLY B C 1
ATOM 2797 O O . GLY B 1 39 ? -0.813 26.77 9.748 1 98.59 39 GLY B O 1
ATOM 2798 N N . VAL B 1 40 ? 1.232 27.242 8.947 1 98.41 40 VAL B N 1
ATOM 2799 C CA . VAL B 1 40 ? 0.814 27.249 7.549 1 98.41 40 VAL B CA 1
ATOM 2800 C C . VAL B 1 40 ? 1.281 25.967 6.864 1 98.41 40 VAL B C 1
ATOM 2802 O O . VAL B 1 40 ? 2.444 25.576 6.989 1 98.41 40 VAL B O 1
ATOM 2805 N N . ASN B 1 41 ? 0.394 25.336 6.187 1 97.22 41 ASN B N 1
ATOM 2806 C CA . ASN B 1 41 ? 0.674 24.056 5.545 1 97.22 41 ASN B CA 1
ATOM 2807 C C . ASN B 1 41 ? 0.302 24.079 4.065 1 97.22 41 ASN B C 1
ATOM 2809 O O . ASN B 1 41 ? -0.528 24.886 3.641 1 97.22 41 ASN B O 1
ATOM 2813 N N . PRO B 1 42 ? 0.846 23.183 3.295 1 95.47 42 PRO B N 1
ATOM 2814 C CA . PRO B 1 42 ? 0.501 23.103 1.873 1 95.47 42 PRO B CA 1
ATOM 2815 C C . PRO B 1 42 ? -0.993 22.892 1.638 1 95.47 42 PRO B C 1
ATOM 2817 O O . PRO B 1 42 ? -1.546 23.404 0.662 1 95.47 42 PRO B O 1
ATOM 2820 N N . ILE B 1 43 ? -1.653 22.163 2.498 1 95.5 43 ILE B N 1
ATOM 2821 C CA . ILE B 1 43 ? -3.075 21.883 2.329 1 95.5 43 ILE B CA 1
ATOM 2822 C C . ILE B 1 43 ? -3.869 23.186 2.393 1 95.5 43 ILE B C 1
ATOM 2824 O O . ILE B 1 43 ? -4.896 23.328 1.726 1 95.5 43 ILE B O 1
ATOM 2828 N N . ASP B 1 44 ? -3.412 24.153 3.137 1 97.28 44 ASP B N 1
ATOM 2829 C CA . ASP B 1 44 ? -4.09 25.443 3.206 1 97.28 44 ASP B CA 1
ATOM 2830 C C . ASP B 1 44 ? -4.149 26.108 1.832 1 97.28 44 ASP B C 1
ATOM 2832 O O . ASP B 1 44 ? -5.176 26.675 1.455 1 97.28 44 ASP B O 1
ATOM 2836 N N . THR B 1 45 ? -3.034 26.009 1.122 1 97.07 45 THR B N 1
ATOM 2837 C CA . THR B 1 45 ? -2.959 26.637 -0.193 1 97.07 45 THR B CA 1
ATOM 2838 C C . THR B 1 45 ? -3.851 25.906 -1.193 1 97.07 45 THR B C 1
ATOM 2840 O O . THR B 1 45 ? -4.455 26.532 -2.067 1 97.07 45 THR B O 1
ATOM 2843 N N . LYS B 1 46 ? -3.909 24.596 -1.048 1 94.71 46 LYS B N 1
ATOM 2844 C CA . LYS B 1 46 ? -4.757 23.814 -1.943 1 94.71 46 LYS B CA 1
ATOM 2845 C C . LYS B 1 46 ? -6.233 24.129 -1.717 1 94.71 46 LYS B C 1
ATOM 2847 O O . LYS B 1 46 ? -6.99 24.301 -2.674 1 94.71 46 LYS B O 1
ATOM 2852 N N . VAL B 1 47 ? -6.593 24.179 -0.485 1 96.09 47 VAL B N 1
ATOM 2853 C CA . VAL B 1 47 ? -7.976 24.505 -0.153 1 96.09 47 VAL B CA 1
ATOM 2854 C C . VAL B 1 47 ? -8.307 25.914 -0.639 1 96.09 47 VAL B C 1
ATOM 2856 O O . VAL B 1 47 ? -9.382 26.149 -1.197 1 96.09 47 VAL B O 1
ATOM 2859 N N . ARG B 1 48 ? -7.426 26.777 -0.49 1 97.2 48 ARG B N 1
ATOM 2860 C CA . ARG B 1 48 ? -7.64 28.142 -0.96 1 97.2 48 ARG B CA 1
ATOM 2861 C C . ARG B 1 48 ? -7.863 28.173 -2.468 1 97.2 48 ARG B C 1
ATOM 2863 O O . ARG B 1 48 ? -8.802 28.811 -2.949 1 97.2 48 ARG B O 1
ATOM 2870 N N . ARG B 1 49 ? -7.028 27.478 -3.161 1 96.53 49 ARG B N 1
ATOM 2871 C CA . ARG B 1 49 ? -7.046 27.521 -4.62 1 96.53 49 ARG B CA 1
ATOM 2872 C C . ARG B 1 49 ? -8.276 26.809 -5.174 1 96.53 49 ARG B C 1
ATOM 2874 O O . ARG B 1 49 ? -8.899 27.285 -6.125 1 96.53 49 ARG B O 1
ATOM 2881 N N . LEU B 1 50 ? -8.66 25.666 -4.508 1 92.59 50 LEU B N 1
ATOM 2882 C CA . LEU B 1 50 ? -9.601 24.762 -5.161 1 92.59 50 LEU B CA 1
ATOM 2883 C C . LEU B 1 50 ? -10.928 24.724 -4.41 1 92.59 50 LEU B C 1
ATOM 2885 O O . LEU B 1 50 ? -11.942 24.285 -4.957 1 92.59 50 LEU B O 1
ATOM 2889 N N . ASN B 1 51 ? -10.946 25.127 -3.218 1 90.89 51 ASN B N 1
ATOM 2890 C CA . ASN B 1 51 ? -12.123 25.006 -2.365 1 90.89 51 ASN B CA 1
ATOM 2891 C C . ASN B 1 51 ? -12.757 23.622 -2.476 1 90.89 51 ASN B C 1
ATOM 2893 O O . ASN B 1 51 ? -13.966 23.504 -2.683 1 90.89 51 ASN B O 1
ATOM 2897 N N . MET B 1 52 ? -12.031 22.659 -2.323 1 86.39 52 MET B N 1
ATOM 2898 C CA . MET B 1 52 ? -12.363 21.329 -2.826 1 86.39 52 MET B CA 1
ATOM 2899 C C . MET B 1 52 ? -13.215 20.563 -1.819 1 86.39 52 MET B C 1
ATOM 2901 O O . MET B 1 52 ? -13.99 19.683 -2.197 1 86.39 52 MET B O 1
ATOM 2905 N N . TYR B 1 53 ? -13.216 20.874 -0.585 1 89.67 53 TYR B N 1
ATOM 2906 C CA . TYR B 1 53 ? -13.89 20.045 0.409 1 89.67 53 TYR B CA 1
ATOM 2907 C C . TYR B 1 53 ? -15.304 20.549 0.671 1 89.67 53 TYR B C 1
ATOM 2909 O O . TYR B 1 53 ? -16.234 19.754 0.826 1 89.67 53 TYR B O 1
ATOM 2917 N N . TYR B 1 54 ? -15.382 21.927 0.682 1 92.57 54 TYR B N 1
ATOM 2918 C CA . TYR B 1 54 ? -16.665 22.547 0.992 1 92.57 54 TYR B CA 1
ATOM 2919 C C . TYR B 1 54 ? -16.948 23.713 0.053 1 92.57 54 TYR B C 1
ATOM 2921 O O . TYR B 1 54 ? -17.018 24.865 0.487 1 92.57 54 TYR B O 1
ATOM 2929 N N . PRO B 1 55 ? -17.164 23.576 -1.141 1 87.96 55 PRO B N 1
ATOM 2930 C CA . PRO B 1 55 ? -17.299 24.643 -2.135 1 87.96 55 PRO B CA 1
ATOM 2931 C C . PRO B 1 55 ? -18.399 25.642 -1.782 1 87.96 55 PRO B C 1
ATOM 2933 O O . PRO B 1 55 ? -18.308 26.819 -2.142 1 87.96 55 PRO B O 1
ATOM 2936 N N . GLY B 1 56 ? -19.374 25.378 -1.011 1 88.34 56 GLY B N 1
ATOM 2937 C CA . GLY B 1 56 ? -20.467 26.299 -0.743 1 88.34 56 GLY B CA 1
ATOM 2938 C C . GLY B 1 56 ? -20.333 27.012 0.589 1 88.34 56 GLY B C 1
ATOM 2939 O O . GLY B 1 56 ? -21.158 27.862 0.93 1 88.34 56 GLY B O 1
ATOM 2940 N N . ASN B 1 57 ? -19.164 26.85 1.179 1 91.78 57 ASN B N 1
ATOM 2941 C CA . ASN B 1 57 ? -18.978 27.419 2.51 1 91.78 57 ASN B CA 1
ATOM 2942 C C . ASN B 1 57 ? -18.035 28.618 2.481 1 91.78 57 ASN B C 1
ATOM 2944 O O . ASN B 1 57 ? -16.883 28.518 2.906 1 91.78 57 ASN B O 1
ATOM 2948 N N . LEU B 1 58 ? -18.464 29.728 1.967 1 93.91 58 LEU B N 1
ATOM 2949 C CA . LEU B 1 58 ? -17.71 30.976 1.912 1 93.91 58 LEU B CA 1
ATOM 2950 C C . LEU B 1 58 ? -18.49 32.111 2.567 1 93.91 58 LEU B C 1
ATOM 2952 O O . LEU B 1 58 ? -19.72 32.15 2.491 1 93.91 58 LEU B O 1
ATOM 2956 N N . PRO B 1 59 ? -17.827 33.051 3.161 1 95.56 59 PRO B N 1
ATOM 2957 C CA . PRO B 1 59 ? -16.384 33.114 3.402 1 95.56 59 PRO B CA 1
ATOM 2958 C C . PRO B 1 59 ? -15.902 32.05 4.385 1 95.56 59 PRO B C 1
ATOM 2960 O O . PRO B 1 59 ? -16.674 31.592 5.232 1 95.56 59 PRO B O 1
ATOM 2963 N N . SER B 1 60 ? -14.633 31.684 4.293 1 96.66 60 SER B N 1
ATOM 2964 C CA . SER B 1 60 ? -14.043 30.675 5.167 1 96.66 60 SER B CA 1
ATOM 2965 C C . SER B 1 60 ? -12.792 31.206 5.858 1 96.66 60 SER B C 1
ATOM 2967 O O . SER B 1 60 ? -12.116 32.093 5.334 1 96.66 60 SER B O 1
ATOM 2969 N N . ILE B 1 61 ? -12.543 30.718 7.052 1 98.07 61 ILE B N 1
ATOM 2970 C CA . ILE B 1 61 ? -11.278 30.913 7.75 1 98.07 61 ILE B CA 1
ATOM 2971 C C . ILE B 1 61 ? -10.437 29.642 7.66 1 98.07 61 ILE B C 1
ATOM 2973 O O . ILE B 1 61 ? -10.821 28.597 8.189 1 98.07 61 ILE B O 1
ATOM 2977 N N . LEU B 1 62 ? -9.256 29.744 7.067 1 97.94 62 LEU B N 1
ATOM 2978 C CA . LEU B 1 62 ? -8.413 28.577 6.829 1 97.94 62 LEU B CA 1
ATOM 2979 C C . LEU B 1 62 ? -7.454 28.353 7.994 1 97.94 62 LEU B C 1
ATOM 2981 O O . LEU B 1 62 ? -7.533 29.046 9.011 1 97.94 62 LEU B O 1
ATOM 2985 N N . GLY B 1 63 ? -6.624 27.31 7.836 1 98.14 63 GLY B N 1
ATOM 2986 C CA . GLY B 1 63 ? -5.621 26.958 8.83 1 98.14 63 GLY B CA 1
ATOM 2987 C C . GLY B 1 63 ? -6.065 25.842 9.756 1 98.14 63 GLY B C 1
ATOM 2988 O O . GLY B 1 63 ? -7.094 25.955 10.425 1 98.14 63 GLY B O 1
ATOM 2989 N N . CYS B 1 64 ? -5.219 24.821 9.895 1 98.11 64 CYS B N 1
ATOM 2990 C CA . CYS B 1 64 ? -5.649 23.671 10.683 1 98.11 64 CYS B CA 1
ATOM 2991 C C . CYS B 1 64 ? -4.757 23.483 11.905 1 98.11 64 CYS B C 1
ATOM 2993 O O . CYS B 1 64 ? -5.076 22.693 12.796 1 98.11 64 CYS B O 1
ATOM 2995 N N . ASP B 1 65 ? -3.668 24.186 11.97 1 98.68 65 ASP B N 1
ATOM 2996 C CA . ASP B 1 65 ? -2.745 24.116 13.099 1 98.68 65 ASP B CA 1
ATOM 2997 C C . ASP B 1 65 ? -2.879 25.344 13.996 1 98.68 65 ASP B C 1
ATOM 2999 O O . ASP B 1 65 ? -2.88 26.477 13.509 1 98.68 65 ASP B O 1
ATOM 3003 N N . GLY B 1 66 ? -2.941 25.079 15.279 1 98.74 66 GLY B N 1
ATOM 3004 C CA . GLY B 1 66 ? -3.034 26.217 16.18 1 98.74 66 GLY B CA 1
ATOM 3005 C C . GLY B 1 66 ? -2.359 25.976 17.517 1 98.74 66 GLY B C 1
ATOM 3006 O O . GLY B 1 66 ? -2.212 24.83 17.947 1 98.74 66 GLY B O 1
ATOM 3007 N N . ALA B 1 67 ? -1.911 26.993 18.139 1 98.9 67 ALA B N 1
ATOM 3008 C CA . ALA B 1 67 ? -1.426 27.028 19.516 1 98.9 67 ALA B CA 1
ATOM 3009 C C . ALA B 1 67 ? -1.912 28.282 20.237 1 98.9 67 ALA B C 1
ATOM 3011 O O . ALA B 1 67 ? -1.944 29.368 19.654 1 98.9 67 ALA B O 1
ATOM 3012 N N . GLY B 1 68 ? -2.319 28.114 21.445 1 98.82 68 GLY B N 1
ATOM 3013 C CA . GLY B 1 68 ? -2.86 29.233 22.2 1 98.82 68 GLY B CA 1
ATOM 3014 C C . GLY B 1 68 ? -3.175 28.884 23.642 1 98.82 68 GLY B C 1
ATOM 3015 O O . GLY B 1 68 ? -2.619 27.93 24.19 1 98.82 68 GLY B O 1
ATOM 3016 N N . VAL B 1 69 ? -4.017 29.735 24.191 1 98.85 69 VAL B N 1
ATOM 3017 C CA . VAL B 1 69 ? -4.387 29.588 25.595 1 98.85 69 VAL B CA 1
ATOM 3018 C C . VAL B 1 69 ? -5.894 29.37 25.712 1 98.85 69 VAL B C 1
ATOM 3020 O O . VAL B 1 69 ? -6.68 30.06 25.059 1 98.85 69 VAL B O 1
ATOM 3023 N N . VAL B 1 70 ? -6.243 28.422 26.562 1 98.88 70 VAL B N 1
ATOM 3024 C CA . VAL B 1 70 ? -7.66 28.176 26.809 1 98.88 70 VAL B CA 1
ATOM 3025 C C . VAL B 1 70 ? -8.29 29.401 27.468 1 98.88 70 VAL B C 1
ATOM 3027 O O . VAL B 1 70 ? -7.824 29.859 28.514 1 98.88 70 VAL B O 1
ATOM 3030 N N . GLU B 1 71 ? -9.282 29.862 26.834 1 98.69 71 GLU B N 1
ATOM 3031 C CA . GLU B 1 71 ? -9.978 31.043 27.335 1 98.69 71 GLU B CA 1
ATOM 3032 C C . GLU B 1 71 ? -11.236 30.656 28.108 1 98.69 71 GLU B C 1
ATOM 3034 O O . GLU B 1 71 ? -11.535 31.243 29.15 1 98.69 71 GLU B O 1
ATOM 3039 N N . ALA B 1 72 ? -12.005 29.737 27.596 1 98.71 72 ALA B N 1
ATOM 3040 C CA . ALA B 1 72 ? -13.247 29.252 28.192 1 98.71 72 ALA B CA 1
ATOM 3041 C C . ALA B 1 72 ? -13.503 27.795 27.817 1 98.71 72 ALA B C 1
ATOM 3043 O O . ALA B 1 72 ? -12.941 27.29 26.843 1 98.71 72 ALA B O 1
ATOM 3044 N N . ILE B 1 73 ? -14.336 27.125 28.646 1 98.64 73 ILE B N 1
ATOM 3045 C CA . ILE B 1 73 ? -14.584 25.706 28.412 1 98.64 73 ILE B CA 1
ATOM 3046 C C . ILE B 1 73 ? -16.078 25.416 28.538 1 98.64 73 ILE B C 1
ATOM 3048 O O . ILE B 1 73 ? -16.793 26.111 29.265 1 98.64 73 ILE B O 1
ATOM 3052 N N . GLY B 1 74 ? -16.469 24.472 27.779 1 98.51 74 GLY B N 1
ATOM 3053 C CA . GLY B 1 74 ? -17.831 23.985 27.935 1 98.51 74 GLY B CA 1
ATOM 3054 C C . GLY B 1 74 ? -18.051 23.234 29.234 1 98.51 74 GLY B C 1
ATOM 3055 O O . GLY B 1 74 ? -17.091 22.882 29.924 1 98.51 74 GLY B O 1
ATOM 3056 N N . SER B 1 75 ? -19.323 22.854 29.431 1 98.19 75 SER B N 1
ATOM 3057 C CA . SER B 1 75 ? -19.74 22.353 30.736 1 98.19 75 SER B CA 1
ATOM 3058 C C . SER B 1 75 ? -19.232 20.934 30.972 1 98.19 75 SER B C 1
ATOM 3060 O O . SER B 1 75 ? -19.148 20.481 32.115 1 98.19 75 SER B O 1
ATOM 3062 N N . SER B 1 76 ? -18.842 20.201 29.954 1 98.36 76 SER B N 1
ATOM 3063 C CA . SER B 1 76 ? -18.446 18.806 30.118 1 98.36 76 SER B CA 1
ATOM 3064 C C . SER B 1 76 ? -16.935 18.642 29.998 1 98.36 76 SER B C 1
ATOM 3066 O O . SER B 1 76 ? -16.415 17.529 30.105 1 98.36 76 SER B O 1
ATOM 3068 N N . VAL B 1 77 ? -16.241 19.712 29.77 1 98.62 77 VAL B N 1
ATOM 3069 C CA . VAL B 1 77 ? -14.803 19.653 29.532 1 98.62 77 VAL B CA 1
ATOM 3070 C C . VAL B 1 77 ? -14.073 19.37 30.843 1 98.62 77 VAL B C 1
ATOM 3072 O O . VAL B 1 77 ? -14.334 20.019 31.858 1 98.62 77 VAL B O 1
ATOM 3075 N N . THR B 1 78 ? -13.13 18.382 30.832 1 98.17 78 THR B N 1
ATOM 3076 C CA . THR B 1 78 ? -12.386 18.026 32.035 1 98.17 78 THR B CA 1
ATOM 3077 C C . THR B 1 78 ? -10.892 17.933 31.739 1 98.17 78 THR B C 1
ATOM 3079 O O . THR B 1 78 ? -10.072 17.899 32.659 1 98.17 78 THR B O 1
ATOM 3082 N N . ARG B 1 79 ? -10.493 17.942 30.542 1 97.98 79 ARG B N 1
ATOM 3083 C CA . ARG B 1 79 ? -9.123 17.623 30.154 1 97.98 79 ARG B CA 1
ATOM 3084 C C . ARG B 1 79 ? -8.232 18.859 30.228 1 97.98 79 ARG B C 1
ATOM 3086 O O . ARG B 1 79 ? -7.007 18.744 30.307 1 97.98 79 ARG B O 1
ATOM 3093 N N . VAL B 1 80 ? -8.883 20.071 30.163 1 98.46 80 VAL B N 1
ATOM 3094 C CA . VAL B 1 80 ? -8.148 21.331 30.223 1 98.46 80 VAL B CA 1
ATOM 3095 C C . VAL B 1 80 ? -8.938 22.352 31.04 1 98.46 80 VAL B C 1
ATOM 3097 O O . VAL B 1 80 ? -10.112 22.135 31.348 1 98.46 80 VAL B O 1
ATOM 3100 N N . ARG B 1 81 ? -8.292 23.466 31.348 1 98.33 81 ARG B N 1
ATOM 3101 C CA . ARG B 1 81 ? -8.914 24.58 32.056 1 98.33 81 ARG B CA 1
ATOM 3102 C C . ARG B 1 81 ? -8.426 25.918 31.51 1 98.33 81 ARG B C 1
ATOM 3104 O O . ARG B 1 81 ? -7.379 25.985 30.863 1 98.33 81 ARG B O 1
ATOM 3111 N N . PRO B 1 82 ? -9.217 26.961 31.751 1 98.66 82 PRO B N 1
ATOM 3112 C CA . PRO B 1 82 ? -8.749 28.281 31.322 1 98.66 82 PRO B CA 1
ATOM 3113 C C . PRO B 1 82 ? -7.339 28.597 31.817 1 98.66 82 PRO B C 1
ATOM 3115 O O . PRO B 1 82 ? -7.023 28.359 32.986 1 98.66 82 PRO B O 1
ATOM 3118 N N . GLY B 1 83 ? -6.516 29.066 30.937 1 98.71 83 GLY B N 1
ATOM 3119 C CA . GLY B 1 83 ? -5.134 29.362 31.28 1 98.71 83 GLY B CA 1
ATOM 3120 C C . GLY B 1 83 ? -4.156 28.325 30.762 1 98.71 83 GLY B C 1
ATOM 3121 O O . GLY B 1 83 ? -2.957 28.593 30.657 1 98.71 83 GLY B O 1
ATOM 3122 N N . ASP B 1 84 ? -4.626 27.153 30.478 1 98.77 84 ASP B N 1
ATOM 3123 C CA . ASP B 1 84 ? -3.756 26.112 29.939 1 98.77 84 ASP B CA 1
ATOM 3124 C C . ASP B 1 84 ? -3.262 26.479 28.541 1 98.77 84 ASP B C 1
ATOM 3126 O O . ASP B 1 84 ? -4.025 27 27.725 1 98.77 84 ASP B O 1
ATOM 3130 N N . GLU B 1 85 ? -1.987 26.213 28.209 1 98.88 85 GLU B N 1
ATOM 3131 C CA . GLU B 1 85 ? -1.426 26.353 26.869 1 98.88 85 GLU B CA 1
ATOM 3132 C C . GLU B 1 85 ? -1.611 25.075 26.056 1 98.88 85 GLU B C 1
ATOM 3134 O O . GLU B 1 85 ? -1.258 23.986 26.513 1 98.88 85 GLU B O 1
ATOM 3139 N N . VAL B 1 86 ? -2.197 25.204 24.869 1 98.92 86 VAL B N 1
ATOM 3140 C CA . VAL B 1 86 ? -2.572 24.024 24.096 1 98.92 86 VAL B CA 1
ATOM 3141 C C . VAL B 1 86 ? -2.137 24.198 22.643 1 98.92 86 VAL B C 1
ATOM 3143 O O . VAL B 1 86 ? -1.85 25.314 22.204 1 98.92 86 VAL B O 1
ATOM 3146 N N . PHE B 1 87 ? -1.981 23.175 21.921 1 98.92 87 PHE B N 1
ATOM 3147 C CA . PHE B 1 87 ? -1.801 23.121 20.475 1 98.92 87 PHE B CA 1
ATOM 3148 C C . PHE B 1 87 ? -2.611 21.979 19.872 1 98.92 87 PHE B C 1
ATOM 3150 O O . PHE B 1 87 ? -2.982 21.036 20.574 1 98.92 87 PHE B O 1
ATOM 3157 N N . PHE B 1 88 ? -3.01 22.063 18.601 1 98.88 88 PHE B N 1
ATOM 3158 C CA . PHE B 1 88 ? -3.979 21.122 18.054 1 98.88 88 PHE B CA 1
ATOM 3159 C C . PHE B 1 88 ? -4.001 21.191 16.531 1 98.88 88 PHE B C 1
ATOM 3161 O O . PHE B 1 88 ? -3.45 22.121 15.939 1 98.88 88 PHE B O 1
ATOM 3168 N N . PHE B 1 89 ? -4.47 20.179 15.908 1 98.74 89 PHE B N 1
ATOM 3169 C CA . PHE B 1 89 ? -4.883 20.062 14.514 1 98.74 89 PHE B CA 1
ATOM 3170 C C . PHE B 1 89 ? -6.401 19.981 14.405 1 98.74 89 PHE B C 1
ATOM 3172 O O . PHE B 1 89 ? -7.01 19.011 14.86 1 98.74 89 PHE B O 1
ATOM 3179 N N . ASN B 1 90 ? -7.003 21.02 13.789 1 97.76 90 ASN B N 1
ATOM 3180 C CA . ASN B 1 90 ? -8.461 21.03 13.742 1 97.76 90 ASN B CA 1
ATOM 3181 C C . ASN B 1 90 ? -8.984 22.071 12.756 1 97.76 90 ASN B C 1
ATOM 3183 O O . ASN B 1 90 ? -8.367 23.122 12.572 1 97.76 90 ASN B O 1
ATOM 3187 N N . ASN B 1 91 ? -10.125 21.726 12.017 1 95.31 91 ASN B N 1
ATOM 3188 C CA . ASN B 1 91 ? -10.9 22.634 11.179 1 95.31 91 ASN B CA 1
ATOM 3189 C C . ASN B 1 91 ? -10.066 23.184 10.026 1 95.31 91 ASN B C 1
ATOM 3191 O O . ASN B 1 91 ? -9.119 22.536 9.575 1 95.31 91 ASN B O 1
ATOM 3195 N N . GLY B 1 92 ? -10.511 24.222 9.445 1 96.18 92 GLY B N 1
ATOM 3196 C CA . GLY B 1 92 ? -9.735 25.052 8.538 1 96.18 92 GLY B CA 1
ATOM 3197 C C . GLY B 1 92 ? -9.674 24.497 7.127 1 96.18 92 GLY B C 1
ATOM 3198 O O . GLY B 1 92 ? -8.836 24.915 6.325 1 96.18 92 GLY B O 1
ATOM 3199 N N . LEU B 1 93 ? -10.531 23.482 6.817 1 95.54 93 LEU B N 1
ATOM 3200 C CA . LEU B 1 93 ? -10.562 22.928 5.468 1 95.54 93 LEU B CA 1
ATOM 3201 C C . LEU B 1 93 ? -11.672 23.57 4.642 1 95.54 93 LEU B C 1
ATOM 3203 O O . LEU B 1 93 ? -12.01 23.082 3.562 1 95.54 93 LEU B O 1
ATOM 3207 N N . GLY B 1 94 ? -12.271 24.613 5.169 1 93.3 94 GLY B N 1
ATOM 3208 C CA . GLY B 1 94 ? -13.364 25.293 4.492 1 93.3 94 GLY B CA 1
ATOM 3209 C C . GLY B 1 94 ? -14.711 25.059 5.148 1 93.3 94 GLY B C 1
ATOM 3210 O O . GLY B 1 94 ? -15.687 25.745 4.837 1 93.3 94 GLY B O 1
ATOM 3211 N N . GLY B 1 95 ? -14.796 24.124 6.016 1 93.1 95 GLY B N 1
ATOM 3212 C CA . GLY B 1 95 ? -15.992 23.89 6.81 1 93.1 95 GLY B CA 1
ATOM 3213 C C . GLY B 1 95 ? -16.077 24.778 8.036 1 93.1 95 GLY B C 1
ATOM 3214 O O . GLY B 1 95 ? -16.338 25.978 7.924 1 93.1 95 GLY B O 1
ATOM 3215 N N . ALA B 1 96 ? -15.782 24.227 9.175 1 94 96 ALA B N 1
ATOM 3216 C CA . ALA B 1 96 ? -15.721 25.016 10.402 1 94 96 ALA B CA 1
ATOM 3217 C C . ALA B 1 96 ? -14.536 25.978 10.378 1 94 96 ALA B C 1
ATOM 3219 O O . ALA B 1 96 ? -13.513 25.697 9.748 1 94 96 ALA B O 1
ATOM 3220 N N . PRO B 1 97 ? -14.645 27.118 11.06 1 96.74 97 PRO B N 1
ATOM 3221 C CA . PRO B 1 97 ? -13.584 28.127 11.031 1 96.74 97 PRO B CA 1
ATOM 3222 C C . PRO B 1 97 ? -12.251 27.597 11.551 1 96.74 97 PRO B C 1
ATOM 3224 O O . PRO B 1 97 ? -12.213 26.91 12.576 1 96.74 97 PRO B O 1
ATOM 3227 N N . GLY B 1 98 ? -11.179 27.975 10.843 1 98.03 98 GLY B N 1
ATOM 3228 C CA . GLY B 1 98 ? -9.845 27.495 11.167 1 98.03 98 GLY B CA 1
ATOM 3229 C C . GLY B 1 98 ? -9.101 28.403 12.128 1 98.03 98 GLY B C 1
ATOM 3230 O O . GLY B 1 98 ? -9.712 29.041 12.988 1 98.03 98 GLY B O 1
ATOM 3231 N N . THR B 1 99 ? -7.78 28.389 11.992 1 98.72 99 THR B N 1
ATOM 3232 C CA . THR B 1 99 ? -6.941 28.978 13.03 1 98.72 99 THR B CA 1
ATOM 3233 C C . THR B 1 99 ? -6.371 30.316 12.569 1 98.72 99 THR B C 1
ATOM 3235 O O . THR B 1 99 ? -5.655 30.983 13.319 1 98.72 99 THR B O 1
ATOM 3238 N N . TYR B 1 100 ? -6.598 30.708 11.322 1 98.76 100 TYR B N 1
ATOM 3239 C CA . TYR B 1 100 ? -6.172 32.037 10.899 1 98.76 100 TYR B CA 1
ATOM 3240 C C . TYR B 1 100 ? -7.053 33.115 11.52 1 98.76 100 TYR B C 1
ATOM 3242 O O . TYR B 1 100 ? -7.68 33.9 10.805 1 98.76 100 TYR B O 1
ATOM 3250 N N . ALA B 1 101 ? -7.078 33.162 12.835 1 98.72 101 ALA B N 1
ATOM 3251 C CA . ALA B 1 101 ? -7.955 34.03 13.617 1 98.72 101 ALA B CA 1
ATOM 3252 C C . ALA B 1 101 ? -7.433 34.195 15.042 1 98.72 101 ALA B C 1
ATOM 3254 O O . ALA B 1 101 ? -6.524 33.476 15.464 1 98.72 101 ALA B O 1
ATOM 3255 N N . GLU B 1 102 ? -8.025 35.126 15.747 1 98.78 102 GLU B N 1
ATOM 3256 C CA . GLU B 1 102 ? -7.6 35.382 17.12 1 98.78 102 GLU B CA 1
ATOM 3257 C C . GLU B 1 102 ? -8.152 34.328 18.075 1 98.78 102 GLU B C 1
ATOM 3259 O O . GLU B 1 102 ? -7.583 34.091 19.143 1 98.78 102 GLU B O 1
ATOM 3264 N N . TYR B 1 103 ? -9.336 33.708 17.674 1 98.61 103 TYR B N 1
ATOM 3265 C CA . TYR B 1 103 ? -9.973 32.694 18.507 1 98.61 103 TYR B CA 1
ATOM 3266 C C . TYR B 1 103 ? -10.476 31.531 17.66 1 98.61 103 TYR B C 1
ATOM 3268 O O . TYR B 1 103 ? -10.809 31.708 16.486 1 98.61 103 TYR B O 1
ATOM 3276 N N . THR B 1 104 ? -10.596 30.429 18.231 1 98.28 104 THR B N 1
ATOM 3277 C CA . THR B 1 104 ? -11.215 29.261 17.615 1 98.28 104 THR B CA 1
ATOM 3278 C C . THR B 1 104 ? -11.839 28.357 18.674 1 98.28 104 THR B C 1
ATOM 3280 O O . THR B 1 104 ? -11.557 28.502 19.865 1 98.28 104 THR B O 1
ATOM 3283 N N . VAL B 1 105 ? -12.731 27.546 18.278 1 98.33 105 VAL B N 1
ATOM 3284 C CA . VAL B 1 105 ? -13.348 26.552 19.151 1 98.33 105 VAL B CA 1
ATOM 3285 C C . VAL B 1 105 ? -12.916 25.151 18.725 1 98.33 105 VAL B C 1
ATOM 3287 O O . VAL B 1 105 ? -12.966 24.812 17.54 1 98.33 105 VAL B O 1
ATOM 3290 N N . VAL B 1 106 ? -12.466 24.375 19.666 1 98.28 106 VAL B N 1
ATOM 3291 C CA . VAL B 1 106 ? -11.984 23.018 19.431 1 98.28 106 VAL B CA 1
ATOM 3292 C C . VAL B 1 106 ? -12.602 22.066 20.452 1 98.28 106 VAL B C 1
ATOM 3294 O O . VAL B 1 106 ? -12.738 22.41 21.628 1 98.28 106 VAL B O 1
ATOM 3297 N N . ARG B 1 107 ? -13.031 20.902 20.026 1 98.06 107 ARG B N 1
ATOM 3298 C CA . ARG B 1 107 ? -13.465 19.881 20.974 1 98.06 107 ARG B CA 1
ATOM 3299 C C . ARG B 1 107 ? -12.314 19.45 21.878 1 98.06 107 ARG B C 1
ATOM 3301 O O . ARG B 1 107 ? -11.184 19.282 21.415 1 98.06 107 ARG B O 1
ATOM 3308 N N . GLU B 1 108 ? -12.573 19.193 23.132 1 98.32 108 GLU B N 1
ATOM 3309 C CA . GLU B 1 108 ? -11.515 18.914 24.099 1 98.32 108 GLU B CA 1
ATOM 3310 C C . GLU B 1 108 ? -10.707 17.684 23.694 1 98.32 108 GLU B C 1
ATOM 3312 O O . GLU B 1 108 ? -9.509 17.603 23.972 1 98.32 108 GLU B O 1
ATOM 3317 N N . ASP B 1 109 ? -11.36 16.72 22.959 1 98.46 109 ASP B N 1
ATOM 3318 C CA . ASP B 1 109 ? -10.715 15.464 22.586 1 98.46 109 ASP B CA 1
ATOM 3319 C C . ASP B 1 109 ? -9.598 15.701 21.572 1 98.46 109 ASP B C 1
ATOM 3321 O O . ASP B 1 109 ? -8.748 14.833 21.363 1 98.46 109 ASP B O 1
ATOM 3325 N N . TYR B 1 110 ? -9.596 16.897 20.936 1 98.45 110 TYR B N 1
ATOM 3326 C CA . TYR B 1 110 ? -8.677 17.136 19.829 1 98.45 110 TYR B CA 1
ATOM 3327 C C . TYR B 1 110 ? -7.568 18.097 20.24 1 98.45 110 TYR B C 1
ATOM 3329 O O . TYR B 1 110 ? -6.791 18.554 19.398 1 98.45 110 TYR B O 1
ATOM 3337 N N . LEU B 1 111 ? -7.477 18.348 21.501 1 97.74 111 LEU B N 1
ATOM 3338 C CA . LEU B 1 111 ? -6.522 19.297 22.062 1 97.74 111 LEU B CA 1
ATOM 3339 C C . LEU B 1 111 ? -5.456 18.575 22.88 1 97.74 111 LEU B C 1
ATOM 3341 O O . LEU B 1 111 ? -5.764 17.64 23.622 1 97.74 111 LEU B O 1
ATOM 3345 N N . ALA B 1 112 ? -4.232 18.995 22.696 1 98.82 112 ALA B N 1
ATOM 3346 C CA . ALA B 1 112 ? -3.144 18.528 23.55 1 98.82 112 ALA B CA 1
ATOM 3347 C C . ALA B 1 112 ? -2.503 19.689 24.306 1 98.82 112 ALA B C 1
ATOM 3349 O O . ALA B 1 112 ? -2.467 20.817 23.809 1 98.82 112 ALA B O 1
ATOM 3350 N N . LEU B 1 113 ? -2.017 19.427 25.451 1 98.85 113 LEU B N 1
ATOM 3351 C CA . LEU B 1 113 ? -1.253 20.436 26.175 1 98.85 113 LEU B CA 1
ATOM 3352 C C . LEU B 1 113 ? 0.067 20.729 25.469 1 98.85 113 LEU B C 1
ATOM 3354 O O . LEU B 1 113 ? 0.741 19.81 24.998 1 98.85 113 LEU B O 1
ATOM 3358 N N . LYS B 1 114 ? 0.399 21.951 25.366 1 98.68 114 LYS B N 1
ATOM 3359 C CA . LYS B 1 114 ? 1.643 22.384 24.734 1 98.68 114 LYS B CA 1
ATOM 3360 C C . LYS B 1 114 ? 2.856 21.921 25.535 1 98.68 114 LYS B C 1
ATOM 3362 O O . LYS B 1 114 ? 2.851 21.975 26.767 1 98.68 114 LYS B O 1
ATOM 3367 N N . PRO B 1 115 ? 3.922 21.472 24.812 1 98.35 115 PRO B N 1
ATOM 3368 C CA . PRO B 1 115 ? 5.166 21.265 25.556 1 98.35 115 PRO B CA 1
ATOM 3369 C C . PRO B 1 115 ? 5.621 22.516 26.305 1 98.35 115 PRO B C 1
ATOM 3371 O O . PRO B 1 115 ? 5.551 23.623 25.765 1 98.35 115 PRO B O 1
ATOM 3374 N N . LYS B 1 116 ? 6.177 22.371 27.396 1 97.32 116 LYS B N 1
ATOM 3375 C CA . LYS B 1 116 ? 6.461 23.498 28.28 1 97.32 116 LYS B CA 1
ATOM 3376 C C . LYS B 1 116 ? 7.704 24.256 27.824 1 97.32 116 LYS B C 1
ATOM 3378 O O . LYS B 1 116 ? 7.862 25.44 28.127 1 97.32 116 LYS B O 1
ATOM 3383 N N . ASN B 1 117 ? 8.552 23.633 27.119 1 97.98 117 ASN B N 1
ATOM 3384 C CA . ASN B 1 117 ? 9.869 24.21 26.866 1 97.98 117 ASN B CA 1
ATOM 3385 C C . ASN B 1 117 ? 9.951 24.83 25.474 1 97.98 117 ASN B C 1
ATOM 3387 O O . ASN B 1 117 ? 11.044 25.099 24.973 1 97.98 117 ASN B O 1
ATOM 3391 N N . ILE B 1 118 ? 8.788 24.986 24.801 1 98.14 118 ILE B N 1
ATOM 3392 C CA . ILE B 1 118 ? 8.851 25.598 23.479 1 98.14 118 ILE B CA 1
ATOM 3393 C C . ILE B 1 118 ? 7.853 26.752 23.396 1 98.14 118 ILE B C 1
ATOM 3395 O O . ILE B 1 118 ? 6.931 26.843 24.209 1 98.14 118 ILE B O 1
ATOM 3399 N N . SER B 1 119 ? 8.056 27.649 22.476 1 98.45 119 SER B N 1
ATOM 3400 C CA . SER B 1 119 ? 7.205 28.821 22.303 1 98.45 119 SER B CA 1
ATOM 3401 C C . SER B 1 119 ? 5.886 28.454 21.632 1 98.45 119 SER B C 1
ATOM 3403 O O . SER B 1 119 ? 5.738 27.348 21.108 1 98.45 119 SER B O 1
ATOM 3405 N N . MET B 1 120 ? 4.939 29.361 21.708 1 98.44 120 MET B N 1
ATOM 3406 C CA . MET B 1 120 ? 3.675 29.19 20.998 1 98.44 120 MET B CA 1
ATOM 3407 C C . MET B 1 120 ? 3.905 29.085 19.494 1 98.44 120 MET B C 1
ATOM 3409 O O . MET B 1 120 ? 3.219 28.324 18.809 1 98.44 120 MET B O 1
ATOM 3413 N N . LEU B 1 121 ? 4.883 29.832 18.984 1 98.53 121 LEU B N 1
ATOM 3414 C CA . LEU B 1 121 ? 5.195 29.785 17.56 1 98.53 121 LEU B CA 1
ATOM 3415 C C . LEU B 1 121 ? 5.666 28.393 17.153 1 98.53 121 LEU B C 1
ATOM 3417 O O . LEU B 1 121 ? 5.193 27.839 16.158 1 98.53 121 LEU B O 1
ATOM 3421 N N . GLU B 1 122 ? 6.56 27.86 17.961 1 98.66 122 GLU B N 1
ATOM 3422 C CA . GLU B 1 122 ? 7.044 26.509 17.698 1 98.66 122 GLU B CA 1
ATOM 3423 C C . GLU B 1 122 ? 5.912 25.49 17.783 1 98.66 122 GLU B C 1
ATOM 3425 O O . GLU B 1 122 ? 5.762 24.644 16.899 1 98.66 122 GLU B O 1
ATOM 3430 N N . ALA B 1 123 ? 5.094 25.616 18.779 1 98.81 123 ALA B N 1
ATOM 3431 C CA . ALA B 1 123 ? 4.019 24.656 19.017 1 98.81 123 ALA B CA 1
ATOM 3432 C C . ALA B 1 123 ? 3.033 24.637 17.852 1 98.81 123 ALA B C 1
ATOM 3434 O O . ALA B 1 123 ? 2.539 23.575 17.466 1 98.81 123 ALA B O 1
ATOM 3435 N N . ALA B 1 124 ? 2.776 25.783 17.275 1 98.76 124 ALA B N 1
ATOM 3436 C CA . ALA B 1 124 ? 1.802 25.895 16.192 1 98.76 124 ALA B CA 1
ATOM 3437 C C . ALA B 1 124 ? 2.304 25.202 14.929 1 98.76 124 ALA B C 1
ATOM 3439 O O . ALA B 1 124 ? 1.516 24.872 14.039 1 98.76 124 ALA B O 1
ATOM 3440 N N . GLY B 1 125 ? 3.597 25.032 14.845 1 98.47 125 GLY B N 1
ATOM 3441 C CA . GLY B 1 125 ? 4.176 24.416 13.662 1 98.47 125 GLY B CA 1
ATOM 3442 C C . GLY B 1 125 ? 4.217 22.901 13.738 1 98.47 125 GLY B C 1
ATOM 3443 O O . GLY B 1 125 ? 4.567 22.235 12.761 1 98.47 125 GLY B O 1
ATOM 3444 N N . ILE B 1 126 ? 3.755 22.292 14.774 1 98.76 126 ILE B N 1
ATOM 3445 C CA . ILE B 1 126 ? 4.035 20.891 15.072 1 98.76 126 ILE B CA 1
ATOM 3446 C C . ILE B 1 126 ? 2.9 20.015 14.548 1 98.76 126 ILE B C 1
ATOM 3448 O O . ILE B 1 126 ? 3.144 18.983 13.917 1 98.76 126 ILE B O 1
ATOM 3452 N N . PRO B 1 127 ? 1.622 20.297 14.732 1 98.83 127 PRO B N 1
ATOM 3453 C CA . PRO B 1 127 ? 0.562 19.287 14.717 1 98.83 127 PRO B CA 1
ATOM 3454 C C . PRO B 1 127 ? 0.489 18.527 13.395 1 98.83 127 PRO B C 1
ATOM 3456 O O . PRO B 1 127 ? 0.734 17.319 13.358 1 98.83 127 PRO B O 1
ATOM 3459 N N . LEU B 1 128 ? 0.254 19.205 12.34 1 98.59 128 LEU B N 1
ATOM 3460 C CA . LEU B 1 128 ? 0.07 18.492 11.081 1 98.59 128 LEU B CA 1
ATOM 3461 C C . LEU B 1 128 ? 1.358 17.792 10.66 1 98.59 128 LEU B C 1
ATOM 3463 O O . LEU B 1 128 ? 1.325 16.653 10.187 1 98.59 128 LEU B O 1
ATOM 3467 N N . ALA B 1 129 ? 2.491 18.458 10.807 1 98.4 129 ALA B N 1
ATOM 3468 C CA . ALA B 1 129 ? 3.77 17.872 10.415 1 98.4 129 ALA B CA 1
ATOM 3469 C C . ALA B 1 129 ? 4.049 16.591 11.196 1 98.4 129 ALA B C 1
ATOM 3471 O O . ALA B 1 129 ? 4.424 15.571 10.614 1 98.4 129 ALA B O 1
ATOM 3472 N N . LEU B 1 130 ? 3.843 16.65 12.493 1 98.85 130 LEU B N 1
ATOM 3473 C CA . LEU B 1 130 ? 4.109 15.494 13.342 1 98.85 130 LEU B CA 1
ATOM 3474 C C . LEU B 1 130 ? 3.137 14.359 13.036 1 98.85 130 LEU B C 1
ATOM 3476 O O . LEU B 1 130 ? 3.548 13.205 12.896 1 98.85 130 LEU B O 1
ATOM 3480 N N . ILE B 1 131 ? 1.848 14.687 12.959 1 98.85 131 ILE B N 1
ATOM 3481 C CA . ILE B 1 131 ? 0.843 13.669 12.672 1 98.85 131 ILE B CA 1
ATOM 3482 C C . ILE B 1 131 ? 1.158 12.995 11.338 1 98.85 131 ILE B C 1
ATOM 3484 O O . ILE B 1 131 ? 1.109 11.768 11.229 1 98.85 131 ILE B O 1
ATOM 3488 N N . THR B 1 132 ? 1.518 13.785 10.339 1 98.72 132 THR B N 1
ATOM 3489 C CA . THR B 1 132 ? 1.833 13.262 9.015 1 98.72 132 THR B CA 1
ATOM 3490 C C . THR B 1 132 ? 3.053 12.346 9.071 1 98.72 132 THR B C 1
ATOM 3492 O O . THR B 1 132 ? 3.029 11.238 8.533 1 98.72 132 THR B O 1
ATOM 3495 N N . ALA B 1 133 ? 4.09 12.793 9.711 1 98.8 133 ALA B N 1
ATOM 3496 C CA . ALA B 1 133 ? 5.306 11.993 9.829 1 98.8 133 ALA B CA 1
ATOM 3497 C C . ALA B 1 133 ? 5.037 10.693 10.583 1 98.8 133 ALA B C 1
ATOM 3499 O O . ALA B 1 133 ? 5.495 9.624 10.173 1 98.8 133 ALA B O 1
ATOM 3500 N N . TRP B 1 134 ? 4.296 10.845 11.648 1 98.75 134 TRP B N 1
ATOM 3501 C CA . TRP B 1 134 ? 3.988 9.697 12.494 1 98.75 134 TRP B CA 1
ATOM 3502 C C . TRP B 1 134 ? 3.166 8.663 11.731 1 98.75 134 TRP B C 1
ATOM 3504 O O . TRP B 1 134 ? 3.514 7.48 11.706 1 98.75 134 TRP B O 1
ATOM 3514 N N . GLU B 1 135 ? 2.117 9.072 11.109 1 98.3 135 GLU B N 1
ATOM 3515 C CA . GLU B 1 135 ? 1.28 8.146 10.352 1 98.3 135 GLU B CA 1
ATOM 3516 C C . GLU B 1 135 ? 2.031 7.577 9.152 1 98.3 135 GLU B C 1
ATOM 3518 O O . GLU B 1 135 ? 1.873 6.402 8.815 1 98.3 135 GLU B O 1
ATOM 3523 N N . GLY B 1 136 ? 2.8 8.392 8.504 1 98.49 136 GLY B N 1
ATOM 3524 C CA . GLY B 1 136 ? 3.575 7.941 7.359 1 98.49 136 GLY B CA 1
ATOM 3525 C C . GLY B 1 136 ? 4.599 6.88 7.712 1 98.49 136 GLY B C 1
ATOM 3526 O O . GLY B 1 136 ? 4.683 5.845 7.046 1 98.49 136 GLY B O 1
ATOM 3527 N N . LEU B 1 137 ? 5.377 7.083 8.805 1 98.62 137 LEU B N 1
ATOM 3528 C CA . LEU B 1 137 ? 6.492 6.207 9.15 1 98.62 137 LEU B CA 1
ATOM 3529 C C . LEU B 1 137 ? 6.007 4.996 9.941 1 98.62 137 LEU B C 1
ATOM 3531 O O . LEU B 1 137 ? 6.442 3.87 9.688 1 98.62 137 LEU B O 1
ATOM 3535 N N . LEU B 1 138 ? 5.077 5.224 10.875 1 97.43 138 LEU B N 1
ATOM 3536 C CA . LEU B 1 138 ? 4.757 4.165 11.826 1 97.43 138 LEU B CA 1
ATOM 3537 C C . LEU B 1 138 ? 3.472 3.447 11.429 1 97.43 138 LEU B C 1
ATOM 3539 O O . LEU B 1 138 ? 3.456 2.221 11.297 1 97.43 138 LEU B O 1
ATOM 3543 N N . ASP B 1 139 ? 2.422 4.216 11.207 1 95.62 139 ASP B N 1
ATOM 3544 C CA . ASP B 1 139 ? 1.127 3.575 11 1 95.62 139 ASP B CA 1
ATOM 3545 C C . ASP B 1 139 ? 1.049 2.93 9.618 1 95.62 139 ASP B C 1
ATOM 3547 O O . ASP B 1 139 ? 0.66 1.767 9.491 1 95.62 139 ASP B O 1
ATOM 3551 N N . ARG B 1 140 ? 1.436 3.697 8.607 1 96.2 140 ARG B N 1
ATOM 3552 C CA . ARG B 1 140 ? 1.371 3.174 7.246 1 96.2 140 ARG B CA 1
ATOM 3553 C C . ARG B 1 140 ? 2.683 2.505 6.853 1 96.2 140 ARG B C 1
ATOM 3555 O O . ARG B 1 140 ? 2.688 1.536 6.091 1 96.2 140 ARG B O 1
ATOM 3562 N N . GLY B 1 141 ? 3.745 3.028 7.375 1 97.25 141 GLY B N 1
ATOM 3563 C CA . GLY B 1 141 ? 5.069 2.554 7.006 1 97.25 141 GLY B CA 1
ATOM 3564 C C . GLY B 1 141 ? 5.513 1.343 7.805 1 97.25 141 GLY B C 1
ATOM 3565 O O . GLY B 1 141 ? 6.421 0.619 7.391 1 97.25 141 GLY B O 1
ATOM 3566 N N . ASP B 1 142 ? 4.9 1.186 8.981 1 96.81 142 ASP B N 1
ATOM 3567 C CA . ASP B 1 142 ? 5.256 0.068 9.85 1 96.81 142 ASP B CA 1
ATOM 3568 C C . ASP B 1 142 ? 6.758 0.043 10.125 1 96.81 142 ASP B C 1
ATOM 3570 O O . ASP B 1 142 ? 7.397 -1.006 10.013 1 96.81 142 ASP B O 1
ATOM 3574 N N . LEU B 1 143 ? 7.331 1.168 10.386 1 97.62 143 LEU B N 1
ATOM 3575 C CA . LEU B 1 143 ? 8.757 1.313 10.654 1 97.62 143 LEU B CA 1
ATOM 3576 C C . LEU B 1 143 ? 9.188 0.413 11.807 1 97.62 143 LEU B C 1
ATOM 3578 O O . LEU B 1 143 ? 8.556 0.409 12.866 1 97.62 143 LEU B O 1
ATOM 3582 N N . GLN B 1 144 ? 10.24 -0.329 11.573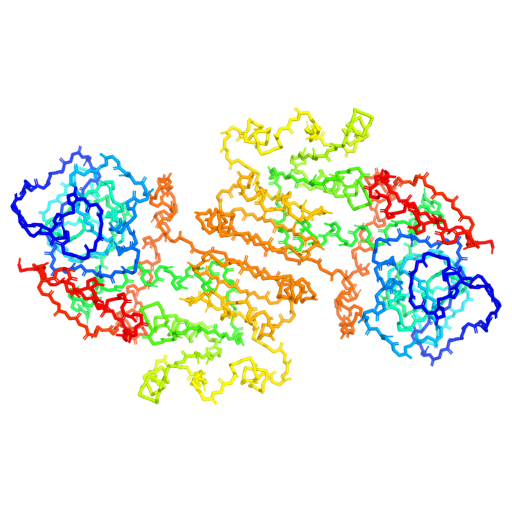 1 94.91 144 GLN B N 1
ATOM 3583 C CA . GLN B 1 144 ? 10.823 -1.2 12.588 1 94.91 144 GLN B CA 1
ATOM 3584 C C . GLN B 1 144 ? 12.245 -0.767 12.934 1 94.91 144 GLN B C 1
ATOM 3586 O O . GLN B 1 144 ? 12.891 -0.061 12.157 1 94.91 144 GLN B O 1
ATOM 3591 N N . LYS B 1 145 ? 12.62 -1.255 14.056 1 94.84 145 LYS B N 1
ATOM 3592 C CA . LYS B 1 145 ? 13.971 -0.952 14.521 1 94.84 145 LYS B CA 1
ATOM 3593 C C . LYS B 1 145 ? 15.019 -1.477 13.545 1 94.84 145 LYS B C 1
ATOM 3595 O O . LYS B 1 145 ? 14.899 -2.596 13.04 1 94.84 145 LYS B O 1
ATOM 3600 N N . GLY B 1 146 ? 15.981 -0.611 13.268 1 94.52 146 GLY B N 1
ATOM 3601 C CA . GLY B 1 146 ? 17.134 -1.039 12.492 1 94.52 146 GLY B CA 1
ATOM 3602 C C . GLY B 1 146 ? 16.92 -0.928 10.994 1 94.52 146 GLY B C 1
ATOM 3603 O O . GLY B 1 146 ? 17.85 -1.135 10.212 1 94.52 146 GLY B O 1
ATOM 3604 N N . GLN B 1 147 ? 15.768 -0.535 10.548 1 96.85 147 GLN B N 1
ATOM 3605 C CA . GLN B 1 147 ? 15.467 -0.446 9.123 1 96.85 147 GLN B CA 1
ATOM 3606 C C . GLN B 1 147 ? 16.098 0.798 8.505 1 96.85 147 GLN B C 1
ATOM 3608 O O . GLN B 1 147 ? 16.215 1.834 9.163 1 96.85 147 GLN B O 1
ATOM 3613 N N . SER B 1 148 ? 16.488 0.674 7.301 1 98.51 148 SER B N 1
ATOM 3614 C CA . SER B 1 148 ? 16.883 1.837 6.513 1 98.51 148 SER B CA 1
ATOM 3615 C C . SER B 1 148 ? 15.671 2.518 5.887 1 98.51 148 SER B C 1
ATOM 3617 O O . SER B 1 148 ? 14.756 1.848 5.404 1 98.51 148 SER B O 1
ATOM 3619 N N . THR B 1 149 ? 15.72 3.829 5.924 1 98.84 149 THR B N 1
ATOM 3620 C CA . THR B 1 149 ? 14.568 4.6 5.468 1 98.84 149 THR B CA 1
ATOM 3621 C C . THR B 1 149 ? 15.01 5.762 4.584 1 98.84 149 THR B C 1
ATOM 3623 O O . THR B 1 149 ? 15.998 6.436 4.883 1 98.84 149 THR B O 1
ATOM 3626 N N . LEU B 1 150 ? 14.353 5.953 3.479 1 98.95 150 LEU B N 1
ATOM 3627 C CA . LEU B 1 150 ? 14.527 7.118 2.618 1 98.95 150 LEU B CA 1
ATOM 3628 C C . LEU B 1 150 ? 13.388 8.113 2.813 1 98.95 150 LEU B C 1
ATOM 3630 O O . LEU B 1 150 ? 12.216 7.757 2.67 1 98.95 150 LEU B O 1
ATOM 3634 N N . ILE B 1 151 ? 13.678 9.285 3.177 1 98.92 151 ILE B N 1
ATOM 3635 C CA . ILE B 1 151 ? 12.707 10.361 3.345 1 98.92 151 ILE B CA 1
ATOM 3636 C C . ILE B 1 151 ? 12.985 11.47 2.333 1 98.92 151 ILE B C 1
ATOM 3638 O O . ILE B 1 151 ? 13.994 12.172 2.434 1 98.92 151 ILE B O 1
ATOM 3642 N N . HIS B 1 152 ? 12.107 11.627 1.4 1 98.56 152 HIS B N 1
ATOM 3643 C CA . HIS B 1 152 ? 12.303 12.689 0.418 1 98.56 152 HIS B CA 1
ATOM 3644 C C . HIS B 1 152 ? 11.998 14.057 1.018 1 98.56 152 HIS B C 1
ATOM 3646 O O . HIS B 1 152 ? 11.063 14.198 1.81 1 98.56 152 HIS B O 1
ATOM 3652 N N . ALA B 1 153 ? 12.772 15.064 0.527 1 97.93 153 ALA B N 1
ATOM 3653 C CA . ALA B 1 153 ? 12.606 16.45 0.959 1 97.93 153 ALA B CA 1
ATOM 3654 C C . ALA B 1 153 ? 12.747 16.573 2.473 1 97.93 153 ALA B C 1
ATOM 3656 O O . ALA B 1 153 ? 11.877 17.138 3.14 1 97.93 153 ALA B O 1
ATOM 3657 N N . GLY B 1 154 ? 13.89 16.134 2.963 1 98.18 154 GLY B N 1
ATOM 3658 C CA . GLY B 1 154 ? 14.112 16.02 4.396 1 98.18 154 GLY B CA 1
ATOM 3659 C C . GLY B 1 154 ? 14.108 17.359 5.109 1 98.18 154 GLY B C 1
ATOM 3660 O O . GLY B 1 154 ? 13.838 17.428 6.31 1 98.18 154 GLY B O 1
ATOM 3661 N N . ALA B 1 155 ? 14.345 18.404 4.386 1 98 155 ALA B N 1
ATOM 3662 C CA . ALA B 1 155 ? 14.443 19.719 5.013 1 98 155 ALA B CA 1
ATOM 3663 C C . ALA B 1 155 ? 13.079 20.4 5.075 1 98 155 ALA B C 1
ATOM 3665 O O . ALA B 1 155 ? 12.941 21.475 5.664 1 98 155 ALA B O 1
ATOM 3666 N N . GLY B 1 156 ? 12.109 19.786 4.476 1 97.37 156 GLY B N 1
ATOM 3667 C CA . GLY B 1 156 ? 10.791 20.396 4.402 1 97.37 156 GLY B CA 1
ATOM 3668 C C . GLY B 1 156 ? 10.009 20.287 5.698 1 97.37 156 GLY B C 1
ATOM 3669 O O . GLY B 1 156 ? 10.556 19.886 6.727 1 97.37 156 GLY B O 1
ATOM 3670 N N . GLY B 1 157 ? 8.735 20.725 5.668 1 97.14 157 GLY B N 1
ATOM 3671 C CA . GLY B 1 157 ? 7.883 20.78 6.845 1 97.14 157 GLY B CA 1
ATOM 3672 C C . GLY B 1 157 ? 7.687 19.427 7.503 1 97.14 157 GLY B C 1
ATOM 3673 O O . GLY B 1 157 ? 7.84 19.295 8.719 1 97.14 157 GLY B O 1
ATOM 3674 N N . VAL B 1 158 ? 7.395 18.44 6.742 1 98.17 158 VAL B N 1
ATOM 3675 C CA . VAL B 1 158 ? 7.176 17.095 7.263 1 98.17 158 VAL B CA 1
ATOM 3676 C C . VAL B 1 158 ? 8.51 16.362 7.378 1 98.17 158 VAL B C 1
ATOM 3678 O O . VAL B 1 158 ? 8.757 15.66 8.362 1 98.17 158 VAL B O 1
ATOM 3681 N N . GLY B 1 159 ? 9.395 16.575 6.457 1 98.47 159 GLY B N 1
ATOM 3682 C CA . GLY B 1 159 ? 10.646 15.84 6.36 1 98.47 159 GLY B CA 1
ATOM 3683 C C . GLY B 1 159 ? 11.54 16.021 7.572 1 98.47 159 GLY B C 1
ATOM 3684 O O . GLY B 1 159 ? 12.139 15.06 8.058 1 98.47 159 GLY B O 1
ATOM 3685 N N . HIS B 1 160 ? 11.635 17.244 8.038 1 98.69 160 HIS B N 1
ATOM 3686 C CA . HIS B 1 160 ? 12.582 17.492 9.119 1 98.69 160 HIS B CA 1
ATOM 3687 C C . HIS B 1 160 ? 12.116 16.846 10.419 1 98.69 160 HIS B C 1
ATOM 3689 O O . HIS B 1 160 ? 12.936 16.47 11.26 1 98.69 160 HIS B O 1
ATOM 3695 N N . ILE B 1 161 ? 10.794 16.694 10.589 1 98.74 161 ILE B N 1
ATOM 3696 C CA . ILE B 1 161 ? 10.263 15.963 11.734 1 98.74 161 ILE B CA 1
ATOM 3697 C C . ILE B 1 161 ? 10.435 14.462 11.513 1 98.74 161 ILE B C 1
ATOM 3699 O O . ILE B 1 161 ? 10.809 13.732 12.434 1 98.74 161 ILE B O 1
ATOM 3703 N N . ALA B 1 162 ? 10.231 14.003 10.324 1 98.88 162 ALA B N 1
ATOM 3704 C CA . ALA B 1 162 ? 10.287 12.585 9.978 1 98.88 162 ALA B CA 1
ATOM 3705 C C . ALA B 1 162 ? 11.686 12.02 10.202 1 98.88 162 ALA B C 1
ATOM 3707 O O . ALA B 1 162 ? 11.839 10.895 10.684 1 98.88 162 ALA B O 1
ATOM 3708 N N . ILE B 1 163 ? 12.727 12.782 9.843 1 98.88 163 ILE B N 1
ATOM 3709 C CA . ILE B 1 163 ? 14.102 12.337 10.037 1 98.88 163 ILE B CA 1
ATOM 3710 C C . ILE B 1 163 ? 14.355 12.073 11.52 1 98.88 163 ILE B C 1
ATOM 3712 O O . ILE B 1 163 ? 14.864 11.013 11.89 1 98.88 163 ILE B O 1
ATOM 3716 N N . GLN B 1 164 ? 13.964 12.998 12.317 1 98.87 164 GLN B N 1
ATOM 3717 C CA . GLN B 1 164 ? 14.192 12.878 13.754 1 98.87 164 GLN B CA 1
ATOM 3718 C C . GLN B 1 164 ? 13.41 11.706 14.339 1 98.87 164 GLN B C 1
ATOM 3720 O O . GLN B 1 164 ? 13.927 10.966 15.179 1 98.87 164 GLN B O 1
ATOM 3725 N N . LEU B 1 165 ? 12.165 11.599 13.906 1 98.67 165 LEU B N 1
ATOM 3726 C CA . LEU B 1 165 ? 11.319 10.509 14.38 1 98.67 165 LEU B CA 1
ATOM 3727 C C . LEU B 1 165 ? 11.904 9.157 13.985 1 98.67 165 LEU B C 1
ATOM 3729 O O . LEU B 1 165 ? 11.946 8.232 14.801 1 98.67 165 LEU B O 1
ATOM 3733 N N . ALA B 1 166 ? 12.309 9.022 12.718 1 98.73 166 ALA B N 1
ATOM 3734 C CA . ALA B 1 166 ? 12.922 7.781 12.252 1 98.73 166 ALA B CA 1
ATOM 3735 C C . ALA B 1 166 ? 14.155 7.433 13.082 1 98.73 166 ALA B C 1
ATOM 3737 O O . ALA B 1 166 ? 14.343 6.278 13.472 1 98.73 166 ALA B O 1
ATOM 3738 N N . ARG B 1 167 ? 14.966 8.457 13.387 1 98.37 167 ARG B N 1
ATOM 3739 C CA . ARG B 1 167 ? 16.151 8.248 14.213 1 98.37 167 ARG B CA 1
ATOM 3740 C C . ARG B 1 167 ? 15.766 7.798 15.618 1 98.37 167 ARG B C 1
ATOM 3742 O O . ARG B 1 167 ? 16.407 6.914 16.189 1 98.37 167 ARG B O 1
ATOM 3749 N N . TYR B 1 168 ? 14.775 8.415 16.126 1 98.1 168 TYR B N 1
ATOM 3750 C CA . TYR B 1 168 ? 14.296 8.058 17.456 1 98.1 168 TYR B CA 1
ATOM 3751 C C . TYR B 1 168 ? 13.901 6.587 17.516 1 98.1 168 TYR B C 1
ATOM 3753 O O . TYR B 1 168 ? 14.099 5.926 18.538 1 98.1 168 TYR B O 1
ATOM 3761 N N . PHE B 1 169 ? 13.386 6.039 16.442 1 97.31 169 PHE B N 1
ATOM 3762 C CA . PHE B 1 169 ? 12.991 4.636 16.382 1 97.31 169 PHE B CA 1
ATOM 3763 C C . PHE B 1 169 ? 14.125 3.777 15.835 1 97.31 169 PHE B C 1
ATOM 3765 O O . PHE B 1 169 ? 13.888 2.689 15.308 1 97.31 169 PHE B O 1
ATOM 3772 N N . ASP B 1 170 ? 15.34 4.334 15.814 1 97.59 170 ASP B N 1
ATOM 3773 C CA . ASP B 1 170 ? 16.592 3.636 15.54 1 97.59 170 ASP B CA 1
ATOM 3774 C C . ASP B 1 170 ? 16.683 3.227 14.072 1 97.59 170 ASP B C 1
ATOM 3776 O O . ASP B 1 170 ? 17.137 2.125 13.755 1 97.59 170 ASP B O 1
ATOM 3780 N N . SER B 1 171 ? 16.16 3.976 13.203 1 98.03 171 SER B N 1
ATOM 3781 C CA . SER B 1 171 ? 16.274 3.756 11.765 1 98.03 171 SER B CA 1
ATOM 3782 C C . SER B 1 171 ? 17.46 4.519 11.182 1 98.03 171 SER B C 1
ATOM 3784 O O . SER B 1 171 ? 17.782 5.618 11.637 1 98.03 171 SER B O 1
ATOM 3786 N N . ARG B 1 172 ? 18.16 3.888 10.233 1 98.08 172 ARG B N 1
ATOM 3787 C CA . ARG B 1 172 ? 19.11 4.644 9.423 1 98.08 172 ARG B CA 1
ATOM 3788 C C . ARG B 1 172 ? 18.39 5.461 8.356 1 98.08 172 ARG B C 1
ATOM 3790 O O . ARG B 1 172 ? 17.514 4.947 7.658 1 98.08 172 ARG B O 1
ATOM 3797 N N . VAL B 1 173 ? 18.791 6.736 8.196 1 98.82 173 VAL B N 1
ATOM 3798 C CA . VAL B 1 173 ? 17.957 7.615 7.383 1 98.82 173 VAL B CA 1
ATOM 3799 C C . VAL B 1 173 ? 18.783 8.195 6.236 1 98.82 173 VAL B C 1
ATOM 3801 O O . VAL B 1 173 ? 19.845 8.78 6.462 1 98.82 173 VAL B O 1
ATOM 3804 N N . ALA B 1 174 ? 18.362 8.013 5.043 1 98.92 174 ALA B N 1
ATOM 3805 C CA . ALA B 1 174 ? 18.758 8.793 3.873 1 98.92 174 ALA B CA 1
ATOM 3806 C C . ALA B 1 174 ? 17.679 9.806 3.5 1 98.92 174 ALA B C 1
ATOM 3808 O O . ALA B 1 174 ? 16.49 9.569 3.726 1 98.92 174 ALA B O 1
ATOM 3809 N N . THR B 1 175 ? 18.101 10.92 2.956 1 98.87 175 THR B N 1
ATOM 3810 C CA . THR B 1 175 ? 17.125 11.928 2.556 1 98.87 175 THR B CA 1
ATOM 3811 C C . THR B 1 175 ? 17.63 12.723 1.355 1 98.87 175 THR B C 1
ATOM 3813 O O . THR B 1 175 ? 18.828 12.729 1.067 1 98.87 175 THR B O 1
ATOM 3816 N N . THR B 1 176 ? 16.701 13.264 0.643 1 98.66 176 THR B N 1
ATOM 3817 C CA . THR B 1 176 ? 17.057 14.111 -0.49 1 98.66 176 THR B CA 1
ATOM 3818 C C . THR B 1 176 ? 16.935 15.587 -0.122 1 98.66 176 THR B C 1
ATOM 3820 O O . THR B 1 176 ? 16.031 15.973 0.622 1 98.66 176 THR B O 1
ATOM 3823 N N . VAL B 1 177 ? 17.816 16.378 -0.613 1 98.02 177 VAL B N 1
ATOM 3824 C CA . VAL B 1 177 ? 17.841 17.821 -0.399 1 98.02 177 VAL B CA 1
ATOM 3825 C C . VAL B 1 177 ? 18.237 18.529 -1.692 1 98.02 177 VAL B C 1
ATOM 3827 O O . VAL B 1 177 ? 18.706 17.891 -2.638 1 98.02 177 VAL B O 1
ATOM 3830 N N . SER B 1 178 ? 18.04 19.818 -1.733 1 95.75 178 SER B N 1
ATOM 3831 C CA . SER B 1 178 ? 18.246 20.564 -2.97 1 95.75 178 SER B CA 1
ATOM 3832 C C . SER B 1 178 ? 19.611 21.245 -2.985 1 95.75 178 SER B C 1
ATOM 3834 O O . SER B 1 178 ? 19.983 21.88 -3.973 1 95.75 178 SER B O 1
ATOM 3836 N N . GLY B 1 179 ? 20.432 21.21 -1.825 1 95.39 179 GLY B N 1
ATOM 3837 C CA . GLY B 1 179 ? 21.717 21.889 -1.793 1 95.39 179 GLY B CA 1
ATOM 3838 C C . GLY B 1 179 ? 22.501 21.624 -0.521 1 95.39 179 GLY B C 1
ATOM 3839 O O . GLY B 1 179 ? 22.018 20.932 0.378 1 95.39 179 GLY B O 1
ATOM 3840 N N . PRO B 1 180 ? 23.699 22.191 -0.48 1 96.16 180 PRO B N 1
ATOM 3841 C CA . PRO B 1 180 ? 24.623 21.867 0.609 1 96.16 180 PRO B CA 1
ATOM 3842 C C . PRO B 1 180 ? 24.138 22.377 1.965 1 96.16 180 PRO B C 1
ATOM 3844 O O . PRO B 1 180 ? 24.352 21.72 2.987 1 96.16 180 PRO B O 1
ATOM 3847 N N . GLN B 1 181 ? 23.547 23.565 1.953 1 96.72 181 GLN B N 1
ATOM 3848 C CA . GLN B 1 181 ? 23.067 24.108 3.22 1 96.72 181 GLN B CA 1
ATOM 3849 C C . GLN B 1 181 ? 21.999 23.208 3.835 1 96.72 181 GLN B C 1
ATOM 3851 O O . GLN B 1 181 ? 22.012 22.956 5.042 1 96.72 181 GLN B O 1
ATOM 3856 N N . LYS B 1 182 ? 21.134 22.728 3.017 1 97.67 182 LYS B N 1
ATOM 3857 C CA . LYS B 1 182 ? 20.095 21.822 3.499 1 97.67 182 LYS B CA 1
ATOM 3858 C C . LYS B 1 182 ? 20.683 20.467 3.883 1 97.67 182 LYS B C 1
ATOM 3860 O O . LYS B 1 182 ? 20.17 19.793 4.779 1 97.67 182 LYS B O 1
ATOM 3865 N N . ALA B 1 183 ? 21.767 20.117 3.248 1 98.15 183 ALA B N 1
ATOM 3866 C CA . ALA B 1 183 ? 22.443 18.877 3.62 1 98.15 183 ALA B CA 1
ATOM 3867 C C . ALA B 1 183 ? 22.974 18.95 5.049 1 98.15 183 ALA B C 1
ATOM 3869 O O . ALA B 1 183 ? 22.83 17.998 5.82 1 98.15 183 ALA B O 1
ATOM 3870 N N . VAL B 1 184 ? 23.557 20.063 5.361 1 98.34 184 VAL B N 1
ATOM 3871 C CA . VAL B 1 184 ? 24.069 20.268 6.713 1 98.34 184 VAL B CA 1
ATOM 3872 C C . VAL B 1 184 ? 22.916 20.223 7.713 1 98.34 184 VAL B C 1
ATOM 3874 O O . VAL B 1 184 ? 23.02 19.582 8.761 1 98.34 184 VAL B O 1
ATOM 3877 N N . PHE B 1 185 ? 21.843 20.847 7.341 1 98.21 185 PHE B N 1
ATOM 3878 C CA . PHE B 1 185 ? 20.666 20.924 8.199 1 98.21 185 PHE B CA 1
ATOM 3879 C C . PHE B 1 185 ? 20.124 19.531 8.5 1 98.21 185 PHE B C 1
ATOM 3881 O O . PHE B 1 185 ? 19.945 19.168 9.664 1 98.21 185 PHE B O 1
ATOM 3888 N N . VAL B 1 186 ? 19.954 18.698 7.506 1 98.72 186 VAL B N 1
ATOM 3889 C CA . VAL B 1 186 ? 19.318 17.401 7.718 1 98.72 186 VAL B CA 1
ATOM 3890 C C . VAL B 1 186 ? 20.279 16.467 8.449 1 98.72 186 VAL B C 1
ATOM 3892 O O . VAL B 1 186 ? 19.85 15.601 9.215 1 98.72 186 VAL B O 1
ATOM 3895 N N . ARG B 1 187 ? 21.594 16.582 8.282 1 98.65 187 ARG B N 1
ATOM 3896 C CA . ARG B 1 187 ? 22.559 15.8 9.047 1 98.65 187 ARG B CA 1
ATOM 3897 C C . ARG B 1 187 ? 22.479 16.134 10.533 1 98.65 187 ARG B C 1
ATOM 3899 O O . ARG B 1 187 ? 22.605 15.248 11.381 1 98.65 187 ARG B O 1
ATOM 3906 N N . SER B 1 188 ? 22.236 17.416 10.75 1 98.47 188 SER B N 1
ATOM 3907 C CA . SER B 1 188 ? 22.104 17.839 12.141 1 98.47 188 SER B CA 1
ATOM 3908 C C . SER B 1 188 ? 20.857 17.243 12.785 1 98.47 188 SER B C 1
ATOM 3910 O O . SER B 1 188 ? 20.756 17.178 14.012 1 98.47 188 SER B O 1
ATOM 3912 N N . LEU B 1 189 ? 19.932 16.855 11.967 1 98.43 189 LEU B N 1
ATOM 3913 C CA . LEU B 1 189 ? 18.697 16.254 12.46 1 98.43 189 LEU B CA 1
ATOM 3914 C C . LEU B 1 189 ? 18.858 14.748 12.636 1 98.43 189 LEU B C 1
ATOM 3916 O O . LEU B 1 189 ? 17.982 14.087 13.199 1 98.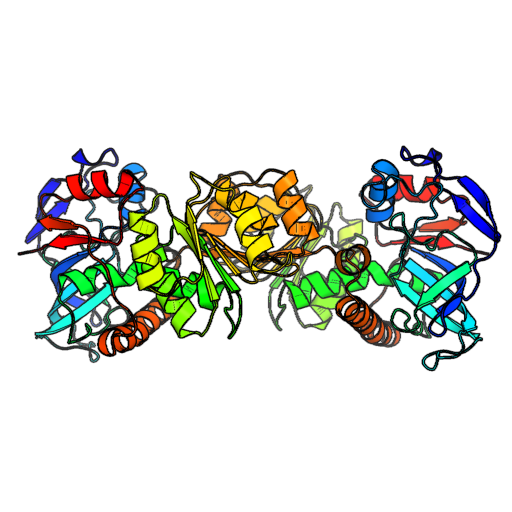43 189 LEU B O 1
ATOM 3920 N N . GLY B 1 190 ? 19.93 14.171 12.072 1 98.13 190 GLY B N 1
ATOM 3921 C CA . GLY B 1 190 ? 20.199 12.758 12.284 1 98.13 190 GLY B CA 1
ATOM 3922 C C . GLY B 1 190 ? 20.252 11.961 10.994 1 98.13 190 GLY B C 1
ATOM 3923 O O . GLY B 1 190 ? 20.387 10.736 11.02 1 98.13 190 GLY B O 1
ATOM 3924 N N . ALA B 1 191 ? 20.17 12.589 9.857 1 98.69 191 ALA B N 1
ATOM 3925 C CA . ALA B 1 191 ? 20.272 11.863 8.594 1 98.69 191 ALA B CA 1
ATOM 3926 C C . ALA B 1 191 ? 21.667 11.273 8.412 1 98.69 191 ALA B C 1
ATOM 3928 O O . ALA B 1 191 ? 22.67 11.961 8.615 1 98.69 191 ALA B O 1
ATOM 3929 N N . ASP B 1 192 ? 21.731 10.035 8.045 1 98.7 192 ASP B N 1
ATOM 3930 C CA . ASP B 1 192 ? 22.998 9.359 7.784 1 98.7 192 ASP B CA 1
ATOM 3931 C C . ASP B 1 192 ? 23.536 9.718 6.401 1 98.7 192 ASP B C 1
ATOM 3933 O O . ASP B 1 192 ? 24.751 9.765 6.194 1 98.7 192 ASP B O 1
ATOM 3937 N N . LEU B 1 193 ? 22.625 9.934 5.489 1 98.78 193 LEU B N 1
ATOM 3938 C CA . LEU B 1 193 ? 22.971 10.245 4.107 1 98.78 193 LEU B CA 1
ATOM 3939 C C . LEU B 1 193 ? 22.094 11.37 3.567 1 98.78 193 LEU B C 1
ATOM 3941 O O . LEU B 1 193 ? 20.865 11.268 3.587 1 98.78 193 LEU B O 1
ATOM 3945 N N . ALA B 1 194 ? 22.724 12.428 3.181 1 98.79 194 ALA B N 1
ATOM 3946 C CA . ALA B 1 194 ? 22.048 13.526 2.495 1 98.79 194 ALA B CA 1
ATOM 3947 C C . ALA B 1 194 ? 22.351 13.507 0.999 1 98.79 194 ALA B C 1
ATOM 3949 O O . ALA B 1 194 ? 23.51 13.621 0.593 1 98.79 194 ALA B O 1
ATOM 3950 N N . ILE B 1 195 ? 21.345 13.35 0.214 1 98.8 195 ILE B N 1
ATOM 3951 C CA . ILE B 1 195 ? 21.496 13.232 -1.233 1 98.8 195 ILE B CA 1
ATOM 3952 C C . ILE B 1 195 ? 21.071 14.536 -1.904 1 98.8 195 ILE B C 1
ATOM 3954 O O . ILE B 1 195 ? 19.889 14.887 -1.9 1 98.8 195 ILE B O 1
ATOM 3958 N N . ASN B 1 196 ? 22.002 15.24 -2.477 1 98.01 196 ASN B N 1
ATOM 3959 C CA . ASN B 1 196 ? 21.679 16.401 -3.299 1 98.01 196 ASN B CA 1
ATOM 3960 C C . ASN B 1 196 ? 21.187 15.989 -4.684 1 98.01 196 ASN B C 1
ATOM 3962 O O . ASN B 1 196 ? 21.991 15.674 -5.564 1 98.01 196 ASN B O 1
ATOM 3966 N N . TYR B 1 197 ? 19.871 16.055 -4.888 1 95.01 197 TYR B N 1
ATOM 3967 C CA . TYR B 1 197 ? 19.275 15.453 -6.076 1 95.01 197 TYR B CA 1
ATOM 3968 C C . TYR B 1 197 ? 19.637 16.245 -7.327 1 95.01 197 TYR B C 1
ATOM 3970 O O . TYR B 1 197 ? 19.413 15.781 -8.448 1 95.01 197 TYR B O 1
ATOM 3978 N N . SER B 1 198 ? 20.182 17.436 -7.175 1 93.8 198 SER B N 1
ATOM 3979 C CA . SER B 1 198 ? 20.647 18.216 -8.317 1 93.8 198 SER B CA 1
ATOM 3980 C C . SER B 1 198 ? 21.989 17.702 -8.828 1 93.8 198 SER B C 1
ATOM 3982 O O . SER B 1 198 ? 22.394 18.015 -9.949 1 93.8 198 SER B O 1
ATOM 3984 N N . GLN B 1 199 ? 22.623 16.917 -8.066 1 95.4 199 GLN B N 1
ATOM 3985 C CA . GLN B 1 199 ? 23.982 16.504 -8.402 1 95.4 199 GLN B CA 1
ATOM 3986 C C . GLN B 1 199 ? 24.061 14.995 -8.617 1 95.4 199 GLN B C 1
ATOM 3988 O O . GLN B 1 199 ? 25.002 14.501 -9.241 1 95.4 199 GLN B O 1
ATOM 3993 N N . GLN B 1 200 ? 23.188 14.333 -8.032 1 95.23 200 GLN B N 1
ATOM 3994 C CA . GLN B 1 200 ? 23.268 12.88 -8.135 1 95.23 200 GLN B CA 1
ATOM 3995 C C . GLN B 1 200 ? 21.879 12.258 -8.236 1 95.23 200 GLN B C 1
ATOM 3997 O O . GLN B 1 200 ? 20.893 12.852 -7.794 1 95.23 200 GLN B O 1
ATOM 4002 N N . ASP B 1 201 ? 21.847 11.072 -8.864 1 97.89 201 ASP B N 1
ATOM 4003 C CA . ASP B 1 201 ? 20.631 10.266 -8.915 1 97.89 201 ASP B CA 1
ATOM 4004 C C . ASP B 1 201 ? 20.359 9.597 -7.569 1 97.89 201 ASP B C 1
ATOM 4006 O O . ASP B 1 201 ? 21.186 8.829 -7.073 1 97.89 201 ASP B O 1
ATOM 4010 N N . PHE B 1 202 ? 19.239 9.844 -6.988 1 98.63 202 PHE B N 1
ATOM 4011 C CA . PHE B 1 202 ? 19.011 9.382 -5.624 1 98.63 202 PHE B CA 1
ATOM 4012 C C . PHE B 1 202 ? 18.865 7.866 -5.583 1 98.63 202 PHE B C 1
ATOM 4014 O O . PHE B 1 202 ? 19.162 7.236 -4.566 1 98.63 202 PHE B O 1
ATOM 4021 N N . VAL B 1 203 ? 18.34 7.226 -6.658 1 98.83 203 VAL B N 1
ATOM 4022 C CA . VAL B 1 203 ? 18.197 5.774 -6.685 1 98.83 203 VAL B CA 1
ATOM 4023 C C . VAL B 1 203 ? 19.572 5.118 -6.581 1 98.83 203 VAL B C 1
ATOM 4025 O O . VAL B 1 203 ? 19.777 4.219 -5.762 1 98.83 203 VAL B O 1
ATOM 4028 N N . GLU B 1 204 ? 20.49 5.542 -7.396 1 98.68 204 GLU B N 1
ATOM 4029 C CA . GLU B 1 204 ? 21.852 5.019 -7.367 1 98.68 204 GLU B CA 1
ATOM 4030 C C . GLU B 1 204 ? 22.493 5.223 -5.997 1 98.68 204 GLU B C 1
ATOM 4032 O O . GLU B 1 204 ? 23.135 4.315 -5.465 1 98.68 204 GLU B O 1
ATOM 4037 N N . ALA B 1 205 ? 22.342 6.433 -5.456 1 98.79 205 ALA B N 1
ATOM 4038 C CA . ALA B 1 205 ? 22.922 6.748 -4.152 1 98.79 205 ALA B CA 1
ATOM 4039 C C . ALA B 1 205 ? 22.392 5.806 -3.075 1 98.79 205 ALA B C 1
ATOM 4041 O O . ALA B 1 205 ? 23.158 5.306 -2.248 1 98.79 205 ALA B O 1
ATOM 4042 N N . VAL B 1 206 ? 21.109 5.558 -3.078 1 98.83 206 VAL B N 1
ATOM 4043 C CA . VAL B 1 206 ? 20.477 4.692 -2.088 1 98.83 206 VAL B CA 1
ATOM 4044 C C . VAL B 1 206 ? 20.964 3.257 -2.271 1 98.83 206 VAL B C 1
ATOM 4046 O O . VAL B 1 206 ? 21.277 2.572 -1.294 1 98.83 206 VAL B O 1
ATOM 4049 N N . MET B 1 207 ? 20.975 2.762 -3.524 1 98.67 207 MET B N 1
ATOM 4050 C CA . MET B 1 207 ? 21.423 1.4 -3.801 1 98.67 207 MET B CA 1
ATOM 4051 C C . MET B 1 207 ? 22.866 1.2 -3.35 1 98.67 207 MET B C 1
ATOM 4053 O O . MET B 1 207 ? 23.202 0.166 -2.769 1 98.67 207 MET B O 1
ATOM 4057 N N . ASP B 1 208 ? 23.705 2.18 -3.581 1 98.52 208 ASP B N 1
ATOM 4058 C CA . ASP B 1 208 ? 25.087 2.122 -3.116 1 98.52 208 ASP B CA 1
ATOM 4059 C C . ASP B 1 208 ? 25.152 2.092 -1.59 1 98.52 208 ASP B C 1
ATOM 4061 O O . ASP B 1 208 ? 25.885 1.288 -1.011 1 98.52 208 ASP B O 1
ATOM 4065 N N . TRP B 1 209 ? 24.364 2.939 -0.989 1 98.51 209 TRP B N 1
ATOM 4066 C CA . TRP B 1 209 ? 24.351 3.079 0.463 1 98.51 209 TRP B CA 1
ATOM 4067 C C . TRP B 1 209 ? 23.875 1.793 1.13 1 98.51 209 TRP B C 1
ATOM 4069 O O . TRP B 1 209 ? 24.293 1.473 2.246 1 98.51 209 TRP B O 1
ATOM 4079 N N . THR B 1 210 ? 23.071 0.975 0.422 1 98.3 210 THR B N 1
ATOM 4080 C CA . THR B 1 210 ? 22.465 -0.223 0.993 1 98.3 210 THR B CA 1
ATOM 4081 C C . THR B 1 210 ? 23.063 -1.481 0.371 1 98.3 210 THR B C 1
ATOM 4083 O O . THR B 1 210 ? 22.463 -2.556 0.433 1 98.3 210 THR B O 1
ATOM 4086 N N . SER B 1 211 ? 24.138 -1.351 -0.351 1 98 211 SER B N 1
ATOM 4087 C CA . SER B 1 211 ? 24.844 -2.462 -0.98 1 98 211 SER B CA 1
ATOM 4088 C C . SER B 1 211 ? 23.943 -3.206 -1.959 1 98 211 SER B C 1
ATOM 4090 O O . SER B 1 211 ? 23.92 -4.438 -1.977 1 98 211 SER B O 1
ATOM 4092 N N . GLY B 1 212 ? 23.102 -2.4 -2.575 1 97.66 212 GLY B N 1
ATOM 4093 C CA . GLY B 1 212 ? 22.314 -2.925 -3.679 1 97.66 212 GLY B CA 1
ATOM 4094 C C . GLY B 1 212 ? 20.943 -3.414 -3.254 1 97.66 212 GLY B C 1
ATOM 4095 O O . GLY B 1 212 ? 20.13 -3.807 -4.094 1 97.66 212 GLY B O 1
ATOM 4096 N N . SER B 1 213 ? 20.518 -3.388 -2.046 1 97.02 213 SER B N 1
ATOM 4097 C CA . SER B 1 213 ? 19.273 -3.972 -1.559 1 97.02 213 SER B CA 1
ATOM 4098 C C . SER B 1 213 ? 18.122 -2.976 -1.65 1 97.02 213 SER B C 1
ATOM 4100 O O . SER B 1 213 ? 16.96 -3.371 -1.77 1 97.02 213 SER B O 1
ATOM 4102 N N . GLY B 1 214 ? 18.465 -1.626 -1.526 1 98.51 214 GLY B N 1
ATOM 4103 C CA . GLY B 1 214 ? 17.443 -0.606 -1.353 1 98.51 214 GLY B CA 1
ATOM 4104 C C . GLY B 1 214 ? 17.006 -0.438 0.09 1 98.51 214 GLY B C 1
ATOM 4105 O O . GLY B 1 214 ? 17.391 -1.226 0.957 1 98.51 214 GLY B O 1
ATOM 4106 N N . VAL B 1 215 ? 16.241 0.573 0.328 1 98.88 215 VAL B N 1
ATOM 4107 C CA . VAL B 1 215 ? 15.77 0.83 1.685 1 98.88 215 VAL B CA 1
ATOM 4108 C C . VAL B 1 215 ? 14.503 0.022 1.955 1 98.88 215 VAL B C 1
ATOM 4110 O O . VAL B 1 215 ? 13.755 -0.299 1.028 1 98.88 215 VAL B O 1
ATOM 4113 N N . GLN B 1 216 ? 14.208 -0.248 3.221 1 98.67 216 GLN B N 1
ATOM 4114 C CA . GLN B 1 216 ? 13.027 -1.016 3.601 1 98.67 216 GLN B CA 1
ATOM 4115 C C . GLN B 1 216 ? 11.773 -0.147 3.574 1 98.67 216 GLN B C 1
ATOM 4117 O O . GLN B 1 216 ? 10.667 -0.65 3.366 1 98.67 216 GLN B O 1
ATOM 4122 N N . LEU B 1 217 ? 11.967 1.176 3.793 1 98.86 217 LEU B N 1
ATOM 4123 C CA . LEU B 1 217 ? 10.844 2.107 3.831 1 98.86 217 LEU B CA 1
ATOM 4124 C C . LEU B 1 217 ? 11.205 3.422 3.148 1 98.86 217 LEU B C 1
ATOM 4126 O O . LEU B 1 217 ? 12.289 3.965 3.371 1 98.86 217 LEU B O 1
ATOM 4130 N N . THR B 1 218 ? 10.35 3.884 2.293 1 98.89 218 THR B N 1
ATOM 4131 C CA . THR B 1 218 ? 10.46 5.207 1.689 1 98.89 218 THR B CA 1
ATOM 4132 C C . THR B 1 218 ? 9.259 6.072 2.058 1 98.89 218 THR B C 1
ATOM 4134 O O . THR B 1 218 ? 8.114 5.626 1.964 1 98.89 218 THR B O 1
ATOM 4137 N N . LEU B 1 219 ? 9.487 7.23 2.548 1 98.87 219 LEU B N 1
ATOM 4138 C CA . LEU B 1 219 ? 8.454 8.244 2.729 1 98.87 219 LEU B CA 1
ATOM 4139 C C . LEU B 1 219 ? 8.567 9.332 1.666 1 98.87 219 LEU B C 1
ATOM 4141 O O . LEU B 1 219 ? 9.532 10.099 1.657 1 98.87 219 LEU B O 1
ATOM 4145 N N . ASP B 1 220 ? 7.601 9.423 0.851 1 98.47 220 ASP B N 1
ATOM 4146 C CA . ASP B 1 220 ? 7.59 10.371 -0.259 1 98.47 220 ASP B CA 1
ATOM 4147 C C . ASP B 1 220 ? 6.723 11.586 0.064 1 98.47 220 ASP B C 1
ATOM 4149 O O . ASP B 1 220 ? 5.514 11.455 0.266 1 98.47 220 ASP B O 1
ATOM 4153 N N . THR B 1 221 ? 7.323 12.732 0.061 1 96.72 221 THR B N 1
ATOM 4154 C CA . THR B 1 221 ? 6.609 13.984 0.286 1 96.72 221 THR B CA 1
ATOM 4155 C C . THR B 1 221 ? 6.655 14.864 -0.961 1 96.72 221 THR B C 1
ATOM 4157 O O . THR B 1 221 ? 6.279 16.037 -0.913 1 96.72 221 THR B O 1
ATOM 4160 N N . VAL B 1 222 ? 7.126 14.36 -2.062 1 95.57 222 VAL B N 1
ATOM 4161 C CA . VAL B 1 222 ? 7.382 15.171 -3.247 1 95.57 222 VAL B CA 1
ATOM 4162 C C . VAL B 1 222 ? 6.411 14.782 -4.36 1 95.57 222 VAL B C 1
ATOM 4164 O O . VAL B 1 222 ? 5.856 15.649 -5.039 1 95.57 222 VAL B O 1
ATOM 4167 N N . GLY B 1 223 ? 6.19 13.489 -4.589 1 94.82 223 GLY B N 1
ATOM 4168 C CA . GLY B 1 223 ? 5.29 13.008 -5.624 1 94.82 223 GLY B CA 1
ATOM 4169 C C . GLY B 1 223 ? 5.924 12.983 -7.002 1 94.82 223 GLY B C 1
ATOM 4170 O O . GLY B 1 223 ? 7.15 13.007 -7.128 1 94.82 223 GLY B O 1
ATOM 4171 N N . GLY B 1 224 ? 5.011 12.748 -8.028 1 93.37 224 GLY B N 1
ATOM 4172 C CA . GLY B 1 224 ? 5.446 12.741 -9.416 1 93.37 224 GLY B CA 1
ATOM 4173 C C . GLY B 1 224 ? 6.461 11.654 -9.717 1 93.37 224 GLY B C 1
ATOM 4174 O O . GLY B 1 224 ? 6.317 10.519 -9.258 1 93.37 224 GLY B O 1
ATOM 4175 N N . GLU B 1 225 ? 7.488 12.046 -10.463 1 94.4 225 GLU B N 1
ATOM 4176 C CA . GLU B 1 225 ? 8.498 11.091 -10.909 1 94.4 225 GLU B CA 1
ATOM 4177 C C . GLU B 1 225 ? 9.356 10.61 -9.743 1 94.4 225 GLU B C 1
ATOM 4179 O O . GLU B 1 225 ? 9.836 9.475 -9.745 1 94.4 225 GLU B O 1
ATOM 4184 N N . THR B 1 226 ? 9.564 11.495 -8.761 1 96.81 226 THR B N 1
ATOM 4185 C CA . THR B 1 226 ? 10.337 11.106 -7.587 1 96.81 226 THR B CA 1
ATOM 4186 C C . THR B 1 226 ? 9.691 9.916 -6.884 1 96.81 226 THR B C 1
ATOM 4188 O O . THR B 1 226 ? 10.371 8.947 -6.541 1 96.81 226 THR B O 1
ATOM 4191 N N . PHE B 1 227 ? 8.44 9.986 -6.758 1 97.36 227 PHE B N 1
ATOM 4192 C CA . PHE B 1 227 ? 7.687 8.886 -6.166 1 97.36 227 PHE B CA 1
ATOM 4193 C C . PHE B 1 227 ? 7.845 7.616 -6.992 1 97.36 227 PHE B C 1
ATOM 4195 O O . PHE B 1 227 ? 8.192 6.56 -6.457 1 97.36 227 PHE B O 1
ATOM 4202 N N . CYS B 1 228 ? 7.648 7.733 -8.246 1 96.99 228 CYS B N 1
ATOM 4203 C CA . CYS B 1 228 ? 7.664 6.566 -9.122 1 96.99 228 CYS B CA 1
ATOM 4204 C C . CYS B 1 228 ? 9.053 5.94 -9.17 1 96.99 228 CYS B C 1
ATOM 4206 O O . CYS B 1 228 ? 9.19 4.717 -9.1 1 96.99 228 CYS B O 1
ATOM 4208 N N . LYS B 1 229 ? 10.088 6.722 -9.235 1 97.82 229 LYS B N 1
ATOM 4209 C CA . LYS B 1 229 ? 11.464 6.237 -9.28 1 97.82 229 LYS B CA 1
ATOM 4210 C C . LYS B 1 229 ? 11.857 5.573 -7.963 1 97.82 229 LYS B C 1
ATOM 4212 O O . LYS B 1 229 ? 12.773 4.749 -7.927 1 97.82 229 LYS B O 1
ATOM 4217 N N . SER B 1 230 ? 11.172 5.92 -6.902 1 98.64 230 SER B N 1
ATOM 4218 C CA . SER B 1 230 ? 11.502 5.399 -5.579 1 98.64 230 SER B CA 1
ATOM 4219 C C . SER B 1 230 ? 11.232 3.9 -5.492 1 98.64 230 SER B C 1
ATOM 4221 O O . SER B 1 230 ? 11.735 3.225 -4.593 1 98.64 230 SER B O 1
ATOM 4223 N N . PHE B 1 231 ? 10.419 3.416 -6.365 1 98.26 231 PHE B N 1
ATOM 4224 C CA . PHE B 1 231 ? 10.168 1.98 -6.373 1 98.26 231 PHE B CA 1
ATOM 4225 C C . PHE B 1 231 ? 11.467 1.205 -6.558 1 98.26 231 PHE B C 1
ATOM 4227 O O . PHE B 1 231 ? 11.664 0.156 -5.941 1 98.26 231 PHE B O 1
ATOM 4234 N N . ALA B 1 232 ? 12.364 1.726 -7.353 1 98.53 232 ALA B N 1
ATOM 4235 C CA . ALA B 1 232 ? 13.635 1.071 -7.651 1 98.53 232 ALA B CA 1
ATOM 4236 C C . ALA B 1 232 ? 14.623 1.241 -6.501 1 98.53 232 ALA B C 1
ATOM 4238 O O . ALA B 1 232 ? 15.639 0.544 -6.439 1 98.53 232 ALA B O 1
ATOM 4239 N N . ALA B 1 233 ? 14.372 2.156 -5.549 1 98.82 233 ALA B N 1
ATOM 4240 C CA . ALA B 1 233 ? 15.24 2.41 -4.402 1 98.82 233 ALA B CA 1
ATOM 4241 C C . ALA B 1 233 ? 14.743 1.668 -3.164 1 98.82 233 ALA B C 1
ATOM 4243 O O . ALA B 1 233 ? 15.385 1.704 -2.112 1 98.82 233 ALA B O 1
ATOM 4244 N N . THR B 1 234 ? 13.605 1.062 -3.312 1 98.76 234 THR B N 1
ATOM 4245 C CA . THR B 1 234 ? 12.999 0.345 -2.195 1 98.76 234 THR B CA 1
ATOM 4246 C C . THR B 1 234 ? 13.267 -1.153 -2.306 1 98.76 234 THR B C 1
ATOM 4248 O O . THR B 1 234 ? 13.172 -1.728 -3.392 1 98.76 234 THR B O 1
ATOM 4251 N N . GLN B 1 235 ? 13.576 -1.774 -1.245 1 98.33 235 GLN B N 1
ATOM 4252 C CA . GLN B 1 235 ? 13.956 -3.182 -1.188 1 98.33 235 GLN B CA 1
ATOM 4253 C C . GLN B 1 235 ? 12.794 -4.082 -1.598 1 98.33 235 GLN B C 1
ATOM 4255 O O . GLN B 1 235 ? 11.629 -3.702 -1.462 1 98.33 235 GLN B O 1
ATOM 4260 N N . LEU B 1 236 ? 13.099 -5.3 -2.098 1 97.88 236 LEU B N 1
ATOM 4261 C CA . LEU B 1 236 ? 12.063 -6.302 -2.321 1 97.88 236 LEU B CA 1
ATOM 4262 C C . LEU B 1 236 ? 11.205 -6.484 -1.074 1 97.88 236 LEU B C 1
ATOM 4264 O O . LEU B 1 236 ? 11.73 -6.588 0.037 1 97.88 236 LEU B O 1
ATOM 4268 N N . TYR B 1 237 ? 9.851 -6.439 -1.267 1 97.36 237 TYR B N 1
ATOM 4269 C CA . TYR B 1 237 ? 8.87 -6.595 -0.199 1 97.36 237 TYR B CA 1
ATOM 4270 C C . TYR B 1 237 ? 8.89 -5.394 0.739 1 97.36 237 TYR B C 1
ATOM 4272 O O . TYR B 1 237 ? 8.428 -5.482 1.879 1 97.36 237 TYR B O 1
ATOM 4280 N N . GLY B 1 238 ? 9.529 -4.317 0.282 1 98.03 238 GLY B N 1
ATOM 4281 C CA . GLY B 1 238 ? 9.552 -3.098 1.074 1 98.03 238 GLY B CA 1
ATOM 4282 C C . GLY B 1 238 ? 8.264 -2.302 0.981 1 98.03 238 GLY B C 1
ATOM 4283 O O . GLY B 1 238 ? 7.284 -2.764 0.392 1 98.03 238 GLY B O 1
ATOM 4284 N N . ARG B 1 239 ? 8.291 -1.139 1.6 1 98.31 239 ARG B N 1
ATOM 4285 C CA . ARG B 1 239 ? 7.114 -0.28 1.67 1 98.31 239 ARG B CA 1
ATOM 4286 C C . ARG B 1 239 ? 7.449 1.144 1.238 1 98.31 239 ARG B C 1
ATOM 4288 O O . ARG B 1 239 ? 8.528 1.655 1.548 1 98.31 239 ARG B O 1
ATOM 4295 N N . ILE B 1 240 ? 6.551 1.746 0.579 1 98.48 240 ILE B N 1
ATOM 4296 C CA . ILE B 1 240 ? 6.623 3.165 0.251 1 98.48 240 ILE B CA 1
ATOM 4297 C C . ILE B 1 240 ? 5.336 3.862 0.685 1 98.48 240 ILE B C 1
ATOM 4299 O O . ILE B 1 240 ? 4.237 3.356 0.443 1 98.48 240 ILE B O 1
ATOM 4303 N N . VAL B 1 241 ? 5.46 4.926 1.344 1 98.64 241 VAL B N 1
ATOM 4304 C CA . VAL B 1 241 ? 4.328 5.751 1.754 1 98.64 241 VAL B CA 1
ATOM 4305 C C . VAL B 1 241 ? 4.398 7.108 1.056 1 98.64 241 VAL B C 1
ATOM 4307 O O . VAL B 1 241 ? 5.456 7.74 1.019 1 98.64 241 VAL B O 1
ATOM 4310 N N . THR B 1 242 ? 3.315 7.562 0.478 1 98.15 242 THR B N 1
ATOM 4311 C CA . THR B 1 242 ? 3.31 8.855 -0.198 1 98.15 242 THR B CA 1
ATOM 4312 C C . THR B 1 242 ? 2.186 9.739 0.333 1 98.15 242 THR B C 1
ATOM 4314 O O . THR B 1 242 ? 1.115 9.243 0.691 1 98.15 242 THR B O 1
ATOM 4317 N N . LEU B 1 243 ? 2.457 11.013 0.348 1 97 243 LEU B N 1
ATOM 4318 C CA . LEU B 1 243 ? 1.485 12.016 0.769 1 97 243 LEU B CA 1
ATOM 4319 C C . LEU B 1 243 ? 0.748 12.597 -0.433 1 97 243 LEU B C 1
ATOM 4321 O O . LEU B 1 243 ? -0.094 13.485 -0.281 1 97 243 LEU B O 1
ATOM 4325 N N . LEU B 1 244 ? 1.077 12.107 -1.637 1 94.13 244 LEU B N 1
ATOM 4326 C CA . LEU B 1 244 ? 0.594 12.76 -2.848 1 94.13 244 LEU B CA 1
ATOM 4327 C C . LEU B 1 244 ? -0.199 11.785 -3.712 1 94.13 244 LEU B C 1
ATOM 4329 O O . LEU B 1 244 ? -0.209 10.581 -3.448 1 94.13 244 LEU B O 1
ATOM 4333 N N . SER B 1 245 ? -0.946 12.38 -4.605 1 88.29 245 SER B N 1
ATOM 4334 C CA . SER B 1 245 ? -1.717 11.613 -5.578 1 88.29 245 SER B CA 1
ATOM 4335 C C . SER B 1 245 ? -0.91 11.359 -6.846 1 88.29 245 SER B C 1
ATOM 4337 O O . SER B 1 245 ? -0.806 12.234 -7.708 1 88.29 245 SER B O 1
ATOM 4339 N N . ALA B 1 246 ? -0.073 10.458 -6.792 1 76.28 246 ALA B N 1
ATOM 4340 C CA . ALA B 1 246 ? 0.779 10.337 -7.972 1 76.28 246 ALA B CA 1
ATOM 4341 C C . ALA B 1 246 ? 0.441 9.078 -8.766 1 76.28 246 ALA B C 1
ATOM 4343 O O . ALA B 1 246 ? 0.33 7.989 -8.197 1 76.28 246 ALA B O 1
ATOM 4344 N N . GLY B 1 247 ? 0.225 9.338 -10.04 1 84.96 247 GLY B N 1
ATOM 4345 C CA . GLY B 1 247 ? 0.155 8.216 -10.963 1 84.96 247 GLY B CA 1
ATOM 4346 C C . GLY B 1 247 ? 1.492 7.881 -11.597 1 84.96 247 GLY B C 1
ATOM 4347 O O . GLY B 1 247 ? 2.308 8.772 -11.845 1 84.96 247 GLY B O 1
ATOM 4348 N N . CYS B 1 248 ? 1.723 6.616 -11.718 1 91.64 248 CYS B N 1
ATOM 4349 C CA . CYS B 1 248 ? 2.962 6.169 -12.345 1 91.64 248 CYS B CA 1
ATOM 4350 C C . CYS B 1 248 ? 2.677 5.4 -13.629 1 91.64 248 CYS B C 1
ATOM 4352 O O . CYS B 1 248 ? 1.676 4.687 -13.721 1 91.64 248 CYS B O 1
ATOM 4354 N N . ASP B 1 249 ? 3.515 5.565 -14.541 1 88.93 249 ASP B N 1
ATOM 4355 C CA . ASP B 1 249 ? 3.387 4.788 -15.77 1 88.93 249 ASP B CA 1
ATOM 4356 C C . ASP B 1 249 ? 3.703 3.315 -15.524 1 88.93 249 ASP B C 1
ATOM 4358 O O . ASP B 1 249 ? 4.096 2.935 -14.419 1 88.93 249 ASP B O 1
ATOM 4362 N N . SER B 1 250 ? 3.44 2.513 -16.52 1 87.57 250 SER B N 1
ATOM 4363 C CA . SER B 1 250 ? 3.493 1.06 -16.395 1 87.57 250 SER B CA 1
ATOM 4364 C C . SER B 1 250 ? 4.903 0.585 -16.063 1 87.57 250 SER B C 1
ATOM 4366 O O . SER B 1 250 ? 5.079 -0.407 -15.352 1 87.57 250 SER B O 1
ATOM 4368 N N . LYS B 1 251 ? 5.89 1.211 -16.577 1 89.97 251 LYS B N 1
ATOM 4369 C CA . LYS B 1 251 ? 7.257 0.796 -16.277 1 89.97 251 LYS B CA 1
ATOM 4370 C C . LYS B 1 251 ? 7.537 0.866 -14.779 1 89.97 251 LYS B C 1
ATOM 4372 O O . LYS B 1 251 ? 8.201 -0.012 -14.224 1 89.97 251 LYS B O 1
ATOM 4377 N N . TYR B 1 252 ? 7.059 1.923 -14.16 1 94.04 252 TYR B N 1
ATOM 4378 C CA . TYR B 1 252 ? 7.282 2.081 -12.727 1 94.04 252 TYR B CA 1
ATOM 4379 C C . TYR B 1 252 ? 6.416 1.113 -11.93 1 94.04 252 TYR B C 1
ATOM 4381 O O . TYR B 1 252 ? 6.895 0.468 -10.994 1 94.04 252 TYR B O 1
ATOM 4389 N N . THR B 1 253 ? 5.196 0.967 -12.394 1 94.19 253 THR B N 1
ATOM 4390 C CA . THR B 1 253 ? 4.322 0.071 -11.644 1 94.19 253 THR B CA 1
ATOM 4391 C C . THR B 1 253 ? 4.767 -1.379 -11.807 1 94.19 253 THR B C 1
ATOM 4393 O O . THR B 1 253 ? 4.595 -2.193 -10.897 1 94.19 253 THR B O 1
ATOM 4396 N N . ASN B 1 254 ? 5.338 -1.717 -12.934 1 94.53 254 ASN B N 1
ATOM 4397 C CA . ASN B 1 254 ? 5.915 -3.046 -13.105 1 94.53 254 ASN B CA 1
ATOM 4398 C C . ASN B 1 254 ? 7.05 -3.295 -12.115 1 94.53 254 ASN B C 1
ATOM 4400 O O . ASN B 1 254 ? 7.195 -4.404 -11.597 1 94.53 254 ASN B O 1
ATOM 4404 N N . THR B 1 255 ? 7.84 -2.272 -11.888 1 96.5 255 THR B N 1
ATOM 4405 C CA . THR B 1 255 ? 8.903 -2.385 -10.895 1 96.5 255 THR B CA 1
ATOM 4406 C C . THR B 1 255 ? 8.321 -2.625 -9.505 1 96.5 255 THR B C 1
ATOM 4408 O O . THR B 1 255 ? 8.786 -3.502 -8.775 1 96.5 255 THR B O 1
ATOM 4411 N N . ALA B 1 256 ? 7.297 -1.869 -9.159 1 96.89 256 ALA B N 1
ATOM 4412 C CA . ALA B 1 256 ? 6.645 -2.039 -7.863 1 96.89 256 ALA B CA 1
ATOM 4413 C C . ALA B 1 256 ? 6.107 -3.458 -7.701 1 96.89 256 ALA B C 1
ATOM 4415 O O . ALA B 1 256 ? 6.295 -4.084 -6.656 1 96.89 256 ALA B O 1
ATOM 4416 N N . ARG B 1 257 ? 5.475 -3.948 -8.717 1 96.62 257 ARG B N 1
ATOM 4417 C CA . ARG B 1 257 ? 4.907 -5.291 -8.683 1 96.62 257 ARG B CA 1
ATOM 4418 C C . ARG B 1 257 ? 6.003 -6.347 -8.585 1 96.62 257 ARG B C 1
ATOM 4420 O O . ARG B 1 257 ? 5.941 -7.237 -7.735 1 96.62 257 ARG B O 1
ATOM 4427 N N . LEU B 1 258 ? 7.013 -6.22 -9.477 1 95.66 258 LEU B N 1
ATOM 4428 C CA . LEU B 1 258 ? 8.105 -7.188 -9.498 1 95.66 258 LEU B CA 1
ATOM 4429 C C . LEU B 1 258 ? 8.77 -7.287 -8.129 1 95.66 258 LEU B C 1
ATOM 4431 O O . LEU B 1 258 ? 9.212 -8.365 -7.725 1 95.66 258 LEU B O 1
ATOM 4435 N N . ARG B 1 259 ? 8.727 -6.237 -7.407 1 97.07 259 ARG B N 1
ATOM 4436 C CA . ARG B 1 259 ? 9.423 -6.18 -6.126 1 97.07 259 ARG B CA 1
ATOM 4437 C C . ARG B 1 259 ? 8.466 -6.447 -4.969 1 97.07 259 ARG B C 1
ATOM 4439 O O . ARG B 1 259 ? 8.847 -6.333 -3.802 1 97.07 259 ARG B O 1
ATOM 4446 N N . ASN B 1 260 ? 7.153 -6.712 -5.273 1 97.77 260 ASN B N 1
ATOM 4447 C CA . ASN B 1 260 ? 6.128 -6.989 -4.271 1 97.77 260 ASN B CA 1
ATOM 4448 C C . ASN B 1 260 ? 6.043 -5.875 -3.233 1 97.77 260 ASN B C 1
ATOM 4450 O O . ASN B 1 260 ? 6.008 -6.142 -2.03 1 97.77 260 ASN B O 1
ATOM 4454 N N . LEU B 1 261 ? 6.007 -4.653 -3.703 1 97.73 261 LEU B N 1
ATOM 4455 C CA . LEU B 1 261 ? 5.993 -3.513 -2.793 1 97.73 261 LEU B CA 1
ATOM 4456 C C . LEU B 1 261 ? 4.591 -3.276 -2.24 1 97.73 261 LEU B C 1
ATOM 4458 O O . LEU B 1 261 ? 3.602 -3.692 -2.847 1 97.73 261 LEU B O 1
ATOM 4462 N N . ILE B 1 262 ? 4.533 -2.614 -1.089 1 97.92 262 ILE B N 1
ATOM 4463 C CA . ILE B 1 262 ? 3.314 -2.031 -0.541 1 97.92 262 ILE B CA 1
ATOM 4464 C C . ILE B 1 262 ? 3.374 -0.509 -0.652 1 97.92 262 ILE B C 1
ATOM 4466 O O . ILE B 1 262 ? 4.377 0.107 -0.285 1 97.92 262 ILE B O 1
ATOM 4470 N N . ILE B 1 263 ? 2.364 0.027 -1.191 1 97.15 263 ILE B N 1
ATOM 4471 C CA . ILE B 1 263 ? 2.242 1.48 -1.256 1 97.15 263 ILE B CA 1
ATOM 4472 C C . ILE B 1 263 ? 1.157 1.95 -0.29 1 97.15 263 ILE B C 1
ATOM 4474 O O . ILE B 1 263 ? 0.001 1.534 -0.394 1 97.15 263 ILE B O 1
ATOM 4478 N N . GLY B 1 264 ? 1.547 2.753 0.636 1 97.27 264 GLY B N 1
ATOM 4479 C CA . GLY B 1 264 ? 0.589 3.383 1.53 1 97.27 264 GLY B CA 1
ATOM 4480 C C . GLY B 1 264 ? 0.347 4.846 1.211 1 97.27 264 GLY B C 1
ATOM 4481 O O . GLY B 1 264 ? 1.288 5.588 0.924 1 97.27 264 GLY B O 1
ATOM 4482 N N . TYR B 1 265 ? -0.861 5.204 1.247 1 97.22 265 TYR B N 1
ATOM 4483 C CA . TYR B 1 265 ? -1.228 6.608 1.102 1 97.22 265 TYR B CA 1
ATOM 4484 C C . TYR B 1 265 ? -1.555 7.229 2.454 1 97.22 265 TYR B C 1
ATOM 4486 O O . TYR B 1 265 ? -2.139 6.574 3.32 1 97.22 265 TYR B O 1
ATOM 4494 N N . VAL B 1 266 ? -1.179 8.484 2.576 1 97.21 266 VAL B N 1
ATOM 4495 C CA . VAL B 1 266 ? -1.5 9.196 3.808 1 97.21 266 VAL B CA 1
ATOM 4496 C C . VAL B 1 266 ? -2.183 10.521 3.477 1 97.21 266 VAL B C 1
ATOM 4498 O O . VAL B 1 266 ? -1.613 11.364 2.779 1 97.21 266 VAL B O 1
ATOM 4501 N N . GLN B 1 267 ? -3.329 10.651 3.94 1 96.4 267 GLN B N 1
ATOM 4502 C CA . GLN B 1 267 ? -4.072 11.906 3.989 1 96.4 267 GLN B CA 1
ATOM 4503 C C . GLN B 1 267 ? -4.554 12.205 5.406 1 96.4 267 GLN B C 1
ATOM 4505 O O . GLN B 1 267 ? -5.664 11.826 5.783 1 96.4 267 GLN B O 1
ATOM 4510 N N . MET B 1 268 ? -3.829 12.941 6.099 1 94.7 268 MET B N 1
ATOM 4511 C CA . MET B 1 268 ? -4.037 13.099 7.536 1 94.7 268 MET B CA 1
ATOM 4512 C C . MET B 1 268 ? -5.299 13.907 7.818 1 94.7 268 MET B C 1
ATOM 4514 O O . MET B 1 268 ? -5.784 13.934 8.95 1 94.7 268 MET B O 1
ATOM 4518 N N . THR B 1 269 ? -5.856 14.636 6.805 1 96.11 269 THR B N 1
ATOM 4519 C CA . THR B 1 269 ? -7.06 15.431 7.021 1 96.11 269 THR B CA 1
ATOM 4520 C C . THR B 1 269 ? -8.312 14.586 6.804 1 96.11 269 THR B C 1
ATOM 4522 O O . THR B 1 269 ? -9.427 15.04 7.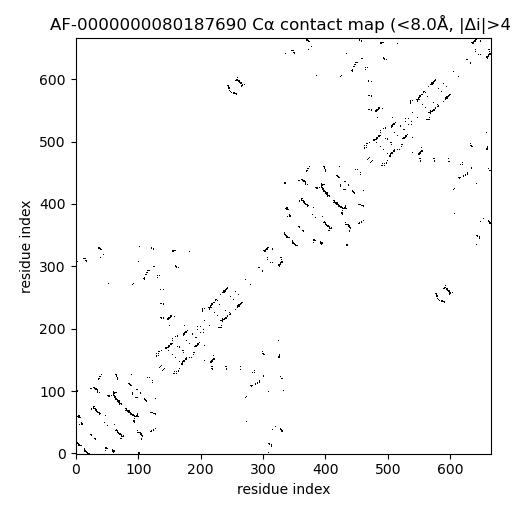068 1 96.11 269 THR B O 1
ATOM 4525 N N . ALA B 1 270 ? -8.12 13.374 6.371 1 96.15 270 ALA B N 1
ATOM 4526 C CA . ALA B 1 270 ? -9.258 12.514 6.059 1 96.15 270 ALA B CA 1
ATOM 4527 C C . ALA B 1 270 ? -10.155 12.327 7.28 1 96.15 270 ALA B C 1
ATOM 4529 O O . ALA B 1 270 ? -11.376 12.477 7.19 1 96.15 270 ALA B O 1
ATOM 4530 N N . PRO B 1 271 ? -9.611 12.065 8.452 1 97.18 271 PRO B N 1
ATOM 4531 C CA . PRO B 1 271 ? -10.48 11.917 9.621 1 97.18 271 PRO B CA 1
ATOM 4532 C C . PRO B 1 271 ? -11.309 13.169 9.902 1 97.18 271 PRO B C 1
ATOM 4534 O O . PRO B 1 271 ? -12.459 13.068 10.337 1 97.18 271 PRO B O 1
ATOM 4537 N N . LEU B 1 272 ? -10.681 14.282 9.692 1 96.74 272 LEU B N 1
ATOM 4538 C CA . LEU B 1 272 ? -11.393 15.543 9.868 1 96.74 272 LEU B CA 1
ATOM 4539 C C . LEU B 1 272 ? -12.502 15.69 8.831 1 96.74 272 LEU B C 1
ATOM 4541 O O . LEU B 1 272 ? -13.649 15.98 9.179 1 96.74 272 LEU B O 1
ATOM 4545 N N . TYR B 1 273 ? -12.205 15.441 7.607 1 95.37 273 TYR B N 1
ATOM 4546 C CA . TYR B 1 273 ? -13.134 15.624 6.498 1 95.37 273 TYR B CA 1
ATOM 4547 C C . TYR B 1 273 ? -14.301 14.649 6.598 1 95.37 273 TYR B C 1
ATOM 4549 O O . TYR B 1 273 ? -15.456 15.03 6.394 1 95.37 273 TYR B O 1
ATOM 4557 N N . PHE B 1 274 ? -14.006 13.394 6.993 1 95.82 274 PHE B N 1
ATOM 4558 C CA . PHE B 1 274 ? -15.037 12.363 7.008 1 95.82 274 PHE B CA 1
ATOM 4559 C C . PHE B 1 274 ? -15.686 12.266 8.384 1 95.82 274 PHE B C 1
ATOM 4561 O O . PHE B 1 274 ? -16.598 11.463 8.59 1 95.82 274 PHE B O 1
ATOM 4568 N N . GLY B 1 275 ? -15.206 13.042 9.323 1 95.87 275 GLY B N 1
ATOM 4569 C CA . GLY B 1 275 ? -15.795 13.054 10.652 1 95.87 275 GLY B CA 1
ATOM 4570 C C . GLY B 1 275 ? -15.548 11.773 11.426 1 95.87 275 GLY B C 1
ATOM 4571 O O . GLY B 1 275 ? -16.449 11.263 12.096 1 95.87 275 GLY B O 1
ATOM 4572 N N . LEU B 1 276 ? -14.332 11.254 11.316 1 97.29 276 LEU B N 1
ATOM 4573 C CA . LEU B 1 276 ? -13.991 10.019 12.013 1 97.29 276 LEU B CA 1
ATOM 4574 C C . LEU B 1 276 ? -13.459 10.313 13.412 1 97.29 276 LEU B C 1
ATOM 4576 O O . LEU B 1 276 ? -12.247 10.43 13.608 1 97.29 276 LEU B O 1
ATOM 4580 N N . HIS B 1 277 ? -14.284 10.287 14.398 1 97.93 277 HIS B N 1
ATOM 4581 C CA . HIS B 1 277 ? -13.963 10.727 15.751 1 97.93 277 HIS B CA 1
ATOM 4582 C C . HIS B 1 277 ? -12.83 9.898 16.346 1 97.93 277 HIS B C 1
ATOM 4584 O O . HIS B 1 277 ? -11.874 10.449 16.894 1 97.93 277 HIS B O 1
ATOM 4590 N N . SER B 1 278 ? -12.898 8.613 16.22 1 98.01 278 SER B N 1
ATOM 4591 C CA . SER B 1 278 ? -11.889 7.749 16.822 1 98.01 278 SER B CA 1
ATOM 4592 C C . SER B 1 278 ? -10.505 8.032 16.248 1 98.01 278 SER B C 1
ATOM 4594 O O . SER B 1 278 ? -9.51 8.019 16.977 1 98.01 278 SER B O 1
ATOM 4596 N N . ARG B 1 279 ? -10.457 8.317 14.971 1 97.79 279 ARG B N 1
ATOM 4597 C CA . ARG B 1 279 ? -9.181 8.605 14.325 1 97.79 279 ARG B CA 1
ATOM 4598 C C . ARG B 1 279 ? -8.663 9.982 14.724 1 97.79 279 ARG B C 1
ATOM 4600 O O . ARG B 1 279 ? -7.453 10.19 14.831 1 97.79 279 ARG B O 1
ATOM 4607 N N . ARG B 1 280 ? -9.569 10.893 14.929 1 98.37 280 ARG B N 1
ATOM 4608 C CA . ARG B 1 280 ? -9.18 12.22 15.396 1 98.37 280 ARG B CA 1
ATOM 4609 C C . ARG B 1 280 ? -8.581 12.153 16.797 1 98.37 280 ARG B C 1
ATOM 4611 O O . ARG B 1 280 ? -7.612 12.854 17.097 1 98.37 280 ARG B O 1
ATOM 4618 N N . VAL B 1 281 ? -9.146 11.338 17.598 1 98.68 281 VAL B N 1
ATOM 4619 C CA . VAL B 1 281 ? -8.63 11.142 18.949 1 98.68 281 VAL B CA 1
ATOM 4620 C C . VAL B 1 281 ? -7.243 10.507 18.885 1 98.68 281 VAL B C 1
ATOM 4622 O O . VAL B 1 281 ? -6.351 10.87 19.656 1 98.68 281 VAL B O 1
ATOM 4625 N N . GLU B 1 282 ? -7.051 9.57 17.977 1 98.51 282 GLU B N 1
ATOM 4626 C CA . GLU B 1 282 ? -5.737 8.962 17.787 1 98.51 282 GLU B CA 1
ATOM 4627 C C . GLU B 1 282 ? -4.702 10.003 17.371 1 98.51 282 GLU B C 1
ATOM 4629 O O . GLU B 1 282 ? -3.547 9.942 17.797 1 98.51 282 GLU B O 1
ATOM 4634 N N . GLN B 1 283 ? -5.106 10.913 16.556 1 98.73 283 GLN B N 1
ATOM 4635 C CA . GLN B 1 283 ? -4.2 11.98 16.146 1 98.73 283 GLN B CA 1
ATOM 4636 C C . GLN B 1 283 ? -3.821 12.865 17.33 1 98.73 283 GLN B C 1
ATOM 4638 O O . GLN B 1 283 ? -2.681 13.324 17.428 1 98.73 283 GLN B O 1
ATOM 4643 N N . THR B 1 284 ? -4.751 13.073 18.234 1 98.83 284 THR B N 1
ATOM 4644 C CA . THR B 1 284 ? -4.432 13.814 19.45 1 98.83 284 THR B CA 1
ATOM 4645 C C . THR B 1 284 ? -3.436 13.04 20.308 1 98.83 284 THR B C 1
ATOM 4647 O O . THR B 1 284 ? -2.532 13.63 20.903 1 98.83 284 THR B O 1
ATOM 4650 N N . ARG B 1 285 ? -3.562 11.73 20.346 1 98.79 285 ARG B N 1
ATOM 4651 C CA . ARG B 1 285 ? -2.609 10.91 21.088 1 98.79 285 ARG B CA 1
ATOM 4652 C C . ARG B 1 285 ? -1.208 11.031 20.5 1 98.79 285 ARG B C 1
ATOM 4654 O O . ARG B 1 285 ? -0.217 11.008 21.233 1 98.79 285 ARG B O 1
ATOM 4661 N N . ILE B 1 286 ? -1.154 11.143 19.209 1 98.83 286 ILE B N 1
ATOM 4662 C CA . ILE B 1 286 ? 0.133 11.38 18.564 1 98.83 286 ILE B CA 1
ATOM 4663 C C . ILE B 1 286 ? 0.721 12.7 19.055 1 98.83 286 ILE B C 1
ATOM 4665 O O . ILE B 1 286 ? 1.912 12.778 19.368 1 98.83 286 ILE B O 1
ATOM 4669 N N . LEU B 1 287 ? -0.109 13.738 19.107 1 98.88 287 LEU B N 1
ATOM 4670 C CA . LEU B 1 287 ? 0.349 15.04 19.58 1 98.88 287 LEU B CA 1
ATOM 4671 C C . LEU B 1 287 ? 0.823 14.956 21.028 1 98.88 287 LEU B C 1
ATOM 4673 O O . LEU B 1 287 ? 1.84 15.552 21.388 1 98.88 287 LEU B O 1
ATOM 4677 N N . GLU B 1 288 ? 0.134 14.21 21.812 1 98.88 288 GLU B N 1
ATOM 4678 C CA . GLU B 1 288 ? 0.505 14.058 23.216 1 98.88 288 GLU B CA 1
ATOM 4679 C C . GLU B 1 288 ? 1.838 13.328 23.358 1 98.88 288 GLU B C 1
ATOM 4681 O O . GLU B 1 288 ? 2.679 13.714 24.172 1 98.88 288 GLU B O 1
ATOM 4686 N N . ARG B 1 289 ? 2.029 12.308 22.616 1 98.53 289 ARG B N 1
ATOM 4687 C CA . ARG B 1 289 ? 3.311 11.612 22.607 1 98.53 289 ARG B CA 1
ATOM 4688 C C . ARG B 1 289 ? 4.422 12.517 22.085 1 98.53 289 ARG B C 1
ATOM 4690 O O . ARG B 1 289 ? 5.523 12.541 22.639 1 98.53 289 ARG B O 1
ATOM 4697 N N . GLY B 1 290 ? 4.061 13.234 21.026 1 98.6 290 GLY B N 1
ATOM 4698 C CA . GLY B 1 290 ? 5.024 14.178 20.481 1 98.6 290 GLY B CA 1
ATOM 4699 C C . GLY B 1 290 ? 5.421 15.261 21.466 1 98.6 290 GLY B C 1
ATOM 4700 O O . GLY B 1 290 ? 6.588 15.652 21.53 1 98.6 290 GLY B O 1
ATOM 4701 N N . ALA B 1 291 ? 4.498 15.744 22.202 1 98.73 291 ALA B N 1
ATOM 4702 C CA . ALA B 1 291 ? 4.771 16.777 23.198 1 98.73 291 ALA B CA 1
ATOM 4703 C C . ALA B 1 291 ? 5.861 16.331 24.168 1 98.73 291 ALA B C 1
ATOM 4705 O O . ALA B 1 291 ? 6.761 17.106 24.499 1 98.73 291 ALA B O 1
ATOM 4706 N N . LYS B 1 292 ? 5.806 15.12 24.56 1 98.64 292 LYS B N 1
ATOM 4707 C CA . LYS B 1 292 ? 6.818 14.579 25.463 1 98.64 292 LYS B CA 1
ATOM 4708 C C . LYS B 1 292 ? 8.187 14.535 24.79 1 98.64 292 LYS B C 1
ATOM 4710 O O . LYS B 1 292 ? 9.204 14.837 25.419 1 98.64 292 LYS B O 1
ATOM 4715 N N . LEU B 1 293 ? 8.207 14.172 23.571 1 98.75 293 LEU B N 1
ATOM 4716 C CA . LEU B 1 293 ? 9.465 14.087 22.838 1 98.75 293 LEU B CA 1
ATOM 4717 C C . LEU B 1 293 ? 10.077 15.471 22.644 1 98.75 293 LEU B C 1
ATOM 4719 O O . LEU B 1 293 ? 11.299 15.627 22.699 1 98.75 293 LEU B O 1
ATOM 4723 N N . PHE B 1 294 ? 9.249 16.434 22.416 1 98.68 294 PHE B N 1
ATOM 4724 C CA . PHE B 1 294 ? 9.736 17.803 22.3 1 98.68 294 PHE B CA 1
ATOM 4725 C C . PHE B 1 294 ? 10.259 18.307 23.64 1 98.68 294 PHE B C 1
ATOM 4727 O O . PHE B 1 294 ? 11.293 18.977 23.697 1 98.68 294 PHE B O 1
ATOM 4734 N N . GLU B 1 295 ? 9.584 17.98 24.698 1 98.3 295 GLU B N 1
ATOM 4735 C CA . GLU B 1 295 ? 10.015 18.391 26.031 1 98.3 295 GLU B CA 1
ATOM 4736 C C . GLU B 1 295 ? 11.363 17.774 26.391 1 98.3 295 GLU B C 1
ATOM 4738 O O . GLU B 1 295 ? 12.166 18.39 27.095 1 98.3 295 GLU B O 1
ATOM 4743 N N . GLN B 1 296 ? 11.588 16.615 25.872 1 98.04 296 GLN B N 1
ATOM 4744 C CA . GLN B 1 296 ? 12.832 15.907 26.156 1 98.04 296 GLN B CA 1
ATOM 4745 C C . GLN B 1 296 ? 13.947 16.353 25.214 1 98.04 296 GLN B C 1
ATOM 4747 O O . GLN B 1 296 ? 15.091 15.916 25.347 1 98.04 296 GLN B O 1
ATOM 4752 N N . GLY B 1 297 ? 13.611 17.109 24.255 1 97.26 297 GLY B N 1
ATOM 4753 C CA . GLY B 1 297 ? 14.597 17.618 23.314 1 97.26 297 GLY B CA 1
ATOM 4754 C C . GLY B 1 297 ? 14.945 16.626 22.22 1 97.26 297 GLY B C 1
ATOM 4755 O O . GLY B 1 297 ? 15.909 16.826 21.479 1 97.26 297 GLY B O 1
ATOM 4756 N N . ILE B 1 298 ? 14.183 15.643 22.135 1 97.95 298 ILE B N 1
ATOM 4757 C CA . ILE B 1 298 ? 14.419 14.607 21.135 1 97.95 298 ILE B CA 1
ATOM 4758 C C . ILE B 1 298 ? 13.971 15.104 19.762 1 97.95 298 ILE B C 1
ATOM 4760 O O . ILE B 1 298 ? 14.665 14.897 18.763 1 97.95 298 ILE B O 1
ATOM 4764 N N . LEU B 1 299 ? 12.812 15.729 19.726 1 98.56 299 LEU B N 1
ATOM 4765 C CA . LEU B 1 299 ? 12.325 16.378 18.514 1 98.56 299 LEU B CA 1
ATOM 4766 C C . LEU B 1 299 ? 12.49 17.891 18.604 1 98.56 299 LEU B C 1
ATOM 4768 O O . LEU B 1 299 ? 12.335 18.474 19.68 1 98.56 299 LEU B O 1
ATOM 4772 N N . LYS B 1 300 ? 12.755 18.398 17.504 1 97.99 300 LYS B N 1
ATOM 4773 C CA . LYS B 1 300 ? 12.842 19.848 17.365 1 97.99 300 LYS B CA 1
ATOM 4774 C C . LYS B 1 300 ? 12.093 20.328 16.124 1 97.99 300 LYS B C 1
ATOM 4776 O O . LYS B 1 300 ? 12.121 19.668 15.083 1 97.99 300 LYS B O 1
ATOM 4781 N N . ILE B 1 301 ? 11.463 21.415 16.269 1 98.23 301 ILE B N 1
ATOM 4782 C CA . ILE B 1 301 ? 10.772 22.038 15.146 1 98.23 301 ILE B CA 1
ATOM 4783 C C . ILE B 1 301 ? 11.576 23.237 14.646 1 98.23 301 ILE B C 1
ATOM 4785 O O . ILE B 1 301 ? 12.146 23.986 15.443 1 98.23 301 ILE B O 1
ATOM 4789 N N . HIS B 1 302 ? 11.721 23.342 13.4 1 98.11 302 HIS B N 1
ATOM 4790 C CA . HIS B 1 302 ? 12.422 24.466 12.79 1 98.11 302 HIS B CA 1
ATOM 4791 C C . HIS B 1 302 ? 11.444 25.439 12.139 1 98.11 302 HIS B C 1
ATOM 4793 O O . HIS B 1 302 ? 10.719 25.069 11.213 1 98.11 302 HIS B O 1
ATOM 4799 N N . ILE B 1 303 ? 11.442 26.621 12.611 1 97.88 303 ILE B N 1
ATOM 4800 C CA . ILE B 1 303 ? 10.62 27.683 12.042 1 97.88 303 ILE B CA 1
ATOM 4801 C C . ILE B 1 303 ? 11.473 28.564 11.131 1 97.88 303 ILE B C 1
ATOM 4803 O O . ILE B 1 303 ? 12.421 29.207 11.589 1 97.88 303 ILE B O 1
ATOM 4807 N N . ASN B 1 304 ? 11.124 28.565 9.946 1 95.51 304 ASN B N 1
ATOM 4808 C CA . ASN B 1 304 ? 11.889 29.363 8.994 1 95.51 304 ASN B CA 1
ATOM 4809 C C . ASN B 1 304 ? 11.348 30.786 8.893 1 95.51 304 ASN B C 1
ATOM 4811 O O . ASN B 1 304 ? 12.107 31.727 8.652 1 95.51 304 ASN B O 1
ATOM 4815 N N . HIS B 1 305 ? 10.007 30.968 8.956 1 96.26 305 HIS B N 1
ATOM 4816 C CA . HIS B 1 305 ? 9.359 32.272 8.877 1 96.26 305 HIS B CA 1
ATOM 4817 C C . HIS B 1 305 ? 8.252 32.402 9.918 1 96.26 305 HIS B C 1
ATOM 4819 O O . HIS B 1 305 ? 7.512 31.447 10.165 1 96.26 305 HIS B O 1
ATOM 4825 N N . ALA B 1 306 ? 8.222 33.491 10.508 1 97.99 306 ALA B N 1
ATOM 4826 C CA . ALA B 1 306 ? 7.093 33.932 11.323 1 97.99 306 ALA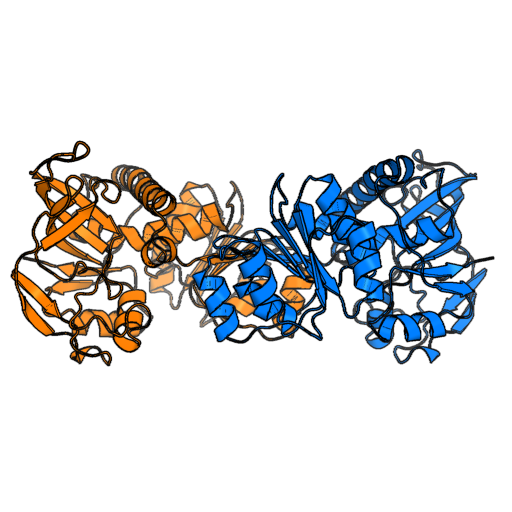 B CA 1
ATOM 4827 C C . ALA B 1 306 ? 6.553 35.273 10.834 1 97.99 306 ALA B C 1
ATOM 4829 O O . ALA B 1 306 ? 7.287 36.263 10.782 1 97.99 306 ALA B O 1
ATOM 4830 N N . LEU B 1 307 ? 5.365 35.274 10.428 1 98.44 307 LEU B N 1
ATOM 4831 C CA . LEU B 1 307 ? 4.722 36.47 9.894 1 98.44 307 LEU B CA 1
ATOM 4832 C C . LEU B 1 307 ? 3.482 36.829 10.707 1 98.44 307 LEU B C 1
ATOM 4834 O O . LEU B 1 307 ? 2.857 35.955 11.312 1 98.44 307 LEU B O 1
ATOM 4838 N N . PRO B 1 308 ? 3.133 38.108 10.689 1 98.46 308 PRO B N 1
ATOM 4839 C CA . PRO B 1 308 ? 1.876 38.46 11.354 1 98.46 308 PRO B CA 1
ATOM 4840 C C . PRO B 1 308 ? 0.653 37.872 10.654 1 98.46 308 PRO B C 1
ATOM 4842 O O . PRO B 1 308 ? 0.7 37.589 9.454 1 98.46 308 PRO B O 1
ATOM 4845 N N . LEU B 1 309 ? -0.394 37.739 11.373 1 98.49 309 LEU B N 1
ATOM 4846 C CA . LEU B 1 309 ? -1.639 37.156 10.885 1 98.49 309 LEU B CA 1
ATOM 4847 C C . LEU B 1 309 ? -2.085 37.831 9.593 1 98.49 309 LEU B C 1
ATOM 4849 O O . LEU B 1 309 ? -2.533 37.161 8.66 1 98.49 309 LEU B O 1
ATOM 4853 N N . GLN B 1 310 ? -1.942 39.149 9.476 1 97.13 310 GLN B N 1
ATOM 4854 C CA . GLN B 1 310 ? -2.436 39.919 8.339 1 97.13 310 GLN B CA 1
ATOM 4855 C C . GLN B 1 310 ? -1.642 39.604 7.074 1 97.13 310 GLN B C 1
ATOM 4857 O O . GLN B 1 310 ? -2.061 39.954 5.969 1 97.13 310 GLN B O 1
ATOM 4862 N N . ASP B 1 311 ? -0.483 38.943 7.227 1 98.17 311 ASP B N 1
ATOM 4863 C CA . ASP B 1 311 ? 0.357 38.602 6.083 1 98.17 311 ASP B CA 1
ATOM 4864 C C . ASP B 1 311 ? 0.158 37.145 5.671 1 98.17 311 ASP B C 1
ATOM 4866 O O . ASP B 1 311 ? 1.09 36.498 5.188 1 98.17 311 ASP B O 1
ATOM 4870 N N . ALA B 1 312 ? -1.001 36.62 5.935 1 98.56 312 ALA B N 1
ATOM 4871 C CA . ALA B 1 312 ? -1.325 35.248 5.555 1 98.56 312 ALA B CA 1
ATOM 4872 C C . ALA B 1 312 ? -1.116 35.03 4.059 1 98.56 312 ALA B C 1
ATOM 4874 O O . ALA B 1 312 ? -0.678 33.957 3.637 1 98.56 312 ALA B O 1
ATOM 4875 N N . ALA B 1 313 ? -1.418 35.987 3.231 1 98.5 313 ALA B N 1
ATOM 4876 C CA . ALA B 1 313 ? -1.215 35.885 1.788 1 98.5 313 ALA B CA 1
ATOM 4877 C C . ALA B 1 313 ? 0.255 35.638 1.457 1 98.5 313 ALA B C 1
ATOM 4879 O O . ALA B 1 313 ? 0.576 34.782 0.629 1 98.5 313 ALA B O 1
ATOM 4880 N N . GLU B 1 314 ? 1.094 36.389 2.114 1 98.2 314 GLU B N 1
ATOM 4881 C CA . GLU B 1 314 ? 2.528 36.219 1.904 1 98.2 314 GLU B CA 1
ATOM 4882 C C . GLU B 1 314 ? 2.994 34.84 2.361 1 98.2 314 GLU B C 1
ATOM 4884 O O . GLU B 1 314 ? 3.844 34.221 1.718 1 98.2 314 GLU B O 1
ATOM 4889 N N . ALA B 1 315 ? 2.494 34.406 3.457 1 98.23 315 ALA B N 1
ATOM 4890 C CA . ALA B 1 315 ? 2.826 33.066 3.933 1 98.23 315 ALA B CA 1
ATOM 4891 C C . ALA B 1 315 ? 2.474 32.01 2.89 1 98.23 315 ALA B C 1
ATOM 4893 O O . ALA B 1 315 ? 3.247 31.079 2.654 1 98.23 315 ALA B O 1
ATOM 4894 N N . HIS B 1 316 ? 1.29 32.151 2.25 1 98.4 316 HIS B N 1
ATOM 4895 C CA . HIS B 1 316 ? 0.865 31.218 1.212 1 98.4 316 HIS B CA 1
ATOM 4896 C C . HIS B 1 316 ? 1.783 31.29 -0.003 1 98.4 316 HIS B C 1
ATOM 4898 O O . HIS B 1 316 ? 2.1 30.264 -0.609 1 98.4 316 HIS B O 1
ATOM 4904 N N . ARG B 1 317 ? 2.273 32.48 -0.371 1 97.9 317 ARG B N 1
ATOM 4905 C CA . ARG B 1 317 ? 3.216 32.62 -1.475 1 97.9 317 ARG B CA 1
ATOM 4906 C C . ARG B 1 317 ? 4.516 31.878 -1.183 1 97.9 317 ARG B C 1
ATOM 4908 O O . ARG B 1 317 ? 5.044 31.176 -2.048 1 97.9 317 ARG B O 1
ATOM 4915 N N . LEU B 1 318 ? 4.945 32.015 0.004 1 96.6 318 LEU B N 1
ATOM 4916 C CA . LEU B 1 318 ? 6.206 31.397 0.397 1 96.6 318 LEU B CA 1
ATOM 4917 C C . LEU B 1 318 ? 6.106 29.876 0.345 1 96.6 318 LEU B C 1
ATOM 4919 O O . LEU B 1 318 ? 6.992 29.21 -0.195 1 96.6 318 LEU B O 1
ATOM 4923 N N . ILE B 1 319 ? 5.072 29.321 0.895 1 95.24 319 ILE B N 1
ATOM 4924 C CA . ILE B 1 319 ? 4.93 27.87 0.945 1 95.24 319 ILE B CA 1
ATOM 4925 C C . ILE B 1 319 ? 4.796 27.315 -0.471 1 95.24 319 ILE B C 1
ATOM 4927 O O . ILE B 1 319 ? 5.278 26.218 -0.762 1 95.24 319 ILE B O 1
ATOM 4931 N N . GLU B 1 320 ? 4.206 27.994 -1.376 1 95.15 320 GLU B N 1
ATOM 4932 C CA . GLU B 1 320 ? 3.945 27.531 -2.736 1 95.15 320 GLU B CA 1
ATOM 4933 C C . GLU B 1 320 ? 5.216 27.553 -3.58 1 95.15 320 GLU B C 1
ATOM 4935 O O . GLU B 1 320 ? 5.256 26.971 -4.666 1 95.15 320 GLU B O 1
ATOM 4940 N N . THR B 1 321 ? 6.264 28.2 -3.038 1 89.71 321 THR B N 1
ATOM 4941 C CA . THR B 1 321 ? 7.535 28.147 -3.752 1 89.71 321 THR B CA 1
ATOM 4942 C C . THR B 1 321 ? 8.118 26.737 -3.715 1 89.71 321 THR B C 1
ATOM 4944 O O . THR B 1 321 ? 8.97 26.39 -4.535 1 89.71 321 THR B O 1
ATOM 4947 N N . GLY B 1 322 ? 7.745 25.933 -2.705 1 84.89 322 GLY B N 1
ATOM 4948 C CA . GLY B 1 322 ? 8.165 24.545 -2.594 1 84.89 322 GLY B CA 1
ATOM 4949 C C . GLY B 1 322 ? 9.577 24.389 -2.06 1 84.89 322 GLY B C 1
ATOM 4950 O O . GLY B 1 322 ? 10.111 23.279 -2.019 1 84.89 322 GLY B O 1
ATOM 4951 N N . HIS B 1 323 ? 10.249 25.405 -1.532 1 80.36 323 HIS B N 1
ATOM 4952 C CA . HIS B 1 323 ? 11.659 25.33 -1.166 1 80.36 323 HIS B CA 1
ATOM 4953 C C . HIS B 1 323 ? 11.881 25.796 0.269 1 80.36 323 HIS B C 1
ATOM 4955 O O . HIS B 1 323 ? 13.009 26.108 0.657 1 80.36 323 HIS B O 1
ATOM 4961 N N . THR B 1 324 ? 10.879 25.72 0.997 1 86.46 324 THR B N 1
ATOM 4962 C CA . THR B 1 324 ? 11.032 26.225 2.357 1 86.46 324 THR B CA 1
ATOM 4963 C C . THR B 1 324 ? 11.702 25.184 3.249 1 86.46 324 THR B C 1
ATOM 4965 O O . THR B 1 324 ? 11.538 23.981 3.039 1 86.46 324 THR B O 1
ATOM 4968 N N . THR B 1 325 ? 12.515 25.678 4.122 1 95.36 325 THR B N 1
ATOM 4969 C CA . THR B 1 325 ? 13.1 24.858 5.177 1 95.36 325 THR B CA 1
ATOM 4970 C C . THR B 1 325 ? 12.27 24.946 6.454 1 95.36 325 THR B C 1
ATOM 4972 O O . THR B 1 325 ? 12.067 26.035 6.995 1 95.36 325 THR B O 1
ATOM 4975 N N . GLY B 1 326 ? 11.785 23.826 6.914 1 97.06 326 GLY B N 1
ATOM 4976 C CA . GLY B 1 326 ? 10.988 23.821 8.13 1 97.06 326 GLY B CA 1
ATOM 4977 C C . GLY B 1 326 ? 9.602 24.408 7.937 1 97.06 326 GLY B C 1
ATOM 4978 O O . GLY B 1 326 ? 8.947 24.148 6.926 1 97.06 326 GLY B O 1
ATOM 4979 N N . LYS B 1 327 ? 9.137 25.169 8.913 1 98.21 327 LYS B N 1
ATOM 4980 C CA . LYS B 1 327 ? 7.736 25.576 8.972 1 98.21 327 LYS B CA 1
ATOM 4981 C C . LYS B 1 327 ? 7.598 27.091 8.847 1 98.21 327 LYS B C 1
ATOM 4983 O O . LYS B 1 327 ? 8.525 27.834 9.176 1 98.21 327 LYS B O 1
ATOM 4988 N N . ILE B 1 328 ? 6.457 27.497 8.36 1 98.4 328 ILE B N 1
ATOM 4989 C CA . ILE B 1 328 ? 6.029 28.892 8.346 1 98.4 328 ILE B CA 1
ATOM 4990 C C . ILE B 1 328 ? 4.887 29.09 9.34 1 98.4 328 ILE B C 1
ATOM 4992 O O . ILE B 1 328 ? 3.956 28.283 9.396 1 98.4 328 ILE B O 1
ATOM 4996 N N . ILE B 1 329 ? 4.967 30.173 10.132 1 98.74 329 ILE B N 1
ATOM 4997 C CA . ILE B 1 329 ? 4.009 30.402 11.208 1 98.74 329 ILE B CA 1
ATOM 4998 C C . ILE B 1 329 ? 3.395 31.793 11.064 1 98.74 329 ILE B C 1
ATOM 5000 O O . ILE B 1 329 ? 4.071 32.736 10.646 1 98.74 329 ILE B O 1
ATOM 5004 N N . LEU B 1 330 ? 2.146 31.866 11.324 1 98.85 330 LEU B N 1
ATOM 5005 C CA . LEU B 1 330 ? 1.485 33.153 11.514 1 98.85 330 LEU B CA 1
ATOM 5006 C C . LEU B 1 330 ? 1.416 33.516 12.993 1 98.85 330 LEU B C 1
ATOM 5008 O O . LEU B 1 330 ? 0.905 32.74 13.804 1 98.85 330 LEU B O 1
ATOM 5012 N N . GLN B 1 331 ? 1.922 34.597 13.307 1 98.64 331 GLN B N 1
ATOM 5013 C CA . GLN B 1 331 ? 1.858 35.114 14.67 1 98.64 331 GLN B CA 1
ATOM 5014 C C . GLN B 1 331 ? 0.577 35.912 14.896 1 98.64 331 GLN B C 1
ATOM 5016 O O . GLN B 1 331 ? 0.248 36.803 14.111 1 98.64 331 GLN B O 1
ATOM 5021 N N . ILE B 1 332 ? -0.087 35.57 16.007 1 98.1 332 ILE B N 1
ATOM 5022 C CA . ILE B 1 332 ? -1.362 36.206 16.318 1 98.1 332 ILE B CA 1
ATOM 5023 C C . ILE B 1 332 ? -1.231 37.025 17.601 1 98.1 332 ILE B C 1
ATOM 5025 O O . ILE B 1 332 ? -0.794 36.509 18.632 1 98.1 332 ILE B O 1
ATOM 5029 N N . ASP B 1 333 ? -1.315 38.337 17.629 1 85.8 333 ASP B N 1
ATOM 5030 C CA . ASP B 1 333 ? -1.102 39.282 18.721 1 85.8 333 ASP B CA 1
ATOM 5031 C C . ASP B 1 333 ? -2.196 39.154 19.779 1 85.8 333 ASP B C 1
ATOM 5033 O O . ASP B 1 333 ? -3.367 38.956 19.448 1 85.8 333 ASP B O 1
#

Radius of gyration: 28.61 Å; Cα contacts (8 Å, |Δi|>4): 1758; chains: 2; bounding box: 50×85×64 Å

InterPro domains:
  IPR002364 Quinone oxidoreductase/zeta-crystallin, conserved site [PS01162] (146-167)
  IPR011032 GroES-like superfamily [SSF50129] (1-150)
  IPR013154 Alcohol dehydrogenase-like, N-terminal [PF08240] (28-115)
  IPR020843 Enoylreductase domain [SM00829] (10-330)
  IPR036291 NAD(P)-binding domain superfamily [SSF51735] (117-245)

Nearest PDB structures (foldseek):
  3gaz-assembly1_B  TM=9.290E-01  e=2.923E-33  Novosphingobium aromaticivorans DSM 12444
  2j8z-assembly1_A-2  TM=9.175E-01  e=1.450E-30  Homo sapiens
  1qor-assembly1_B  TM=8.826E-01  e=3.990E-31  Escherichia coli
  5k1s-assembly1_B  TM=8.525E-01  e=1.139E-28  Myxococcus xanthus DK 1622
  3gms-assembly1_A  TM=8.764E-01  e=1.751E-28  Bacillus thuringiensis

Foldseek 3Di:
DWFWWQQAAAALVSTFIDDDDADDDDDQQKWKWFFFKAFDDLLLNVCRHCVPQPRVQPGAGAGFKTWGFTCDHGNNHDQDDGGFIKIFGADRSRPAHHHLGRMDMDGNLGIDGAQPPDDRQFRRLDQPLLLQLCCQCPVQQVHAAAFEEEEEPLQDANNVQNLLVSVVRHYAYEYEAQDDVSVVVSVVSPHPHYHNVVVDPVLVVLCVVVVNFATQEYEAEDEDVVQLSNLSRHGQQGEYEYADDHDDDPVSVVSNVVSVYYYHYDDLCVCVSVVPSVSSSVSSVSSNVVSVCVNVVSGGFDEDEEAASRCSSVLSVVVVVVRDGTIYMHGYD/DWFWWQQAAAALVSTFIDDDDADDDDDQQKWKWFFFKAFDDLLLNVCRHCVPQPRVQPGAGAGFKTWGFTCDHGNNHDQDDGGFIKIFGADRSRPAHHHLGRMDMDGNLGIDGAQPPDDRQFRRLDQPLLLQLCCQCPVQQVHAAAFEEEEEPLQDANNVQNLLVSVVRHYAYEYEAQDDVSVVVSVVSPHPHYHNVVVDPVLVVLCVVVVNFATQEYEAEDEDVVQLSNLSRHGQQGEYEYADDHDDDPVSVVSNVVSVYYYHYDDLCVCVSVVPSVSSSVSSVSSNVVSVCVNVVSGGFDEDEEAASRCSSVLSVVVVVVRDGTIYMHGYD

Secondary structure (DSSP, 8-state):
-EEEEE-SSSSGGGEEEEE-PPP---STTEEEEEEEEEEE-HHHHHHHHH--S-TT--SB----EEEEEEEEE-TT--S--TT-EEEEE---SSSS--SSBSEEEEEGGGEEEPPTTS-HHHHHTSHHHHHHHHIIIIITT---TT-EEEESSTTSTTHHHHHHHHHHTT-EEEEEESSHHHHHHHHHHT-SEEEETTTS-HHHHHHHHTTTS-EEEEEESS-HHHHHHGGGGEEEEEEEEESS-----HHHHHHHHHTT-EEEE--TTHHHHHT-HHHHHHHHHHHHHHHHHHHTTS----EEEEEEGGGHHHHHHHHHTS---SEEEEE--/-EEEEE-SSSSGGGEEEEE-PPP---STTEEEEEEEEEEE-HHHHHHHHH--S-TT--SB----EEEEEEEEE-TT--S--TT-EEEEE---SSSS--SSBSEEEEEGGGEEEPPTTS-HHHHHTSHHHHHHHHIIIIITT---TT-EEEESSTTSTTHHHHHHHHHHTT-EEEEEESSHHHHHHHHHTT-SEEEETTTS-HHHHHHHHTTTS-EEEEEESS-HHHHHHGGGGEEEEEEEEESS-----HHHHHHHHHTT-EEEE--TTHHHHHT-HHHHHHHHHHHHHHHHHHHTTS----EEEEEEGGGHHHHHHHHHTS---SEEEEE--